Protein 2XHA (pdb70)

Sequence (386 aa):
PEEVVLDATSPSERLILSPKAKLHVNNGKDVNKGDLIAEEEPPIYARRSGVIVDVKNVRKIVVETIDRKYTKTYYIPESAGIEEPGLRVGTKVKQGLPLSKNEEYICELDGKIVEIERMMKKVVVQTPDGEQDVVYYIPLDVFDRDRRIKKGKEVKQGEMMLAEARKFFAKVSGRVEVVDYSTRKEIRRIYKTKRRKLFPPEEVVVLDATSSPSERLLILSPKAKKLHVNNGKDVNKGDLIAEEPPIYARRSGVIVDVKNVRKIVVETIDRKYTKTYYIPESAGIEPGLRVGTKVKQGLPLSKNEEYICELDGKIVEIERMKKVVVQTPDGEQDVYYIPLDVFDRDRIKKGKEVKQGEMMLAEARKFFAKVSGRVEVVDDYSTRKEIRIYKTKRRKKLFP

Organism: Thermotoga maritima (strain ATCC 43589 / DSM 3109 / JCM 10099 / NBRC 100826 / MSB8) (NCBI:txid243274)

Solvent-accessible surface area: 21962 Å² total; per-residue (Å²): 106,120,66,37,50,77,157,102,38,84,41,56,11,48,26,22,4,37,40,129,2,130,34,64,14,94,101,44,89,85,6,96,146,46,59,61,0,0,47,34,44,34,39,116,3,91,57,49,8,46,1,52,38,34,75,77,3,22,39,0,13,0,8,20,120,86,114,149,136,53,83,31,24,26,0,30,52,108,8,21,22,108,139,55,22,148,86,28,24,158,15,132,118,46,100,50,8,4,183,80,112,130,67,69,3,84,20,79,6,72,1,20,25,30,46,141,15,35,38,0,15,0,18,8,90,58,6,70,20,11,16,25,31,0,11,81,107,28,36,66,186,110,164,6,87,120,42,95,120,6,125,139,45,60,81,6,6,108,30,29,114,24,106,4,133,31,40,12,35,4,62,34,28,97,93,105,46,40,35,0,0,11,1,35,100,37,108,137,127,154,138,178,168,88,87,42,39,58,91,154,102,41,74,23,55,27,44,19,27,5,29,48,132,3,127,45,81,10,116,99,44,86,80,4,97,150,48,56,56,0,0,26,30,50,31,44,113,3,89,57,43,4,47,2,54,43,37,75,76,2,30,37,0,4,0,3,24,133,94,61,134,130,34,89,29,22,21,0,21,47,104,8,17,33,41,116,55,25,169,64,21,29,150,1,115,126,45,67,45,0,0,121,83,96,126,57,62,0,95,16,73,4,60,0,5,25,37,38,130,14,43,29,0,9,0,18,8,98,55,6,71,19,10,24,24,31,0,14,86,96,19,31,69,182,108,91,2,102,135,53,40,99,0,116,131,43,39,72,2,4,110,30,41,104,23,102,4,140,28,49,10,31,2,51,18,36,91,71,115,38,22,36,2,1,12,0,29,103,37,125,168,112,156,108,172,173

Foldseek 3Di:
DQWAFDPPFDFPAKAWFFLQKDAPDAAFDWDAFFAWGIKAAFDFDQAWFFWADKFKWKWWKWAAPVRPDIDIDTGGCVQAADPPADFFAFDDFQPARGPVRPHTHHHGGTTHDIAIWIWIWGAHPVGDIDIDTGGPQFADDVQRDGGHIHHRGDGRTGMGIDGHNHTATWDWDRDPGIIMITGTHIGGDDDDD/DQKAFDPPFDFPAKDKFFPQKDADDDFFDWDAFFAFGIKAAFDFAAAWFFWADKFKWKWWKFAAPVRPDIDIDTGGVVQAADDPADAFDWDAAQPQGGDVRPRTDHHTGGTHDIAMWMWIWGAHPVGDIDIDTGGPVFADDVQRDGGHTHHGGDGRGHMGIDGHNHTATWGWDDDPGIIMITGTHIDGDDDDD

Structure (mmCIF, N/CA/C/O backbone):
data_2XHA
#
_entry.id   2XHA
#
_cell.length_a   136.350
_cell.length_b   42.264
_cell.length_c   88.360
_cell.angle_alpha   90.00
_cell.angle_beta   106.56
_cell.angle_gamma   90.00
#
_symmetry.space_group_name_H-M   'C 1 2 1'
#
loop_
_entity.id
_entity.type
_entity.pdbx_description
1 polymer 'TRANSCRIPTION ANTITERMINATION PROTEIN NUSG'
2 non-polymer 'ACETATE ION'
3 water water
#
loop_
_atom_site.group_PDB
_atom_site.id
_atom_site.type_symbol
_atom_site.label_atom_id
_atom_site.label_alt_id
_atom_site.label_comp_id
_atom_site.label_asym_id
_atom_site.label_entity_id
_atom_site.label_seq_id
_atom_site.pdbx_PDB_ins_code
_atom_site.Cartn_x
_atom_site.Cartn_y
_atom_site.Cartn_z
_atom_site.occupancy
_atom_site.B_iso_or_equiv
_atom_site.auth_seq_id
_atom_site.auth_comp_id
_atom_site.auth_asym_id
_atom_site.auth_atom_id
_atom_site.pdbx_PDB_model_num
ATOM 1 N N . PRO A 1 1 ? -55.585 21.058 -59.812 1.00 108.35 42 PRO A N 1
ATOM 2 C CA . PRO A 1 1 ? -54.496 21.894 -59.295 1.00 103.14 42 PRO A CA 1
ATOM 3 C C . PRO A 1 1 ? -53.425 22.088 -60.357 1.00 91.87 42 PRO A C 1
ATOM 4 O O . PRO A 1 1 ? -52.275 22.394 -60.026 1.00 99.31 42 PRO A O 1
ATOM 8 N N . GLU A 1 2 ? -53.811 21.897 -61.616 1.00 68.43 43 GLU A N 1
ATOM 9 C CA . GLU A 1 2 ? -52.892 21.953 -62.752 1.00 55.29 43 GLU A CA 1
ATOM 10 C C . GLU A 1 2 ? -51.952 20.754 -62.828 1.00 41.91 43 GLU A C 1
ATOM 11 O O . GLU A 1 2 ? -51.746 20.206 -63.909 1.00 35.89 43 GLU A O 1
ATOM 17 N N . GLU A 1 3 ? -51.382 20.347 -61.692 1.00 24.46 44 GLU A N 1
ATOM 18 C CA . GLU A 1 3 ? -50.584 19.125 -61.660 1.00 34.16 44 GLU A CA 1
ATOM 19 C C . GLU A 1 3 ? -51.263 18.147 -60.718 1.00 33.16 44 GLU A C 1
ATOM 20 O O . GLU A 1 3 ? -51.849 18.557 -59.721 1.00 35.57 44 GLU A O 1
ATOM 26 N N . VAL A 1 4 ? -51.221 16.859 -61.052 1.00 25.92 45 VAL A N 1
ATOM 27 C CA . VAL A 1 4 ? -51.888 15.862 -60.226 1.00 30.20 45 VAL A CA 1
ATOM 28 C C . VAL A 1 4 ? -50.949 14.692 -59.985 1.00 29.19 45 VAL A C 1
ATOM 29 O O . VAL A 1 4 ? -49.957 14.529 -60.698 1.00 27.65 45 VAL A O 1
ATOM 33 N N . VAL A 1 5 ? -51.265 13.878 -58.980 1.00 27.20 46 VAL A N 1
ATOM 34 C CA . VAL A 1 5 ? -50.527 12.643 -58.739 1.00 23.75 46 VAL A CA 1
ATOM 35 C C . VAL A 1 5 ? -51.436 11.493 -59.162 1.00 26.05 46 VAL A C 1
ATOM 36 O O . VAL A 1 5 ? -52.582 11.431 -58.733 1.00 26.86 46 VAL A O 1
ATOM 40 N N . LEU A 1 6 ? -50.935 10.596 -60.005 1.00 24.06 47 LEU A N 1
ATOM 41 C CA . LEU A 1 6 ? -51.714 9.433 -60.430 1.00 28.70 47 LEU A CA 1
ATOM 42 C C . LEU A 1 6 ? -51.749 8.420 -59.294 1.00 27.53 47 LEU A C 1
ATOM 43 O O . LEU A 1 6 ? -50.763 8.234 -58.595 1.00 25.77 47 LEU A O 1
ATOM 48 N N . ASP A 1 7 ? -52.892 7.781 -59.110 1.00 24.82 48 ASP A N 1
ATOM 49 C CA . ASP A 1 7 ? -53.026 6.759 -58.090 1.00 35.48 48 ASP A CA 1
ATOM 50 C C . ASP A 1 7 ? -52.040 5.604 -58.279 1.00 39.91 48 ASP A C 1
ATOM 51 O O . ASP A 1 7 ? -51.741 4.887 -57.328 1.00 43.40 48 ASP A O 1
ATOM 56 N N . ALA A 1 8 ? -51.532 5.426 -59.495 1.00 36.69 49 ALA A N 1
ATOM 57 C CA . ALA A 1 8 ? -50.545 4.374 -59.764 1.00 43.11 49 ALA A CA 1
ATOM 58 C C . ALA A 1 8 ? -49.102 4.764 -59.413 1.00 42.52 49 ALA A C 1
ATOM 59 O O . ALA A 1 8 ? -48.210 3.918 -59.404 1.00 46.18 49 ALA A O 1
ATOM 61 N N . THR A 1 9 ? -48.873 6.039 -59.137 1.00 36.30 50 THR A N 1
ATOM 62 C CA . THR A 1 9 ? -47.516 6.532 -58.863 1.00 33.74 50 THR A CA 1
ATOM 63 C C . THR A 1 9 ? -47.005 6.106 -57.489 1.00 35.15 50 THR A C 1
ATOM 64 O O . THR A 1 9 ? -47.705 6.262 -56.493 1.00 37.09 50 THR A O 1
ATOM 68 N N . SER A 1 10 ? -45.788 5.562 -57.435 1.00 26.39 51 SER A N 1
ATOM 69 C CA . SER A 1 10 ? -45.178 5.233 -56.155 1.00 32.29 51 SER A CA 1
ATOM 70 C C . SER A 1 10 ? -44.286 6.391 -55.722 1.00 30.67 51 SER A C 1
ATOM 71 O O . SER A 1 10 ? -43.778 7.132 -56.551 1.00 26.08 51 SER A O 1
ATOM 74 N N . PRO A 1 11 ? -44.098 6.554 -54.410 1.00 27.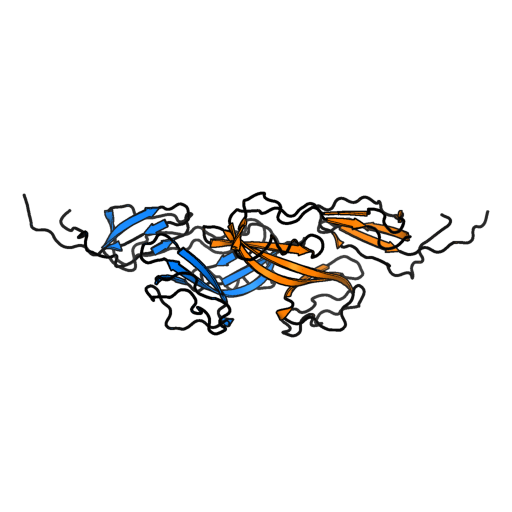93 52 PRO A N 1
ATOM 75 C CA . PRO A 1 11 ? -43.382 7.728 -53.894 1.00 28.12 52 PRO A CA 1
ATOM 76 C C . PRO A 1 11 ? -41.931 7.752 -54.387 1.00 25.12 52 PRO A C 1
ATOM 77 O O . PRO A 1 11 ? -41.322 6.692 -54.459 1.00 28.12 52 PRO A O 1
ATOM 81 N N . SER A 1 12 ? -41.387 8.928 -54.691 1.00 24.05 53 SER A N 1
ATOM 82 C CA . SER A 1 12 ? -39.958 9.068 -54.979 1.00 21.63 53 SER A CA 1
ATOM 83 C C . SER A 1 12 ? -39.105 9.191 -53.697 1.00 25.51 53 SER A C 1
ATOM 84 O O . SER A 1 12 ? -37.892 9.008 -53.717 1.00 22.93 53 SER A O 1
ATOM 87 N N . GLU A 1 13 ? -39.742 9.548 -52.597 1.00 19.87 54 GLU A N 1
ATOM 88 C CA . GLU A 1 13 ? -39.080 9.493 -51.291 1.00 18.02 54 GLU A CA 1
ATOM 89 C C . GLU A 1 13 ? -40.113 9.079 -50.290 1.00 19.14 54 GLU A C 1
ATOM 90 O O . GLU A 1 13 ? -41.254 9.543 -50.324 1.00 18.78 54 GLU A O 1
ATOM 96 N N . ARG A 1 14 ? -39.718 8.181 -49.405 1.00 16.01 55 ARG A N 1
ATOM 97 C CA . ARG A 1 14 ? -40.578 7.790 -48.300 1.00 17.61 55 ARG A CA 1
ATOM 98 C C . ARG A 1 14 ? -39.755 7.921 -47.021 1.00 19.61 55 ARG A C 1
ATOM 99 O O . ARG A 1 14 ? -38.889 7.092 -46.721 1.00 21.50 55 ARG A O 1
ATOM 107 N N . LEU A 1 15 ? -40.004 9.005 -46.296 1.00 15.41 56 LEU A N 1
ATOM 108 C CA . LEU A 1 15 ? -39.183 9.312 -45.127 1.00 17.17 56 LEU A CA 1
ATOM 109 C C . LEU A 1 15 ? -39.872 8.789 -43.872 1.00 22.01 56 LEU A C 1
ATOM 110 O O . LEU A 1 15 ? -41.027 9.128 -43.628 1.00 19.97 56 LEU A O 1
ATOM 115 N N . ILE A 1 16 ? -39.172 7.959 -43.098 1.00 17.11 57 ILE A N 1
ATOM 116 C CA . ILE A 1 16 ? -39.723 7.367 -41.867 1.00 15.11 57 ILE A CA 1
ATOM 117 C C . ILE A 1 16 ? -39.201 8.133 -40.660 1.00 20.53 57 ILE A C 1
ATOM 118 O O . ILE A 1 16 ? -38.003 8.365 -40.563 1.00 24.46 57 ILE A O 1
ATOM 123 N N . LEU A 1 17 ? -40.089 8.526 -39.752 1.00 13.89 58 LEU A N 1
ATOM 124 C CA . LEU A 1 17 ? -39.704 9.448 -38.686 1.00 16.51 58 LEU A CA 1
ATOM 125 C C . LEU A 1 17 ? -40.256 8.991 -37.351 1.00 18.82 58 LEU A C 1
ATOM 126 O O . LEU A 1 17 ? -41.230 8.247 -37.298 1.00 18.12 58 LEU A O 1
ATOM 131 N N . SER A 1 18 ? -39.647 9.488 -36.283 1.00 21.88 59 SER A N 1
ATOM 132 C CA . SER A 1 18 ? -40.117 9.209 -34.938 1.00 30.03 59 SER A CA 1
ATOM 133 C C . SER A 1 18 ? -41.489 9.848 -34.755 1.00 25.73 59 SER A C 1
ATOM 134 O O . SER A 1 18 ? -41.789 10.879 -35.371 1.00 25.21 59 SER A O 1
ATOM 137 N N . PRO A 1 19 ? -42.335 9.237 -33.919 1.00 27.87 60 PRO A N 1
ATOM 138 C CA . PRO A 1 19 ? -43.631 9.840 -33.600 1.00 30.22 60 PRO A CA 1
ATOM 139 C C . PRO A 1 19 ? -43.504 11.219 -32.911 1.00 28.17 60 PRO A C 1
ATOM 140 O O . PRO A 1 19 ? -44.494 11.934 -32.821 1.00 29.97 60 PRO A O 1
ATOM 144 N N . LYS A 1 20 ? -42.311 11.593 -32.445 1.00 23.92 61 LYS A N 1
ATOM 145 C CA . LYS A 1 20 ? -42.118 12.918 -31.850 1.00 29.18 61 LYS A CA 1
ATOM 146 C C . LYS A 1 20 ? -41.719 13.977 -32.888 1.00 24.81 61 LYS A C 1
ATOM 147 O O . LYS A 1 20 ? -41.583 15.168 -32.569 1.00 22.10 61 LYS A O 1
ATOM 153 N N . ALA A 1 21 ? -41.540 13.554 -34.133 1.00 23.69 62 ALA A N 1
ATOM 154 C CA . ALA A 1 21 ? -41.052 14.477 -35.148 1.00 17.23 62 ALA A CA 1
ATOM 155 C C . ALA A 1 21 ? -42.032 15.636 -35.403 1.00 21.74 62 ALA A C 1
ATOM 156 O O . ALA A 1 21 ? -43.244 15.467 -35.410 1.00 25.50 62 ALA A O 1
ATOM 158 N N . LYS A 1 22 ? -41.484 16.819 -35.607 1.00 17.17 63 LYS A N 1
ATOM 159 C CA . LYS A 1 22 ? -42.274 17.983 -36.002 1.00 22.26 63 LYS A CA 1
ATOM 160 C C . LYS A 1 22 ? -42.301 18.029 -37.519 1.00 23.89 63 LYS A C 1
ATOM 161 O O . LYS A 1 22 ? -41.238 18.056 -38.155 1.00 23.05 63 LYS A O 1
ATOM 167 N N . LEU A 1 23 ? -43.498 18.010 -38.101 1.00 17.05 64 LEU A N 1
ATOM 168 C CA . LEU A 1 23 ? -43.630 18.044 -39.564 1.00 19.74 64 LEU A CA 1
ATOM 169 C C . LEU A 1 23 ? -43.719 19.484 -40.044 1.00 27.41 64 LEU A C 1
ATOM 170 O O . LEU A 1 23 ? -44.341 20.319 -39.396 1.00 30.38 64 LEU A O 1
ATOM 175 N N . HIS A 1 24 ? -43.066 19.787 -41.157 1.00 22.45 65 HIS A N 1
ATOM 176 C CA . HIS A 1 24 ? -43.101 21.141 -41.694 1.00 20.57 65 HIS A CA 1
ATOM 177 C C . HIS A 1 24 ? -43.876 21.216 -43.004 1.00 24.04 65 HIS A C 1
ATOM 178 O O . HIS A 1 24 ? -43.809 22.219 -43.725 1.00 28.13 65 HIS A O 1
ATOM 185 N N . VAL A 1 25 ? -44.609 20.149 -43.300 1.00 21.70 66 VAL A N 1
ATOM 186 C CA . VAL A 1 25 ? -45.451 20.084 -44.488 1.00 27.41 66 VAL A CA 1
ATOM 187 C C . VAL A 1 25 ? -46.776 19.455 -44.120 1.00 31.70 66 VAL A C 1
ATOM 188 O O . VAL A 1 25 ? -46.898 18.842 -43.068 1.00 33.50 66 VAL A O 1
ATOM 192 N N . ASN A 1 26 ? -47.766 19.595 -44.992 1.00 35.69 67 ASN A N 1
ATOM 193 C CA . ASN A 1 26 ? -49.060 18.960 -44.766 1.00 38.56 67 ASN A CA 1
ATOM 194 C C . ASN A 1 26 ? -49.519 18.231 -46.014 1.00 32.84 67 ASN A C 1
ATOM 195 O O . ASN A 1 26 ? -48.968 18.440 -47.093 1.00 27.12 67 ASN A O 1
ATOM 200 N N . ASN A 1 27 ? -50.526 17.382 -45.862 1.00 30.91 68 ASN A N 1
ATOM 201 C CA . ASN A 1 27 ? -51.101 16.639 -46.982 1.00 31.82 68 ASN A CA 1
ATOM 202 C C . ASN A 1 27 ? -51.392 17.523 -48.186 1.00 34.63 68 ASN A C 1
ATOM 203 O O . ASN A 1 27 ? -52.097 18.525 -48.072 1.00 32.36 68 ASN A O 1
ATOM 208 N N . GLY A 1 28 ? -50.848 17.166 -49.340 1.00 29.71 69 GLY A N 1
ATOM 209 C CA . GLY A 1 28 ? -51.212 17.851 -50.564 1.00 30.65 69 GLY A CA 1
ATOM 210 C C . GLY A 1 28 ? -50.299 19.006 -50.907 1.00 33.56 69 GLY A C 1
ATOM 211 O O . GLY A 1 28 ? -50.424 19.591 -51.978 1.00 38.68 69 GLY A O 1
ATOM 212 N N . LYS A 1 29 ? -49.378 19.341 -50.006 1.00 26.18 70 LYS A N 1
ATOM 213 C CA . LYS A 1 29 ? -48.465 20.450 -50.262 1.00 28.44 70 LYS A CA 1
ATOM 214 C C . LYS A 1 29 ? -47.416 20.066 -51.301 1.00 27.93 70 LYS A C 1
ATOM 215 O O . LYS A 1 29 ? -46.874 18.959 -51.252 1.00 28.35 70 LYS A O 1
ATOM 221 N N . ASP A 1 30 ? -47.132 20.968 -52.237 1.00 23.20 71 ASP A N 1
ATOM 222 C CA . ASP A 1 30 ? -46.016 20.779 -53.169 1.00 29.74 71 ASP A CA 1
ATOM 223 C C . ASP A 1 30 ? -44.734 21.270 -52.522 1.00 27.31 71 ASP A C 1
ATOM 224 O O . ASP A 1 30 ? -44.716 22.340 -51.928 1.00 29.24 71 ASP A O 1
ATOM 229 N N . VAL A 1 31 ? -43.661 20.498 -52.632 1.00 22.99 72 VAL A N 1
ATOM 230 C CA . VAL A 1 31 ? -42.379 20.931 -52.104 1.00 22.38 72 VAL A CA 1
ATOM 231 C C . VAL A 1 31 ? -41.342 20.844 -53.187 1.00 25.59 72 VAL A C 1
ATOM 232 O O . VAL A 1 31 ? -41.502 20.095 -54.167 1.00 23.80 72 VAL A O 1
ATOM 236 N N . ASN A 1 32 ? -40.283 21.620 -52.997 1.00 25.20 73 ASN A N 1
ATOM 237 C CA . ASN A 1 32 ? -39.135 21.602 -53.879 1.00 29.74 73 ASN A CA 1
ATOM 238 C C . ASN A 1 32 ? -37.994 20.848 -53.249 1.00 24.22 73 ASN A C 1
ATOM 239 O O . ASN A 1 32 ? -37.803 20.913 -52.037 1.00 23.04 73 ASN A O 1
ATOM 244 N N . LYS A 1 33 ? -37.242 20.108 -54.062 1.00 20.87 74 LYS A N 1
ATOM 245 C CA . LYS A 1 33 ? -36.026 19.482 -53.575 1.00 21.74 74 LYS A CA 1
ATOM 246 C C . LYS A 1 33 ? -35.239 20.471 -52.699 1.00 25.11 74 LYS A C 1
ATOM 247 O O . LYS A 1 33 ? -35.030 21.614 -53.089 1.00 27.02 74 LYS A O 1
ATOM 253 N N . GLY A 1 34 ? -34.842 20.041 -51.506 1.00 27.58 75 GLY A N 1
ATOM 254 C CA . GLY A 1 34 ? -34.100 20.910 -50.614 1.00 28.33 75 GLY A CA 1
ATOM 255 C C . GLY A 1 34 ? -34.907 21.690 -49.578 1.00 27.86 75 GLY A C 1
ATOM 256 O O . GLY A 1 34 ? -34.310 22.288 -48.686 1.00 24.85 75 GLY A O 1
ATOM 257 N N . ASP A 1 35 ? -36.239 21.685 -49.670 1.00 20.60 76 ASP A N 1
ATOM 258 C CA . ASP A 1 35 ? -37.074 22.371 -48.677 1.00 20.60 76 ASP A CA 1
ATOM 259 C C . ASP A 1 35 ? -37.040 21.615 -47.370 1.00 21.50 76 ASP A C 1
ATOM 260 O O . ASP A 1 35 ? -37.012 20.388 -47.377 1.00 19.54 76 ASP A O 1
ATOM 265 N N . LEU A 1 36 ? -37.072 22.335 -46.252 1.00 16.07 77 LEU A N 1
ATOM 266 C CA . LEU A 1 36 ? -37.227 21.683 -44.954 1.00 19.52 77 LEU A CA 1
ATOM 267 C C . LEU A 1 36 ? -38.587 20.964 -44.904 1.00 18.23 77 LEU A C 1
ATOM 268 O O . LEU A 1 36 ? -39.602 21.577 -45.214 1.00 17.54 77 LEU A O 1
ATOM 273 N N . ILE A 1 37 ? -38.627 19.689 -44.508 1.00 14.02 78 ILE A N 1
ATOM 274 C CA . ILE A 1 37 ? -39.917 19.003 -44.363 1.00 14.03 78 ILE A CA 1
ATOM 275 C C . ILE A 1 37 ? -40.211 18.456 -42.966 1.00 14.05 78 ILE A C 1
ATOM 276 O O . ILE A 1 37 ? -41.373 18.186 -42.640 1.00 17.94 78 ILE A O 1
ATOM 281 N N . ALA A 1 38 ? -39.179 18.278 -42.152 1.00 13.46 79 ALA A N 1
ATOM 282 C CA . ALA A 1 38 ? -39.400 17.738 -40.824 1.00 16.27 79 ALA A CA 1
ATOM 283 C C . ALA A 1 38 ? -38.197 17.987 -39.919 1.00 15.25 79 ALA A C 1
ATOM 284 O O . ALA A 1 38 ? -37.091 18.249 -40.398 1.00 16.63 79 ALA A O 1
ATOM 286 N N . GLU A 1 39 ? -38.428 17.865 -38.616 1.00 17.16 80 GLU A N 1
ATOM 287 C CA . GLU A 1 39 ? -37.356 17.964 -37.635 1.00 20.81 80 GLU A CA 1
ATOM 288 C C . GLU A 1 39 ? -37.615 16.964 -36.517 1.00 18.30 80 GLU A C 1
ATOM 289 O O . GLU A 1 39 ? -38.715 16.927 -35.970 1.00 24.62 80 GLU A O 1
ATOM 295 N N A GLU A 1 40 ? -36.614 16.161 -36.169 0.52 21.00 81 GLU A N 1
ATOM 296 N N B GLU A 1 40 ? -36.620 16.145 -36.187 0.48 20.84 81 GLU A N 1
ATOM 297 C CA A GLU A 1 40 ? -36.719 15.359 -34.947 0.52 19.98 81 GLU A CA 1
ATOM 298 C CA B GLU A 1 40 ? -36.700 15.379 -34.944 0.48 20.18 81 GLU A CA 1
ATOM 299 C C A GLU A 1 40 ? -36.167 16.167 -33.773 0.52 23.57 81 GLU A C 1
ATOM 300 C C B GLU A 1 40 ? -36.306 16.327 -33.819 0.48 23.30 81 GLU A C 1
ATOM 301 O O A GLU A 1 40 ? -35.144 16.839 -33.909 0.52 23.43 81 GLU A O 1
ATOM 302 O O B GLU A 1 40 ? -35.535 17.259 -34.032 0.48 23.28 81 GLU A O 1
ATOM 313 N N . PRO A 1 41 ? -36.843 16.105 -32.616 1.00 27.38 82 PRO A N 1
ATOM 314 C CA . PRO A 1 41 ? -36.441 16.938 -31.480 1.00 30.68 82 PRO A CA 1
ATOM 315 C C . PRO A 1 41 ? -35.058 16.552 -30.941 1.00 19.80 82 PRO A C 1
ATOM 316 O O . PRO A 1 41 ? -34.564 15.443 -31.214 1.00 16.65 82 PRO A O 1
ATOM 320 N N . PRO A 1 42 ? -34.443 17.463 -30.182 1.00 21.97 83 PRO A N 1
ATOM 321 C CA . PRO A 1 42 ? -33.148 17.200 -29.561 1.00 20.85 83 PRO A CA 1
ATOM 322 C C . PRO A 1 42 ? -33.238 15.976 -28.671 1.00 22.72 83 PRO A C 1
ATOM 323 O O . PRO A 1 42 ? -34.318 15.569 -28.245 1.00 18.74 83 PRO A O 1
ATOM 327 N N . ILE A 1 43 ? -32.086 15.384 -28.406 1.00 16.56 84 ILE A N 1
ATOM 328 C CA . ILE A 1 43 ? -31.997 14.246 -27.526 1.00 13.55 84 ILE A CA 1
ATOM 329 C C . ILE A 1 43 ? -31.420 14.740 -26.189 1.00 16.49 84 ILE A C 1
ATOM 330 O O . ILE A 1 43 ? -30.325 15.287 -26.152 1.00 19.90 84 ILE A O 1
ATOM 335 N N . TYR A 1 44 ? -32.182 14.544 -25.121 1.00 17.76 85 TYR A N 1
ATOM 336 C CA . TYR A 1 44 ? -31.789 14.912 -23.763 1.00 18.15 85 TYR A CA 1
ATOM 337 C C . TYR A 1 44 ? -31.516 13.714 -22.839 1.00 20.10 85 TYR A C 1
ATOM 338 O O . TYR A 1 44 ? -32.220 12.707 -22.900 1.00 18.81 85 TYR A O 1
ATOM 347 N N . ALA A 1 45 ? -30.546 13.879 -21.933 1.00 18.11 86 ALA A N 1
ATOM 348 C CA . ALA A 1 45 ? -30.212 12.877 -20.922 1.00 22.04 86 ALA A CA 1
ATOM 349 C C . ALA A 1 45 ? -31.374 12.702 -19.972 1.00 24.18 86 ALA A C 1
ATOM 350 O O . ALA A 1 45 ? -31.839 13.669 -19.372 1.00 24.25 86 ALA A O 1
ATOM 352 N N . ARG A 1 46 ? -31.854 11.474 -19.814 1.00 19.34 87 ARG A N 1
ATOM 353 C CA . ARG A 1 46 ? -32.929 11.260 -18.860 1.00 21.70 87 ARG A CA 1
ATOM 354 C C . ARG A 1 46 ? -32.451 11.299 -17.381 1.00 18.25 87 ARG A C 1
ATOM 355 O O . ARG A 1 46 ? -33.212 11.670 -16.489 1.00 22.51 87 ARG A O 1
ATOM 363 N N . ARG A 1 47 ? -31.207 10.889 -17.153 1.00 19.63 88 ARG A N 1
ATOM 364 C CA . ARG A 1 47 ? -30.629 10.801 -15.808 1.00 24.56 88 ARG A CA 1
ATOM 365 C C . ARG A 1 47 ? -29.167 11.191 -15.849 1.00 21.62 88 ARG A C 1
ATOM 366 O O . ARG A 1 47 ? -28.483 10.968 -16.862 1.00 21.62 88 ARG A O 1
ATOM 374 N N . SER A 1 48 ? -28.668 11.748 -14.745 1.00 17.49 89 SER A N 1
ATOM 375 C CA . SER A 1 48 ? -27.258 12.104 -14.684 1.00 16.92 89 SER A CA 1
ATOM 376 C C . SER A 1 48 ? -26.438 10.834 -14.633 1.00 21.67 89 SER A C 1
ATOM 377 O O . SER A 1 48 ? -26.889 9.833 -14.098 1.00 24.08 89 SER A O 1
ATOM 380 N N . GLY A 1 49 ? -25.217 10.888 -15.148 1.00 23.36 90 GLY A N 1
ATOM 381 C CA . GLY A 1 49 ? -24.335 9.746 -15.081 1.00 21.38 90 GLY A CA 1
ATOM 382 C C . GLY A 1 49 ? -23.089 9.991 -15.896 1.00 24.53 90 GLY A C 1
ATOM 383 O O . GLY A 1 49 ? -22.784 11.126 -16.259 1.00 24.19 90 GLY A O 1
ATOM 384 N N . VAL A 1 50 ? -22.365 8.921 -16.180 1.00 19.04 91 VAL A N 1
ATOM 385 C CA . VAL A 1 50 ? -21.153 9.011 -16.979 1.00 22.27 91 VAL A CA 1
ATOM 386 C C . VAL A 1 50 ? -21.296 8.155 -18.235 1.00 20.81 91 VAL A C 1
ATOM 387 O O . VAL A 1 50 ? -21.848 7.059 -18.184 1.00 18.29 91 VAL A O 1
ATOM 391 N N . ILE A 1 51 ? -20.783 8.643 -19.356 1.00 16.50 92 ILE A N 1
ATOM 392 C CA . ILE A 1 51 ? -20.824 7.851 -20.583 1.00 18.47 92 ILE A CA 1
ATOM 393 C C . ILE A 1 51 ? -19.825 6.710 -20.496 1.00 19.59 92 ILE A C 1
ATOM 394 O O . ILE A 1 51 ? -18.625 6.933 -20.358 1.00 21.55 92 ILE A O 1
ATOM 399 N N . VAL A 1 52 ? -20.322 5.481 -20.581 1.00 18.92 93 VAL A N 1
ATOM 400 C CA . VAL A 1 52 ? -19.460 4.327 -20.440 1.00 22.73 93 VAL A CA 1
ATOM 401 C C . VAL A 1 52 ? -19.221 3.617 -21.765 1.00 22.86 93 VAL A C 1
ATOM 402 O O . VAL A 1 52 ? -18.353 2.766 -21.853 1.00 20.82 93 VAL A O 1
ATOM 406 N N . ASP A 1 53 ? -19.991 3.954 -22.793 1.00 16.49 94 ASP A N 1
ATOM 407 C CA . ASP A 1 53 ? -19.748 3.318 -24.089 1.00 22.30 94 ASP A CA 1
ATOM 408 C C . ASP A 1 53 ? -20.290 4.196 -25.178 1.00 19.43 94 ASP A C 1
ATOM 409 O O . ASP A 1 53 ? -21.347 4.814 -25.023 1.00 19.98 94 ASP A O 1
ATOM 414 N N . VAL A 1 54 ? -19.540 4.255 -26.267 1.00 17.94 95 VAL A N 1
ATOM 415 C CA . VAL A 1 54 ? -20.005 4.898 -27.496 1.00 16.05 95 VAL A CA 1
ATOM 416 C C . VAL A 1 54 ? -19.631 3.940 -28.629 1.00 25.67 95 VAL A C 1
ATOM 417 O O . VAL A 1 54 ? -18.449 3.661 -28.847 1.00 21.32 95 VAL A O 1
ATOM 421 N N . LYS A 1 55 ? -20.638 3.422 -29.330 1.00 19.39 96 LYS A N 1
ATOM 422 C CA . LYS A 1 55 ? -20.407 2.344 -30.283 1.00 21.34 96 LYS A CA 1
ATOM 423 C C . LYS A 1 55 ? -21.076 2.610 -31.622 1.00 18.27 96 LYS A C 1
ATOM 424 O O . LYS A 1 55 ? -22.228 3.037 -31.658 1.00 16.20 96 LYS A O 1
ATOM 430 N N . ASN A 1 56 ? -20.392 2.287 -32.718 1.00 12.55 97 ASN A N 1
ATOM 431 C CA . ASN A 1 56 ? -20.999 2.459 -34.051 1.00 15.34 97 ASN A CA 1
ATOM 432 C C . ASN A 1 56 ? -22.023 1.368 -34.315 1.00 12.91 97 ASN A C 1
ATOM 433 O O . ASN A 1 56 ? -21.688 0.191 -34.251 1.00 17.75 97 ASN A O 1
ATOM 438 N N . VAL A 1 57 ? -23.254 1.756 -34.661 1.00 15.17 98 VAL A N 1
ATOM 439 C CA . VAL A 1 57 ? -24.285 0.776 -34.978 1.00 13.25 98 VAL A CA 1
ATOM 440 C C . VAL A 1 57 ? -25.026 1.208 -36.246 1.00 20.33 98 VAL A C 1
ATOM 441 O O . VAL A 1 57 ? -24.941 2.369 -36.681 1.00 16.84 98 VAL A O 1
ATOM 445 N N . ARG A 1 58 ? -25.733 0.260 -36.848 1.00 11.32 99 ARG A N 1
ATOM 446 C CA . ARG A 1 58 ? -26.576 0.559 -37.989 1.00 11.03 99 ARG A CA 1
ATOM 447 C C . ARG A 1 58 ? -28.004 0.240 -37.596 1.00 16.82 99 ARG A C 1
ATOM 448 O O . ARG A 1 58 ? -28.295 -0.873 -37.177 1.00 17.68 99 ARG A O 1
ATOM 456 N N . LYS A 1 59 ? -28.898 1.205 -37.728 1.00 15.64 100 LYS A N 1
ATOM 457 C CA . LYS A 1 59 ? -30.300 0.918 -37.469 1.00 13.49 100 LYS A CA 1
ATOM 458 C C . LYS A 1 59 ? -30.915 0.469 -38.782 1.00 18.27 100 LYS A C 1
ATOM 459 O O . LYS A 1 59 ? -30.777 1.161 -39.785 1.00 15.54 100 LYS A O 1
ATOM 465 N N . ILE A 1 60 ? -31.547 -0.707 -38.791 1.00 15.65 101 ILE A N 1
ATOM 466 C CA . ILE A 1 60 ? -32.198 -1.198 -40.006 1.00 15.42 101 ILE A CA 1
ATOM 467 C C . ILE A 1 60 ? -33.642 -1.499 -39.685 1.00 19.68 101 ILE A C 1
ATOM 468 O O . ILE A 1 60 ? -33.917 -2.305 -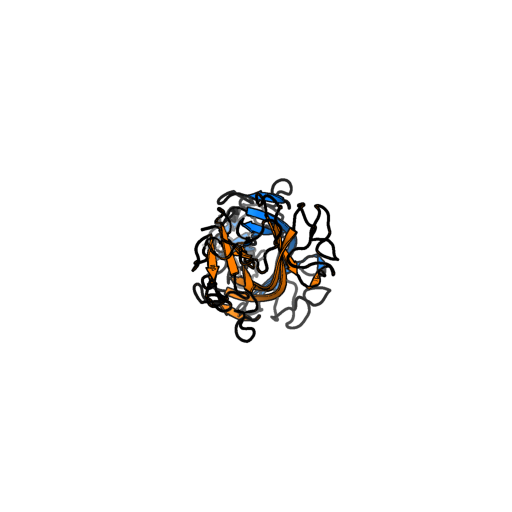38.783 1.00 16.76 101 ILE A O 1
ATOM 473 N N . VAL A 1 61 ? -34.555 -0.881 -40.430 1.00 13.08 102 VAL A N 1
ATOM 474 C CA . VAL A 1 61 ? -35.975 -1.150 -40.287 1.00 12.29 102 VAL A CA 1
ATOM 475 C C . VAL A 1 61 ? -36.489 -1.888 -41.515 1.00 18.89 102 VAL A C 1
ATOM 476 O O . VAL A 1 61 ? -36.304 -1.452 -42.652 1.00 16.09 102 VAL A O 1
ATOM 480 N N . VAL A 1 62 ? -37.161 -2.996 -41.271 1.00 15.88 103 VAL A N 1
ATOM 481 C CA . VAL A 1 62 ? -37.643 -3.835 -42.337 1.00 15.48 103 VAL A CA 1
ATOM 482 C C . VAL A 1 62 ? -39.165 -3.884 -42.222 1.00 18.58 103 VAL A C 1
ATOM 483 O O . VAL A 1 62 ? -39.704 -3.897 -41.113 1.00 19.80 103 VAL A O 1
ATOM 487 N N . GLU A 1 63 ? -39.844 -3.929 -43.363 1.00 18.55 104 GLU A N 1
ATOM 488 C CA . GLU A 1 63 ? -41.307 -3.908 -43.409 1.00 19.54 104 GLU A CA 1
ATOM 489 C C . GLU A 1 63 ? -41.788 -4.947 -44.409 1.00 24.71 104 GLU A C 1
ATOM 490 O O . GLU A 1 63 ? -41.226 -5.055 -45.499 1.00 20.13 104 GLU A O 1
ATOM 496 N N . THR A 1 64 ? -42.823 -5.706 -44.053 1.00 21.75 105 THR A N 1
ATOM 497 C CA . THR A 1 64 ? -43.412 -6.650 -44.991 1.00 25.57 105 THR A CA 1
ATOM 498 C C . THR A 1 64 ? -44.016 -5.913 -46.188 1.00 28.78 105 THR A C 1
ATOM 499 O O . THR A 1 64 ? -44.377 -4.753 -46.087 1.00 26.48 105 THR A O 1
ATOM 503 N N . ILE A 1 65 ? -44.119 -6.588 -47.323 1.00 31.11 106 ILE A N 1
ATOM 504 C CA . ILE A 1 65 ? -44.690 -5.959 -48.517 1.00 37.12 106 ILE A CA 1
ATOM 505 C C . ILE A 1 65 ? -46.106 -5.424 -48.273 1.00 35.88 106 ILE A C 1
ATOM 506 O O . ILE A 1 65 ? -46.462 -4.358 -48.773 1.00 38.35 106 ILE A O 1
ATOM 511 N N . ASP A 1 66 ? -46.904 -6.135 -47.484 1.00 38.69 107 ASP A N 1
ATOM 512 C CA . ASP A 1 66 ? -48.272 -5.676 -47.223 1.00 45.36 107 ASP A CA 1
ATOM 513 C C . ASP A 1 66 ? -48.302 -4.573 -46.172 1.00 44.95 107 ASP A C 1
ATOM 514 O O . ASP A 1 66 ? -49.338 -3.958 -45.929 1.00 40.90 107 ASP A O 1
ATOM 519 N N . ARG A 1 67 ? -47.157 -4.340 -45.544 1.00 37.18 108 ARG A N 1
ATOM 520 C CA . ARG A 1 67 ? -47.003 -3.257 -44.576 1.00 36.90 108 ARG A CA 1
ATOM 521 C C . ARG A 1 67 ? -47.670 -3.525 -43.241 1.00 35.76 108 ARG A C 1
ATOM 522 O O . ARG A 1 67 ? -47.729 -2.652 -42.385 1.00 36.60 108 ARG A O 1
ATOM 530 N N . LYS A 1 68 ? -48.147 -4.742 -43.048 1.00 35.36 109 LYS A N 1
ATOM 531 C CA . LYS A 1 68 ? -48.709 -5.105 -41.755 1.00 39.50 109 LYS A CA 1
ATOM 532 C C . LYS A 1 68 ? -47.675 -5.144 -40.621 1.00 40.36 109 LYS A C 1
ATOM 533 O O . LYS A 1 68 ? -48.000 -4.827 -39.478 1.00 45.05 109 LYS A O 1
ATOM 539 N N . TYR A 1 69 ? -46.440 -5.543 -40.921 1.00 30.10 110 TYR A N 1
ATOM 540 C CA . TYR A 1 69 ? -45.440 -5.711 -39.862 1.00 29.26 110 TYR A CA 1
ATOM 541 C C . TYR A 1 69 ? -44.097 -5.032 -40.151 1.00 28.74 110 TYR A C 1
ATOM 542 O O . TYR A 1 69 ? -43.634 -4.996 -41.295 1.00 25.08 110 TYR A O 1
ATOM 551 N N . THR A 1 70 ? -43.463 -4.511 -39.106 1.00 22.91 111 THR A N 1
ATOM 552 C CA . THR A 1 70 ? -42.108 -3.980 -39.241 1.00 25.18 111 THR A CA 1
ATOM 553 C C . THR A 1 70 ? -41.252 -4.521 -38.106 1.00 23.52 111 THR A C 1
ATOM 554 O O . THR A 1 70 ? -41.762 -4.918 -37.067 1.00 26.33 111 THR A O 1
ATOM 558 N N . LYS A 1 71 ? -39.946 -4.559 -38.321 1.00 16.86 112 LYS A N 1
ATOM 559 C CA . LYS A 1 71 ? -39.009 -4.856 -37.248 1.00 16.45 112 LYS A CA 1
ATOM 560 C C . LYS A 1 71 ? -37.875 -3.856 -37.368 1.00 19.24 112 LYS A C 1
ATOM 561 O O . LYS A 1 71 ? -37.499 -3.462 -38.478 1.00 16.62 112 LYS A O 1
ATOM 567 N N . THR A 1 72 ? -37.333 -3.452 -36.221 1.00 16.38 113 THR A N 1
ATOM 568 C CA . THR A 1 72 ? -36.206 -2.539 -36.161 1.00 14.03 113 THR A CA 1
ATOM 569 C C . THR A 1 72 ? -35.048 -3.198 -35.468 1.00 16.51 113 THR A C 1
ATOM 570 O O . THR A 1 72 ? -35.208 -3.723 -34.349 1.00 19.89 113 THR A O 1
ATOM 574 N N . TYR A 1 73 ? -33.889 -3.185 -36.119 1.00 12.39 114 TYR A N 1
ATOM 575 C CA . TYR A 1 73 ? -32.700 -3.830 -35.597 1.00 19.38 114 TYR A CA 1
ATOM 576 C C . TYR A 1 73 ? -31.617 -2.802 -35.373 1.00 17.17 114 TYR A C 1
ATOM 577 O O . TYR A 1 73 ? -31.402 -1.955 -36.216 1.00 17.19 114 TYR A O 1
ATOM 586 N N . TYR A 1 74 ? -30.907 -2.885 -34.249 1.00 14.47 115 TYR A N 1
ATOM 587 C CA . TYR A 1 74 ? -29.744 -2.031 -34.052 1.00 14.20 115 TYR A CA 1
ATOM 588 C C . TYR A 1 74 ? -28.548 -2.963 -34.073 1.00 23.21 115 TYR A C 1
ATOM 589 O O . TYR A 1 74 ? -28.326 -3.731 -33.136 1.00 29.63 115 TYR A O 1
ATOM 598 N N . ILE A 1 75 ? -27.795 -2.926 -35.159 1.00 14.92 116 ILE A N 1
ATOM 599 C CA . ILE A 1 75 ? -26.702 -3.877 -35.350 1.00 14.24 116 ILE A CA 1
ATOM 600 C C . ILE A 1 75 ? -25.344 -3.188 -35.267 1.00 18.00 116 ILE A C 1
ATOM 601 O O . ILE A 1 75 ? -25.084 -2.247 -36.013 1.00 17.90 116 ILE A O 1
ATOM 606 N N . PRO A 1 76 ? -24.466 -3.671 -34.377 1.00 19.18 117 PRO A N 1
ATOM 607 C CA . PRO A 1 76 ? -23.104 -3.136 -34.238 1.00 20.63 117 PRO A CA 1
ATOM 608 C C . PRO A 1 76 ? -22.379 -3.264 -35.563 1.00 22.08 117 PRO A C 1
ATOM 609 O O . PRO A 1 76 ? -22.495 -4.317 -36.197 1.00 19.21 117 PRO A O 1
ATOM 613 N N . GLU A 1 77 ? -21.669 -2.222 -35.993 1.00 21.50 118 GLU A N 1
ATOM 614 C CA . GLU A 1 77 ? -20.945 -2.281 -37.255 1.00 20.85 118 GLU A CA 1
ATOM 615 C C . GLU A 1 77 ? -19.914 -3.403 -37.196 1.00 23.73 118 GLU A C 1
ATOM 616 O O . GLU A 1 77 ? -19.561 -4.004 -38.222 1.00 25.21 118 GLU A O 1
ATOM 622 N N . SER A 1 78 ? -19.448 -3.710 -35.993 1.00 19.96 119 SER A N 1
ATOM 623 C CA . SER A 1 78 ? -18.452 -4.763 -35.854 1.00 23.68 119 SER A CA 1
ATOM 624 C C . SER A 1 78 ? -18.996 -6.155 -36.220 1.00 24.83 119 SER A C 1
ATOM 625 O O . SER A 1 78 ? -18.210 -7.068 -36.510 1.00 26.50 119 SER A O 1
ATOM 628 N N . ALA A 1 79 ? -20.319 -6.333 -36.226 1.00 19.74 120 ALA A N 1
ATOM 629 C CA . ALA A 1 79 ? -20.889 -7.632 -36.606 1.00 18.85 120 ALA A CA 1
ATOM 630 C C . ALA A 1 79 ? -20.814 -7.839 -38.114 1.00 26.20 120 ALA A C 1
ATOM 631 O O . ALA A 1 79 ? -21.035 -8.954 -38.608 1.00 24.44 120 ALA A O 1
ATOM 633 N N . GLY A 1 80 ? -20.526 -6.763 -38.839 1.00 22.01 121 GLY A N 1
ATOM 634 C CA . GLY A 1 80 ? -20.297 -6.846 -40.273 1.00 22.60 121 GLY A CA 1
ATOM 635 C C . GLY A 1 80 ? -21.569 -6.695 -41.088 1.00 24.46 121 GLY A C 1
ATOM 636 O O . GLY A 1 80 ? -22.374 -7.609 -41.168 1.00 29.24 121 GLY A O 1
ATOM 637 N N . ILE A 1 81 ? -21.750 -5.533 -41.697 1.00 25.82 122 ILE A N 1
ATOM 638 C CA . ILE A 1 81 ? -22.941 -5.275 -42.488 1.00 20.85 122 ILE A CA 1
ATOM 639 C C . ILE A 1 81 ? -22.563 -5.151 -43.966 1.00 22.66 122 ILE A C 1
ATOM 640 O O . ILE A 1 81 ? -21.679 -4.371 -44.310 1.00 22.02 122 ILE A O 1
ATOM 645 N N A GLU A 1 82 ? -23.249 -5.906 -44.823 0.42 21.51 123 GLU A N 1
ATOM 646 N N B GLU A 1 82 ? -23.207 -5.931 -44.831 0.58 21.42 123 GLU A N 1
ATOM 647 C CA A GLU A 1 82 ? -23.030 -5.829 -46.273 0.42 24.22 123 GLU A CA 1
ATOM 648 C CA B GLU A 1 82 ? -22.853 -5.885 -46.256 0.58 23.57 123 GLU A CA 1
ATOM 649 C C A GLU A 1 82 ? -23.155 -4.396 -46.791 0.42 21.94 123 GLU A C 1
ATOM 650 C C B GLU A 1 82 ? -23.147 -4.501 -46.844 0.58 22.32 123 GLU A C 1
ATOM 651 O O A GLU A 1 82 ? -24.119 -3.696 -46.467 0.42 20.61 123 GLU A O 1
ATOM 652 O O B GLU A 1 82 ? -24.220 -3.931 -46.607 0.58 22.23 123 GLU A O 1
ATOM 663 N N . PRO A 1 83 ? -22.190 -3.955 -47.613 1.00 21.81 124 PRO A N 1
ATOM 664 C CA . PRO A 1 83 ? -22.320 -2.595 -48.130 1.00 25.68 124 PRO A CA 1
ATOM 665 C C . PRO A 1 83 ? -23.477 -2.502 -49.122 1.00 28.06 124 PRO A C 1
ATOM 666 O O . PRO A 1 83 ? -23.900 -1.408 -49.456 1.00 28.86 124 PRO A O 1
ATOM 670 N N . GLY A 1 84 ? -24.011 -3.638 -49.548 1.00 21.68 125 GLY A N 1
ATOM 671 C CA . GLY A 1 84 ? -25.093 -3.627 -50.521 1.00 18.55 125 GLY A CA 1
ATOM 672 C C . GLY A 1 84 ? -26.480 -3.441 -49.925 1.00 29.36 125 GLY A C 1
ATOM 673 O O . GLY A 1 84 ? -27.460 -3.329 -50.664 1.00 30.89 125 GLY A O 1
ATOM 674 N N . LEU A 1 85 ? -26.591 -3.415 -48.595 1.00 21.44 126 LEU A N 1
ATOM 675 C CA . LEU A 1 85 ? -27.909 -3.210 -47.979 1.00 21.25 126 LEU A CA 1
ATOM 676 C C . LEU A 1 85 ? -28.259 -1.735 -48.104 1.00 18.33 126 LEU A C 1
ATOM 677 O O . LEU A 1 85 ? -27.481 -0.877 -47.682 1.00 16.41 126 LEU A O 1
ATOM 682 N N . ARG A 1 86 ? -29.419 -1.426 -48.674 1.00 14.15 127 ARG A N 1
ATOM 683 C CA . ARG A 1 86 ? -29.842 -0.025 -48.706 1.00 13.75 127 ARG A CA 1
ATOM 684 C C . ARG A 1 86 ? -31.356 0.045 -48.640 1.00 18.46 127 ARG A C 1
ATOM 685 O O . ARG A 1 86 ? -32.027 -0.982 -48.615 1.00 15.62 127 ARG A O 1
ATOM 693 N N . VAL A 1 87 ? -31.904 1.249 -48.634 1.00 14.95 128 VAL A N 1
ATOM 694 C CA . VAL A 1 87 ? -33.354 1.380 -48.728 1.00 16.66 128 VAL A CA 1
ATOM 695 C C . VAL A 1 87 ? -33.884 0.751 -50.014 1.00 21.64 128 VAL A C 1
ATOM 696 O O . VAL A 1 87 ? -33.409 1.061 -51.106 1.00 19.16 128 VAL A O 1
ATOM 700 N N . GLY A 1 88 ? -34.869 -0.134 -49.871 1.00 17.46 129 GLY A N 1
ATOM 701 C CA . GLY A 1 88 ? -35.458 -0.838 -50.985 1.00 16.37 129 GLY A CA 1
ATOM 702 C C . GLY A 1 88 ? -34.942 -2.264 -51.141 1.00 20.75 129 GLY A C 1
ATOM 703 O O . GLY A 1 88 ? -35.505 -3.055 -51.901 1.00 14.78 129 GLY A O 1
ATOM 704 N N . THR A 1 89 ? -33.867 -2.604 -50.439 1.00 14.99 130 THR A N 1
ATOM 705 C CA . THR A 1 89 ? -33.291 -3.950 -50.577 1.00 18.41 130 THR A CA 1
ATOM 706 C C . THR A 1 89 ? -34.299 -4.987 -50.105 1.00 16.13 130 THR A C 1
ATOM 707 O O . THR A 1 89 ? -34.839 -4.865 -48.998 1.00 16.42 130 THR A O 1
ATOM 711 N N . LYS A 1 90 ? -34.512 -6.025 -50.907 1.00 15.70 131 LYS A N 1
ATOM 712 C CA . LYS A 1 90 ? -35.438 -7.093 -50.542 1.00 18.74 131 LYS A CA 1
ATOM 713 C C . LYS A 1 90 ? -34.764 -8.065 -49.571 1.00 20.24 131 LYS A C 1
ATOM 714 O O . LYS A 1 90 ? -33.623 -8.484 -49.795 1.00 20.77 131 LYS A O 1
ATOM 720 N N . VAL A 1 91 ? -35.461 -8.416 -48.494 1.00 15.43 132 VAL A N 1
ATOM 721 C CA . VAL A 1 91 ? -34.879 -9.302 -47.486 1.00 16.90 132 VAL A CA 1
ATOM 722 C C . VAL A 1 91 ? -35.816 -10.480 -47.235 1.00 16.79 132 VAL A C 1
ATOM 723 O O . VAL A 1 91 ? -37.024 -10.384 -47.470 1.00 17.46 132 VAL A O 1
ATOM 727 N N . LYS A 1 92 ? -35.254 -11.580 -46.755 1.00 18.80 133 LYS A N 1
ATOM 728 C CA . LYS A 1 92 ? -36.042 -12.790 -46.520 1.00 18.32 133 LYS A CA 1
ATOM 729 C C . LYS A 1 92 ? -35.902 -13.257 -45.067 1.00 15.43 133 LYS A C 1
ATOM 730 O O . LYS A 1 92 ? -34.852 -13.110 -44.464 1.00 20.27 133 LYS A O 1
ATOM 736 N N . GLN A 1 93 ? -36.969 -13.852 -44.549 1.00 20.93 134 GLN A N 1
ATOM 737 C CA . GLN A 1 93 ? -37.001 -14.334 -43.181 1.00 22.65 134 GLN A CA 1
ATOM 738 C C . GLN A 1 93 ? -35.957 -15.421 -43.014 1.00 20.88 134 GLN A C 1
ATOM 739 O O . GLN A 1 93 ? -35.860 -16.325 -43.844 1.00 19.76 134 GLN A O 1
ATOM 745 N N . GLY A 1 94 ? -35.169 -15.353 -41.952 1.00 20.24 135 GLY A N 1
ATOM 746 C CA . GLY A 1 94 ? -34.252 -16.446 -41.662 1.00 23.96 135 GLY A CA 1
ATOM 747 C C . GLY A 1 94 ? -32.842 -16.275 -42.211 1.00 24.42 135 GLY A C 1
ATOM 748 O O . GLY A 1 94 ? -31.947 -17.067 -41.900 1.00 26.27 135 GLY A O 1
ATOM 749 N N . LEU A 1 95 ? -32.645 -15.244 -43.029 1.00 19.43 136 LEU A N 1
ATOM 750 C CA . LEU A 1 95 ? -31.321 -14.934 -43.556 1.00 22.29 136 LEU A CA 1
ATOM 751 C C . LEU A 1 95 ? -30.616 -13.883 -42.675 1.00 21.13 136 LEU A C 1
ATOM 752 O O . LEU A 1 95 ? -31.269 -13.023 -42.110 1.00 20.95 136 LEU A O 1
ATOM 757 N N . PRO A 1 96 ? -29.275 -13.953 -42.574 1.00 22.95 137 PRO A N 1
ATOM 758 C CA . PRO A 1 96 ? -28.554 -13.058 -41.664 1.00 17.97 137 PRO A CA 1
ATOM 759 C C . PRO A 1 96 ? -28.477 -11.632 -42.188 1.00 20.31 137 PRO A C 1
ATOM 760 O O . PRO A 1 96 ? -28.225 -11.412 -43.373 1.00 21.08 137 PRO A O 1
ATOM 764 N N . LEU A 1 97 ? -28.711 -10.669 -41.307 1.00 19.10 138 LEU A N 1
ATOM 765 C CA . LEU A 1 97 ? -28.435 -9.259 -41.612 1.00 16.51 138 LEU A CA 1
ATOM 766 C C . LEU A 1 97 ? -27.013 -8.854 -41.237 1.00 23.73 138 LEU A C 1
ATOM 767 O O . LEU A 1 97 ? -26.578 -7.746 -41.550 1.00 22.27 138 LEU A O 1
ATOM 772 N N . SER A 1 98 ? -26.290 -9.729 -40.545 1.00 17.36 139 SER A N 1
ATOM 773 C CA . SER A 1 98 ? -24.912 -9.405 -40.175 1.00 20.29 139 SER A CA 1
ATOM 774 C C . SER A 1 98 ? -23.980 -10.510 -40.637 1.00 22.97 139 SER A C 1
ATOM 775 O O . SER A 1 98 ? -24.386 -11.673 -40.697 1.00 24.10 139 SER A O 1
ATOM 778 N N . LYS A 1 99 ? -22.738 -10.153 -40.957 1.00 23.08 140 LYS A N 1
ATOM 779 C CA . LYS A 1 99 ? -21.777 -11.142 -41.438 1.00 27.76 140 LYS A CA 1
ATOM 780 C C . LYS A 1 99 ? -21.618 -12.282 -40.426 1.00 30.29 140 LYS A C 1
ATOM 781 O O . LYS A 1 99 ? -21.542 -13.443 -40.810 1.00 29.79 140 LYS A O 1
ATOM 787 N N . ASN A 1 100 ? -21.573 -11.960 -39.136 1.00 24.94 141 ASN A N 1
ATOM 788 C CA . ASN A 1 100 ? -21.353 -13.006 -38.135 1.00 27.91 141 ASN A CA 1
ATOM 789 C C . ASN A 1 100 ? -22.622 -13.824 -37.825 1.00 32.94 141 ASN A C 1
ATOM 790 O O . ASN A 1 100 ? -22.607 -14.680 -36.944 1.00 30.34 141 ASN A O 1
ATOM 795 N N . GLU A 1 101 ? -23.712 -13.546 -38.549 1.00 25.92 142 GLU A N 1
ATOM 796 C CA . GLU A 1 101 ? -24.982 -14.269 -38.402 1.00 26.14 142 GLU A CA 1
ATOM 797 C C . GLU A 1 101 ? -25.615 -14.215 -37.001 1.00 24.09 142 GLU A C 1
ATOM 798 O O . GLU A 1 101 ? -26.472 -15.024 -36.676 1.00 29.09 142 GLU A O 1
ATOM 804 N N . GLU A 1 102 ? -25.219 -13.244 -36.187 1.00 24.21 143 GLU A N 1
ATOM 805 C CA . GLU A 1 102 ? -25.867 -13.026 -34.893 1.00 23.58 143 GLU A CA 1
ATOM 806 C C . GLU A 1 102 ? -27.211 -12.294 -35.006 1.00 29.09 143 GLU A C 1
ATOM 807 O O . GLU A 1 102 ? -28.066 -12.399 -34.123 1.00 25.82 143 GLU A O 1
ATOM 813 N N . TYR A 1 103 ? -27.383 -11.541 -36.089 1.00 26.16 144 TYR A N 1
ATOM 814 C CA . TYR A 1 103 ? -28.628 -10.831 -36.349 1.00 17.49 144 TYR A CA 1
ATOM 815 C C . TYR A 1 103 ? -29.293 -11.486 -37.528 1.00 25.81 144 TYR A C 1
ATOM 816 O O . TYR A 1 103 ? -28.743 -11.485 -38.631 1.00 24.86 144 TYR A O 1
ATOM 825 N N . ILE A 1 104 ? -30.467 -12.065 -37.284 1.00 18.94 145 ILE A N 1
ATOM 826 C CA . ILE A 1 104 ? -31.228 -12.728 -38.323 1.00 18.21 145 ILE A CA 1
ATOM 827 C C . ILE A 1 104 ? -32.499 -11.955 -38.680 1.00 27.08 145 ILE A C 1
ATOM 828 O O . ILE A 1 104 ? -33.232 -11.500 -37.795 1.00 22.10 145 ILE A O 1
ATOM 833 N N . CYS A 1 105 ? -32.776 -11.827 -39.974 1.00 21.15 146 CYS A N 1
ATOM 834 C CA . CYS A 1 105 ? -33.971 -11.117 -40.402 1.00 20.57 146 CYS A CA 1
ATOM 835 C C . CYS A 1 105 ? -35.216 -11.935 -40.073 1.00 23.23 146 CYS A C 1
ATOM 836 O O . CYS A 1 105 ? -35.256 -13.149 -40.311 1.00 22.46 146 CYS A O 1
ATOM 839 N N . GLU A 1 106 ? -36.236 -11.283 -39.522 1.00 16.99 147 GLU A N 1
ATOM 840 C CA . GLU A 1 106 ? -37.430 -12.018 -39.092 1.00 23.17 147 GLU A CA 1
ATOM 841 C C . GLU A 1 106 ? -38.645 -11.896 -40.002 1.00 25.16 147 GLU A C 1
ATOM 842 O O . GLU A 1 106 ? -39.669 -12.528 -39.744 1.00 27.27 147 GLU A O 1
ATOM 848 N N . LEU A 1 107 ? -38.536 -11.096 -41.056 1.00 22.63 148 LEU A N 1
ATOM 849 C CA . LEU A 1 107 ? -39.654 -10.872 -41.978 1.00 21.68 148 LEU A CA 1
ATOM 850 C C . LEU A 1 107 ? -39.191 -11.006 -43.418 1.00 21.81 148 LEU A C 1
ATOM 851 O O . LEU A 1 107 ? -38.044 -10.694 -43.729 1.00 25.20 148 LEU A O 1
ATOM 856 N N . ASP A 1 108 ? -40.097 -11.437 -44.290 1.00 20.91 149 ASP A N 1
ATOM 857 C CA . ASP A 1 108 ? -39.930 -11.272 -45.724 1.00 27.48 149 ASP A CA 1
ATOM 858 C C . ASP A 1 108 ? -40.417 -9.867 -46.011 1.00 27.80 149 ASP A C 1
ATOM 859 O O . ASP A 1 108 ? -41.511 -9.497 -45.579 1.00 24.48 149 ASP A O 1
ATOM 864 N N . GLY A 1 109 ? -39.622 -9.073 -46.721 1.00 29.60 150 GLY A N 1
ATOM 865 C CA . GLY A 1 109 ? -40.050 -7.716 -47.022 1.00 23.26 150 GLY A CA 1
ATOM 866 C C . GLY A 1 109 ? -38.953 -6.887 -47.640 1.00 22.75 150 GLY A C 1
ATOM 867 O O . GLY A 1 109 ? -38.187 -7.372 -48.482 1.00 17.72 150 GLY A O 1
ATOM 868 N N . LYS A 1 110 ? -38.874 -5.629 -47.211 1.00 14.12 151 LYS A N 1
ATOM 869 C CA . LYS A 1 110 ? -37.878 -4.711 -47.728 1.00 16.42 151 LYS A CA 1
ATOM 870 C C . LYS A 1 110 ? -37.355 -3.805 -46.631 1.00 13.65 151 LYS A C 1
ATOM 871 O O . LYS A 1 110 ? -38.059 -3.499 -45.666 1.00 18.15 151 LYS A O 1
ATOM 877 N N . ILE A 1 111 ? -36.114 -3.378 -46.792 1.00 14.71 152 ILE A N 1
ATOM 878 C CA . ILE A 1 111 ? -35.547 -2.384 -45.891 1.00 13.38 152 ILE A CA 1
ATOM 879 C C . ILE A 1 111 ? -36.169 -1.022 -46.241 1.00 19.69 152 ILE A C 1
ATOM 880 O O . ILE A 1 111 ? -36.155 -0.597 -47.412 1.00 18.13 152 ILE A O 1
ATOM 885 N N . VAL A 1 112 ? -36.735 -0.356 -45.242 1.00 13.45 153 VAL A N 1
ATOM 886 C CA . VAL A 1 112 ? -37.354 0.938 -45.492 1.00 13.01 153 VAL A CA 1
ATOM 887 C C . VAL A 1 112 ? -36.557 2.069 -44.834 1.00 14.16 153 VAL A C 1
ATOM 888 O O . VAL A 1 112 ? -36.793 3.233 -45.117 1.00 18.55 153 VAL A O 1
ATOM 892 N N . GLU A 1 113 ? -35.652 1.712 -43.927 1.00 15.62 154 GLU A N 1
ATOM 893 C CA . GLU A 1 113 ? -34.755 2.690 -43.286 1.00 15.88 154 GLU A CA 1
ATOM 894 C C . GLU A 1 113 ? -33.449 1.996 -42.948 1.00 16.79 154 GLU A C 1
ATOM 895 O O . GLU A 1 113 ? -33.450 0.886 -42.445 1.00 15.35 154 GLU A O 1
ATOM 901 N N . ILE A 1 114 ? -32.331 2.630 -43.244 1.00 12.22 155 ILE A N 1
ATOM 902 C CA . ILE A 1 114 ? -31.054 2.088 -42.777 1.00 14.90 155 ILE A CA 1
ATOM 903 C C . ILE A 1 114 ? -30.116 3.250 -42.535 1.00 13.78 155 ILE A C 1
ATOM 904 O O . ILE A 1 114 ? -29.814 3.994 -43.462 1.00 22.44 155 ILE A O 1
ATOM 909 N N . GLU A 1 115 ? -29.660 3.408 -41.289 1.00 12.82 156 GLU A N 1
ATOM 910 C CA . GLU A 1 115 ? -28.962 4.645 -40.910 1.00 19.65 156 GLU A CA 1
ATOM 911 C C . GLU A 1 115 ? -27.808 4.371 -39.971 1.00 22.20 156 GLU A C 1
ATOM 912 O O . GLU A 1 115 ? -27.935 3.534 -39.082 1.00 12.92 156 GLU A O 1
ATOM 918 N N . ARG A 1 116 ? -26.700 5.089 -40.139 1.00 16.22 157 ARG A N 1
ATOM 919 C CA . ARG A 1 116 ? -25.575 4.951 -39.203 1.00 16.56 157 ARG A CA 1
ATOM 920 C C . ARG A 1 116 ? -25.854 5.750 -37.963 1.00 17.92 157 ARG A C 1
ATOM 921 O O . ARG A 1 116 ? -26.254 6.909 -38.043 1.00 17.75 157 ARG A O 1
ATOM 929 N N A MET A 1 117 ? -25.613 5.147 -36.803 0.84 15.75 158 MET A N 1
ATOM 930 N N B MET A 1 117 ? -25.645 5.146 -36.800 0.16 16.85 158 MET A N 1
ATOM 931 C CA A MET A 1 117 ? -25.858 5.842 -35.537 0.84 17.73 158 MET A CA 1
ATOM 932 C CA B MET A 1 117 ? -25.865 5.860 -35.548 0.16 16.78 158 MET A CA 1
ATOM 933 C C A MET A 1 117 ? -24.754 5.525 -34.553 0.84 17.32 158 MET A C 1
ATOM 934 C C B MET A 1 117 ? -24.873 5.439 -34.475 0.16 15.92 158 MET A C 1
ATOM 935 O O A MET A 1 117 ? -23.954 4.604 -34.787 0.84 12.54 158 MET A O 1
ATOM 936 O O B MET A 1 117 ? -24.238 4.387 -34.580 0.16 14.53 158 MET A O 1
ATOM 945 N N . LYS A 1 118 ? -24.745 6.276 -33.449 1.00 12.87 159 LYS A N 1
ATOM 946 C CA . LYS A 1 118 ? -23.869 5.993 -32.327 1.00 14.43 159 LYS A CA 1
ATOM 947 C C . LYS A 1 118 ? -24.748 5.555 -31.164 1.00 16.93 159 LYS A C 1
ATOM 948 O O . LYS A 1 118 ? -25.668 6.262 -30.758 1.00 19.68 159 LYS A O 1
ATOM 954 N N . LYS A 1 119 ? -24.469 4.373 -30.649 1.00 16.00 160 LYS A N 1
ATOM 955 C CA . LYS A 1 119 ? -25.125 3.895 -29.452 1.00 16.73 160 LYS A CA 1
ATOM 956 C C . LYS A 1 119 ? -24.368 4.491 -28.279 1.00 20.82 160 LYS A C 1
ATOM 957 O O . LYS A 1 119 ? -23.169 4.292 -28.174 1.00 19.94 160 LYS A O 1
ATOM 963 N N . VAL A 1 120 ? -25.060 5.203 -27.395 1.00 14.66 161 VAL A N 1
ATOM 964 C CA . VAL A 1 120 ? -24.401 5.832 -26.258 1.00 16.17 161 VAL A CA 1
ATOM 965 C C . VAL A 1 120 ? -24.991 5.286 -24.970 1.00 17.50 161 VAL A C 1
ATOM 966 O O . VAL A 1 120 ? -26.207 5.284 -24.803 1.00 18.12 161 VAL A O 1
ATOM 970 N N . VAL A 1 121 ? -24.135 4.804 -24.070 1.00 17.19 162 VAL A N 1
ATOM 971 C CA . VAL A 1 121 ? -24.628 4.200 -22.832 1.00 14.30 162 VAL A CA 1
ATOM 972 C C . VAL A 1 121 ? -24.193 5.074 -21.670 1.00 19.66 162 VAL A C 1
ATOM 973 O O . VAL A 1 121 ? -23.001 5.379 -21.513 1.00 18.13 162 VAL A O 1
ATOM 977 N N . VAL A 1 122 ? -25.158 5.501 -20.875 1.00 19.02 163 VAL A N 1
ATOM 978 C CA . VAL A 1 122 ? -24.857 6.308 -19.713 1.00 18.00 163 VAL A CA 1
ATOM 979 C C . VAL A 1 122 ? -25.159 5.483 -18.472 1.00 21.47 163 VAL A C 1
ATOM 980 O O . VAL A 1 122 ? -26.217 4.842 -18.398 1.00 19.06 163 VAL A O 1
ATOM 984 N N . GLN A 1 123 ? -24.227 5.507 -17.518 1.00 16.75 164 GLN A N 1
ATOM 985 C CA . GLN A 1 123 ? -24.349 4.742 -16.280 1.00 15.42 164 GLN A CA 1
ATOM 986 C C . GLN A 1 123 ? -24.470 5.688 -15.114 1.00 18.37 164 GLN A C 1
ATOM 987 O O . GLN A 1 123 ? -23.628 6.576 -14.934 1.00 18.27 164 GLN A O 1
ATOM 993 N N . THR A 1 124 ? -25.534 5.508 -14.340 1.00 17.43 165 THR A N 1
ATOM 994 C CA . THR A 1 124 ? -25.871 6.421 -13.271 1.00 16.05 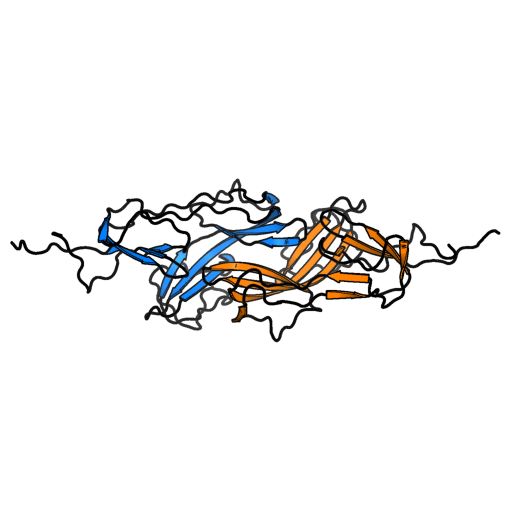165 THR A CA 1
ATOM 995 C C . THR A 1 124 ? -24.986 6.073 -12.074 1.00 21.48 165 THR A C 1
ATOM 996 O O . THR A 1 124 ? -24.403 4.989 -12.014 1.00 20.49 165 THR A O 1
ATOM 1000 N N . PRO A 1 125 ? -24.888 6.994 -11.119 1.00 26.71 166 PRO A N 1
ATOM 1001 C CA . PRO A 1 125 ? -24.010 6.766 -9.963 1.00 28.93 166 PRO A CA 1
ATOM 1002 C C . PRO A 1 125 ? -24.382 5.491 -9.200 1.00 36.85 166 PRO A C 1
ATOM 1003 O O . PRO A 1 125 ? -23.503 4.853 -8.613 1.00 33.51 166 PRO A O 1
ATOM 1007 N N . ASP A 1 126 ? -25.658 5.107 -9.206 1.00 27.62 167 ASP A N 1
ATOM 1008 C CA . ASP A 1 126 ? -26.036 3.888 -8.471 1.00 31.28 167 ASP A CA 1
ATOM 1009 C C . ASP A 1 126 ? -26.076 2.633 -9.351 1.00 32.31 167 ASP A C 1
ATOM 1010 O O . ASP A 1 126 ? -26.628 1.616 -8.973 1.00 30.91 167 ASP A O 1
ATOM 1015 N N . GLY A 1 127 ? -25.495 2.714 -10.540 1.00 21.90 168 GLY A N 1
ATOM 1016 C CA . GLY A 1 127 ? -25.256 1.524 -11.322 1.00 24.03 168 GLY A CA 1
ATOM 1017 C C . GLY A 1 127 ? -26.297 1.171 -12.377 1.00 25.65 168 GLY A C 1
ATOM 1018 O O . GLY A 1 127 ? -26.211 0.106 -12.958 1.00 33.79 168 GLY A O 1
ATOM 1019 N N . GLU A 1 128 ? -27.279 2.036 -12.631 1.00 18.39 169 GLU A N 1
ATOM 1020 C CA . GLU A 1 128 ? -28.232 1.751 -13.725 1.00 20.74 169 GLU A CA 1
ATOM 1021 C C . GLU A 1 128 ? -27.725 2.318 -15.049 1.00 17.39 169 GLU A C 1
ATOM 1022 O O . GLU A 1 128 ? -26.831 3.172 -15.064 1.00 20.01 169 GLU A O 1
ATOM 1028 N N . GLN A 1 129 ? -28.281 1.830 -16.154 1.00 16.58 170 GLN A N 1
ATOM 1029 C CA . GLN A 1 129 ? -27.862 2.298 -17.466 1.00 17.71 170 GLN A CA 1
ATOM 1030 C C . GLN A 1 129 ? -29.045 2.746 -18.313 1.00 22.78 170 GLN A C 1
ATOM 1031 O O . GLN A 1 129 ? -30.131 2.165 -18.244 1.00 23.99 170 GLN A O 1
ATOM 1037 N N . ASP A 1 130 ? -28.817 3.805 -19.086 1.00 15.63 171 ASP A N 1
ATOM 1038 C CA . ASP A 1 130 ? -29.737 4.274 -20.112 1.00 17.25 171 ASP A CA 1
ATOM 1039 C C . ASP A 1 130 ? -29.006 4.163 -21.434 1.00 21.69 171 ASP A C 1
ATOM 1040 O O . ASP A 1 130 ? -27.811 4.392 -21.483 1.00 15.69 171 ASP A O 1
ATOM 1045 N N A VAL A 1 131 ? -29.712 3.795 -22.498 0.32 18.72 172 VAL A N 1
ATOM 1046 N N B VAL A 1 131 ? -29.741 3.832 -22.497 0.68 18.83 172 VAL A N 1
ATOM 1047 C CA A VAL A 1 131 ? -29.089 3.729 -23.817 0.32 16.02 172 VAL A CA 1
ATOM 1048 C CA B VAL A 1 131 ? -29.169 3.691 -23.834 0.68 16.25 172 VAL A CA 1
ATOM 1049 C C A VAL A 1 131 ? -29.763 4.706 -24.778 0.32 15.16 172 VAL A C 1
ATOM 1050 C C B VAL A 1 131 ? -29.782 4.734 -24.771 0.68 14.59 172 VAL A C 1
ATOM 1051 O O A VAL A 1 131 ? -30.993 4.817 -24.815 0.32 16.45 172 VAL A O 1
ATOM 1052 O O B VAL A 1 131 ? -31.008 4.912 -24.785 0.68 17.06 172 VAL A O 1
ATOM 1059 N N . TYR A 1 132 ? -28.940 5.416 -25.538 1.00 15.36 173 TYR A N 1
ATOM 1060 C CA . TYR A 1 132 ? -29.408 6.424 -26.504 1.00 12.91 173 TYR A CA 1
ATOM 1061 C C . TYR A 1 132 ? -28.854 6.028 -27.850 1.00 18.05 173 TYR A C 1
ATOM 1062 O O . TYR A 1 132 ? -27.700 5.578 -27.933 1.00 19.10 173 TYR A O 1
ATOM 1071 N N . TYR A 1 133 ? -29.654 6.194 -28.899 1.00 14.21 174 TYR A N 1
ATOM 1072 C CA . TYR A 1 133 ? -29.145 6.027 -30.252 1.00 11.17 174 TYR A CA 1
ATOM 1073 C C . TYR A 1 133 ? -29.134 7.391 -30.917 1.00 18.63 174 TYR A C 1
ATOM 1074 O O . TYR A 1 133 ? -30.185 8.021 -31.094 1.00 18.49 174 TYR A O 1
ATOM 1083 N N . ILE A 1 134 ? -27.945 7.850 -31.267 1.00 14.96 175 ILE A N 1
ATOM 1084 C CA . ILE A 1 134 ? -27.788 9.184 -31.833 1.00 11.41 175 ILE A CA 1
ATOM 1085 C C . ILE A 1 134 ? -27.410 9.130 -33.319 1.00 10.57 175 ILE A C 1
ATOM 1086 O O . ILE A 1 134 ? -26.339 8.616 -33.674 1.00 15.75 175 ILE A O 1
ATOM 1091 N N . PRO A 1 135 ? -28.265 9.702 -34.182 1.00 14.60 176 PRO A N 1
ATOM 1092 C CA . PRO A 1 135 ? -27.968 9.739 -35.618 1.00 17.04 176 PRO A CA 1
ATOM 1093 C C . PRO A 1 135 ? -26.635 10.442 -35.870 1.00 17.79 176 PRO A C 1
ATOM 1094 O O . PRO A 1 135 ? -26.321 11.439 -35.221 1.00 16.45 176 PRO A O 1
ATOM 1098 N N . LEU A 1 136 ? -25.849 9.930 -36.811 1.00 13.31 177 LEU A N 1
ATOM 1099 C CA . LEU A 1 136 ? -24.544 10.527 -37.068 1.00 15.36 177 LEU A CA 1
ATOM 1100 C C . LEU A 1 136 ? -24.651 12.006 -37.421 1.00 18.51 177 LEU A C 1
ATOM 1101 O O . LEU A 1 136 ? -23.757 12.791 -37.088 1.00 20.44 177 LEU A O 1
ATOM 1106 N N . ASP A 1 137 ? -25.741 12.399 -38.083 1.00 21.37 178 ASP A N 1
ATOM 1107 C CA . ASP A 1 137 ? -25.955 13.810 -38.467 1.00 21.62 178 ASP A CA 1
ATOM 1108 C C . ASP A 1 137 ? -25.911 14.810 -37.300 1.00 25.37 178 ASP A C 1
ATOM 1109 O O . ASP A 1 137 ? -25.584 15.988 -37.484 1.00 20.00 178 ASP A O 1
ATOM 1114 N N . VAL A 1 138 ? -26.256 14.353 -36.103 1.00 18.82 179 VAL A N 1
ATOM 1115 C CA . VAL A 1 138 ? -26.292 15.244 -34.949 1.00 13.82 179 VAL A CA 1
ATOM 1116 C C . VAL A 1 138 ? -25.354 14.768 -33.806 1.00 22.06 179 VAL A C 1
ATOM 1117 O O . VAL A 1 138 ? -25.493 15.182 -32.656 1.00 18.96 179 VAL A O 1
ATOM 1121 N N . PHE A 1 139 ? -24.393 13.920 -34.153 1.00 16.29 180 PHE A N 1
ATOM 1122 C CA . PHE A 1 139 ? -23.405 13.416 -33.200 1.00 16.85 180 PHE A CA 1
ATOM 1123 C C . PHE A 1 139 ? -22.200 14.349 -33.090 1.00 23.24 180 PHE A C 1
ATOM 1124 O O . PHE A 1 139 ? -21.565 14.646 -34.098 1.00 20.19 180 PHE A O 1
ATOM 1132 N N . ASP A 1 140 ? -21.877 14.781 -31.877 1.00 18.64 181 ASP A N 1
ATOM 1133 C CA . ASP A 1 140 ? -20.740 15.671 -31.639 1.00 22.31 181 ASP A CA 1
ATOM 1134 C C . ASP A 1 140 ? -19.680 14.927 -30.832 1.00 21.42 181 ASP A C 1
ATOM 1135 O O . ASP A 1 140 ? -19.840 14.700 -29.619 1.00 18.30 181 ASP A O 1
ATOM 1140 N N . ARG A 1 141 ? -18.598 14.553 -31.499 1.00 14.53 182 ARG A N 1
ATOM 1141 C CA . ARG A 1 141 ? -17.596 13.680 -30.860 1.00 18.60 182 ARG A CA 1
ATOM 1142 C C . ARG A 1 141 ? -16.836 14.356 -29.715 1.00 23.86 182 ARG A C 1
ATOM 1143 O O . ARG A 1 141 ? -16.205 13.684 -28.912 1.00 25.00 182 ARG A O 1
ATOM 1151 N N . ASP A 1 142 ? -16.867 15.679 -29.661 1.00 22.01 183 ASP A N 1
ATOM 1152 C CA . ASP A 1 142 ? -16.241 16.379 -28.540 1.00 29.06 183 ASP A CA 1
ATOM 1153 C C . ASP A 1 142 ? -17.079 16.297 -27.266 1.00 29.71 183 ASP A C 1
ATOM 1154 O O . ASP A 1 142 ? -16.534 16.322 -26.165 1.00 31.99 183 ASP A O 1
ATOM 1159 N N A ARG A 1 143 ? -18.395 16.231 -27.430 0.43 26.16 184 ARG A N 1
ATOM 1160 N N B ARG A 1 143 ? -18.397 16.204 -27.395 0.57 25.24 184 ARG A N 1
ATOM 1161 C CA A ARG A 1 143 ? -19.317 16.186 -26.299 0.43 31.20 184 ARG A CA 1
ATOM 1162 C CA B ARG A 1 143 ? -19.225 16.166 -26.187 0.57 31.04 184 ARG A CA 1
ATOM 1163 C C A ARG A 1 143 ? -19.541 14.755 -25.827 0.43 27.98 184 ARG A C 1
ATOM 1164 C C B ARG A 1 143 ? -19.733 14.778 -25.805 0.57 28.45 184 ARG A C 1
ATOM 1165 O O A ARG A 1 143 ? -19.444 14.440 -24.632 0.43 27.67 184 ARG A O 1
ATOM 1166 O O B ARG A 1 143 ? -20.012 14.510 -24.626 0.57 26.51 184 ARG A O 1
ATOM 1181 N N . ILE A 1 144 ? -19.839 13.893 -26.790 1.00 18.67 185 ILE A N 1
ATOM 1182 C CA . ILE A 1 144 ? -20.309 12.543 -26.523 1.00 17.97 185 ILE A CA 1
ATOM 1183 C C . ILE A 1 144 ? -19.112 11.631 -26.644 1.00 23.95 185 ILE A C 1
ATOM 1184 O O . ILE A 1 144 ? -18.742 11.212 -27.738 1.00 24.22 185 ILE A O 1
ATOM 1189 N N . LYS A 1 145 ? -18.468 11.364 -25.523 1.00 18.08 186 LYS A N 1
ATOM 1190 C CA . LYS A 1 145 ? -17.327 10.462 -25.532 1.00 22.78 186 LYS A CA 1
ATOM 1191 C C . LYS A 1 145 ? -17.209 9.717 -24.190 1.00 23.79 186 LYS A C 1
ATOM 1192 O O . LYS A 1 145 ? -17.642 10.228 -23.142 1.00 21.60 186 LYS A O 1
ATOM 1198 N N . LYS A 1 146 ? -16.647 8.506 -24.228 1.00 21.98 187 LYS A N 1
ATOM 1199 C CA . LYS A 1 146 ? -16.465 7.709 -23.006 1.00 25.39 187 LYS A CA 1
ATOM 1200 C C . LYS A 1 146 ? -15.805 8.531 -21.906 1.00 26.15 187 LYS A C 1
ATOM 1201 O O . LYS A 1 146 ? -14.831 9.237 -22.152 1.00 24.06 187 LYS A O 1
ATOM 1207 N N . GLY A 1 147 ? -16.345 8.433 -20.694 1.00 26.26 188 GLY A N 1
ATOM 1208 C CA . GLY A 1 147 ? -15.774 9.109 -19.539 1.00 30.39 188 GLY A CA 1
ATOM 1209 C C . GLY A 1 147 ? -16.341 10.491 -19.277 1.00 29.15 188 GLY A C 1
ATOM 1210 O O . GLY A 1 147 ? -16.033 11.114 -18.276 1.00 28.35 188 GLY A O 1
ATOM 1211 N N . LYS A 1 148 ? -17.165 10.994 -20.185 1.00 28.15 189 LYS A N 1
ATOM 1212 C CA . LYS A 1 148 ? -17.747 12.318 -19.998 1.00 25.10 189 LYS A CA 1
ATOM 1213 C C . LYS A 1 148 ? -18.971 12.264 -19.101 1.00 24.54 189 LYS A C 1
ATOM 1214 O O . LYS A 1 148 ? -19.782 11.349 -19.194 1.00 24.06 189 LYS A O 1
ATOM 1220 N N . GLU A 1 149 ? -19.107 13.248 -18.219 1.00 21.71 190 GLU A N 1
ATOM 1221 C CA . GLU A 1 149 ? -20.232 13.250 -17.299 1.00 21.68 190 GLU A CA 1
ATOM 1222 C C . GLU A 1 149 ? -21.391 13.953 -17.947 1.00 26.30 190 GLU A C 1
ATOM 1223 O O . GLU A 1 149 ? -21.194 14.957 -18.617 1.00 29.33 190 GLU A O 1
ATOM 1229 N N . VAL A 1 150 ? -22.602 13.441 -17.748 1.00 18.30 191 VAL A N 1
ATOM 1230 C CA . VAL A 1 150 ? -23.765 14.148 -18.250 1.00 21.10 191 VAL A CA 1
ATOM 1231 C C . VAL A 1 150 ? -24.709 14.396 -17.096 1.00 25.24 191 VAL A C 1
ATOM 1232 O O . VAL A 1 150 ? -24.719 13.646 -16.120 1.00 21.85 191 VAL A O 1
ATOM 1236 N N . LYS A 1 151 ? -25.500 15.450 -17.207 1.00 21.05 192 LYS A N 1
ATOM 1237 C CA . LYS A 1 151 ? -26.444 15.779 -16.155 1.00 24.51 192 LYS A CA 1
ATOM 1238 C C . LYS A 1 151 ? -27.841 15.612 -16.688 1.00 27.19 192 LYS A C 1
ATOM 1239 O O . LYS A 1 151 ? -28.095 15.876 -17.870 1.00 23.04 192 LYS A O 1
ATOM 1245 N N . GLN A 1 152 ? -28.746 15.193 -15.811 1.00 23.82 193 GLN A N 1
ATOM 1246 C CA . GLN A 1 152 ? -30.170 15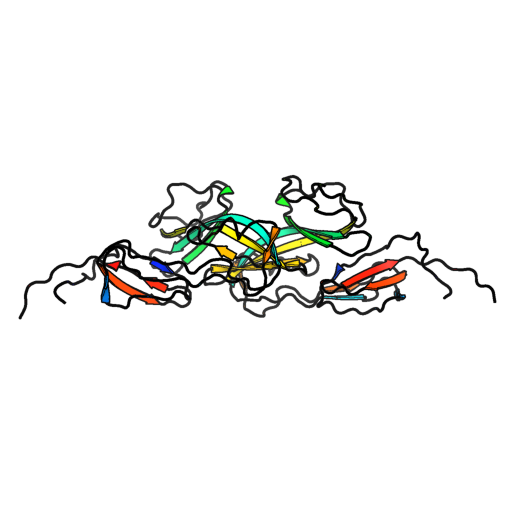.121 -16.142 1.00 26.47 193 GLN A CA 1
ATOM 1247 C C . GLN A 1 152 ? -30.644 16.380 -16.882 1.00 26.87 193 GLN A C 1
ATOM 1248 O O . GLN A 1 152 ? -30.446 17.509 -16.414 1.00 22.65 193 GLN A O 1
ATOM 1254 N N . GLY A 1 153 ? -31.269 16.184 -18.036 1.00 26.90 194 GLY A N 1
ATOM 1255 C CA . GLY A 1 153 ? -31.837 17.280 -18.801 1.00 27.07 194 GLY A CA 1
ATOM 1256 C C . GLY A 1 153 ? -30.887 17.936 -19.799 1.00 27.97 194 GLY A C 1
ATOM 1257 O O . GLY A 1 153 ? -31.296 18.764 -20.574 1.00 25.80 194 GLY A O 1
ATOM 1258 N N . GLU A 1 154 ? -29.618 17.564 -19.769 1.00 25.76 195 GLU A N 1
ATOM 1259 C CA . GLU A 1 154 ? -28.625 18.125 -20.663 1.00 26.13 195 GLU A CA 1
ATOM 1260 C C . GLU A 1 154 ? -28.886 17.633 -22.086 1.00 25.52 195 GLU A C 1
ATOM 1261 O O . GLU A 1 154 ? -29.243 16.481 -22.285 1.00 20.44 195 GLU A O 1
ATOM 1267 N N A MET A 1 155 ? -28.688 18.501 -23.074 0.34 24.27 196 MET A N 1
ATOM 1268 N N B MET A 1 155 ? -28.720 18.515 -23.063 0.66 23.43 196 MET A N 1
ATOM 1269 C CA A MET A 1 155 ? -28.854 18.112 -24.475 0.34 24.20 196 MET A CA 1
ATOM 1270 C CA B MET A 1 155 ? -28.822 18.101 -24.454 0.66 24.45 196 MET A CA 1
ATOM 1271 C C A MET A 1 155 ? -27.665 17.284 -24.980 0.34 22.37 196 MET A C 1
ATOM 1272 C C B MET A 1 155 ? -27.634 17.236 -24.863 0.66 21.64 196 MET A C 1
ATOM 1273 O O A MET A 1 155 ? -26.545 17.788 -25.068 0.34 25.73 196 MET A O 1
ATOM 1274 O O B MET A 1 155 ? -26.484 17.667 -24.778 0.66 26.61 196 MET A O 1
ATOM 1283 N N . LEU A 1 156 ? -27.909 16.015 -25.309 1.00 15.51 197 LEU A N 1
ATOM 1284 C CA . LEU A 1 156 ? -26.868 15.153 -25.851 1.00 14.61 197 LEU A CA 1
ATOM 1285 C C . LEU A 1 156 ? -26.703 15.364 -27.364 1.00 19.20 197 LEU A C 1
ATOM 1286 O O . LEU A 1 156 ? -25.636 15.133 -27.907 1.00 18.88 197 LEU A O 1
ATOM 1291 N N . ALA A 1 157 ? -27.771 15.767 -28.041 1.00 19.88 198 ALA A N 1
ATOM 1292 C CA . ALA A 1 157 ? -27.699 16.030 -29.488 1.00 16.20 198 ALA A CA 1
ATOM 1293 C C . ALA A 1 157 ? -28.783 17.019 -29.884 1.00 19.21 198 ALA A C 1
ATOM 1294 O O . ALA A 1 157 ? -29.895 17.012 -29.326 1.00 17.82 198 ALA A O 1
ATOM 1296 N N . GLU A 1 158 ? -28.463 17.853 -30.864 1.00 19.21 199 GLU A N 1
ATOM 1297 C CA . GLU A 1 158 ? -29.410 18.837 -31.361 1.00 24.07 199 GLU A CA 1
ATOM 1298 C C . GLU A 1 158 ? -30.530 18.167 -32.145 1.00 18.62 199 GLU A C 1
ATOM 1299 O O . GLU A 1 158 ? -30.417 17.014 -32.535 1.00 16.66 199 GLU A O 1
ATOM 1305 N N . ALA A 1 159 ? -31.598 18.918 -32.374 1.00 20.33 200 ALA A N 1
ATOM 1306 C CA . ALA A 1 159 ? -32.682 18.490 -33.249 1.00 26.51 200 ALA A CA 1
ATOM 1307 C C . ALA A 1 159 ? -32.137 18.176 -34.641 1.00 24.06 200 ALA A C 1
ATOM 1308 O O . ALA A 1 159 ? -31.214 18.836 -35.105 1.00 21.96 200 ALA A O 1
ATOM 1310 N N . ARG A 1 160 ? -32.674 17.151 -35.289 1.00 19.38 201 ARG A N 1
ATOM 1311 C CA . ARG A 1 160 ? -32.175 16.767 -36.611 1.00 16.76 201 ARG A CA 1
ATOM 1312 C C . ARG A 1 160 ? -33.153 17.249 -37.678 1.00 18.45 201 ARG A C 1
ATOM 1313 O O . ARG A 1 160 ? -34.339 16.959 -37.608 1.00 18.35 201 ARG A O 1
ATOM 1321 N N . LYS A 1 161 ? -32.642 17.978 -38.662 1.00 13.48 202 LYS A N 1
ATOM 1322 C CA . LYS A 1 161 ? -33.493 18.515 -39.724 1.00 19.06 202 LYS A CA 1
ATOM 1323 C C . LYS A 1 161 ? -33.480 17.608 -40.946 1.00 18.26 202 LYS A C 1
ATOM 1324 O O . LYS A 1 161 ? -32.442 17.042 -41.293 1.00 19.76 202 LYS A O 1
ATOM 1330 N N . PHE A 1 162 ? -34.627 17.511 -41.614 1.00 15.77 203 PHE A N 1
ATOM 1331 C CA . PHE A 1 162 ? -34.744 16.717 -42.829 1.00 15.83 203 PHE A CA 1
ATOM 1332 C C . PHE A 1 162 ? -35.243 17.584 -43.967 1.00 16.61 203 PHE A C 1
ATOM 1333 O O . PHE A 1 162 ? -36.255 18.295 -43.815 1.00 14.90 203 PHE A O 1
ATOM 1341 N N . PHE A 1 163 ? -34.556 17.491 -45.100 1.00 17.37 204 PHE A N 1
ATOM 1342 C CA . PHE A 1 163 ? -34.874 18.283 -46.286 1.00 21.98 204 PHE A CA 1
ATOM 1343 C C . PHE A 1 163 ? -35.290 17.361 -47.436 1.00 21.04 204 PHE A C 1
ATOM 1344 O O . PHE A 1 163 ? -34.730 16.286 -47.587 1.00 21.25 204 PHE A O 1
ATOM 1352 N N . ALA A 1 164 ? -36.256 17.790 -48.241 1.00 17.35 205 ALA A N 1
ATOM 1353 C CA . ALA A 1 164 ? -36.777 16.969 -49.346 1.00 17.61 205 ALA A CA 1
ATOM 1354 C C . ALA A 1 164 ? -35.667 16.552 -50.293 1.00 18.91 205 ALA A C 1
ATOM 1355 O O . ALA A 1 164 ? -34.898 17.383 -50.755 1.00 20.12 205 ALA A O 1
ATOM 1357 N N . LYS A 1 165 ? -35.581 15.265 -50.583 1.00 21.50 206 LYS A N 1
ATOM 1358 C CA . LYS A 1 165 ? -34.569 14.780 -51.524 1.00 21.13 206 LYS A CA 1
ATOM 1359 C C . LYS A 1 165 ? -35.061 14.896 -52.969 1.00 23.96 206 LYS A C 1
ATOM 1360 O O . LYS A 1 165 ? -34.287 14.706 -53.891 1.00 26.04 206 LYS A O 1
ATOM 1366 N N . VAL A 1 166 ? -36.347 15.181 -53.150 1.00 20.68 207 VAL A N 1
ATOM 1367 C CA . VAL A 1 166 ? -36.939 15.312 -54.483 1.00 20.45 207 VAL A CA 1
ATOM 1368 C C . VAL A 1 166 ? -38.061 16.334 -54.448 1.00 24.81 207 VAL A C 1
ATOM 1369 O O . VAL A 1 166 ? -38.592 16.639 -53.380 1.00 24.27 207 VAL A O 1
ATOM 1373 N N . SER A 1 167 ? -38.426 16.859 -55.612 1.00 22.39 208 SER A N 1
ATOM 1374 C CA . SER A 1 167 ? -39.537 17.796 -55.708 1.00 27.35 208 SER A CA 1
ATOM 1375 C C . SER A 1 167 ? -40.815 17.033 -55.985 1.00 27.41 208 SER A C 1
ATOM 1376 O O . SER A 1 167 ? -40.794 16.042 -56.703 1.00 28.96 208 SER A O 1
ATOM 1379 N N . GLY A 1 168 ? -41.934 17.489 -55.439 1.00 19.34 209 GLY A N 1
ATOM 1380 C CA . GLY A 1 168 ? -43.195 16.822 -55.705 1.00 24.71 209 GLY A CA 1
ATOM 1381 C C . GLY A 1 168 ? -44.258 17.145 -54.680 1.00 22.57 209 GLY A C 1
ATOM 1382 O O . GLY A 1 168 ? -44.156 18.137 -53.981 1.00 24.78 209 GLY A O 1
ATOM 1383 N N . ARG A 1 169 ? -45.287 16.314 -54.615 1.00 19.74 210 ARG A N 1
ATOM 1384 C CA . ARG A 1 169 ? -46.422 16.560 -53.737 1.00 19.76 210 ARG A CA 1
ATOM 1385 C C . ARG A 1 169 ? -46.393 15.627 -52.530 1.00 21.89 210 ARG A C 1
ATOM 1386 O O . ARG A 1 169 ? -46.164 14.421 -52.669 1.00 22.18 210 ARG A O 1
ATOM 1394 N N . VAL A 1 170 ? -46.676 16.200 -51.363 1.00 20.15 211 VAL A N 1
ATOM 1395 C CA . VAL A 1 170 ? -46.523 15.530 -50.081 1.00 20.98 211 VAL A CA 1
ATOM 1396 C C . VAL A 1 170 ? -47.747 14.763 -49.603 1.00 24.41 211 VAL A C 1
ATOM 1397 O O . VAL A 1 170 ? -48.860 15.266 -49.652 1.00 28.49 211 VAL A O 1
ATOM 1401 N N . GLU A 1 171 ? -47.515 13.544 -49.126 1.00 23.05 212 GLU A N 1
ATOM 1402 C CA . GLU A 1 171 ? -48.490 12.802 -48.326 1.00 22.56 212 GLU A CA 1
ATOM 1403 C C . GLU A 1 171 ? -47.896 12.595 -46.926 1.00 20.76 212 GLU A C 1
ATOM 1404 O O . GLU A 1 171 ? -46.756 12.165 -46.798 1.00 17.50 212 GLU A O 1
ATOM 1410 N N . VAL A 1 172 ? -48.666 12.878 -45.886 1.00 20.27 213 VAL A N 1
ATOM 1411 C CA . VAL A 1 172 ? -48.188 12.648 -44.526 1.00 22.56 213 VAL A CA 1
ATOM 1412 C C . VAL A 1 172 ? -49.014 11.532 -43.945 1.00 26.94 213 VAL A C 1
ATOM 1413 O O . VAL A 1 172 ? -50.219 11.481 -44.158 1.00 27.57 213 VAL A O 1
ATOM 1417 N N . VAL A 1 173 ? -48.371 10.607 -43.249 1.00 26.82 214 VAL A N 1
ATOM 1418 C CA . VAL A 1 173 ? -49.142 9.573 -42.580 1.00 29.74 214 VAL A CA 1
ATOM 1419 C C . VAL A 1 173 ? -48.671 9.499 -41.146 1.00 29.05 214 VAL A C 1
ATOM 1420 O O . VAL A 1 173 ? -47.479 9.551 -40.881 1.00 29.58 214 VAL A O 1
ATOM 1424 N N . ASP A 1 174 ? -49.613 9.419 -40.214 1.00 31.38 215 ASP A N 1
ATOM 1425 C CA . ASP A 1 174 ? -49.279 9.407 -38.797 1.00 33.33 215 ASP A CA 1
ATOM 1426 C C . ASP A 1 174 ? -49.742 8.102 -38.156 1.00 41.42 215 ASP A C 1
ATOM 1427 O O . ASP A 1 174 ? -50.934 7.859 -38.044 1.00 44.48 215 ASP A O 1
ATOM 1432 N N . TYR A 1 175 ? -48.802 7.254 -37.758 1.00 46.40 216 TYR A N 1
ATOM 1433 C CA . TYR A 1 175 ? -49.148 6.031 -37.041 1.00 48.82 216 TYR A CA 1
ATOM 1434 C C . TYR A 1 175 ? -48.879 6.227 -35.543 1.00 44.82 216 TYR A C 1
ATOM 1435 O O . TYR A 1 175 ? -48.437 7.293 -35.108 1.00 44.02 216 TYR A O 1
ATOM 1444 N N . SER A 1 176 ? -49.142 5.196 -34.755 1.00 46.96 217 SER A N 1
ATOM 1445 C CA . SER A 1 176 ? -48.915 5.283 -33.321 1.00 49.63 217 SER A CA 1
ATOM 1446 C C . SER A 1 176 ? -47.427 5.398 -33.047 1.00 37.92 217 SER A C 1
ATOM 1447 O O . SER A 1 176 ? -46.981 6.165 -32.195 1.00 47.69 217 SER A O 1
ATOM 1450 N N . THR A 1 177 ? -46.662 4.647 -33.816 1.00 25.79 218 THR A N 1
ATOM 1451 C CA . THR A 1 177 ? -45.261 4.387 -33.508 1.00 28.26 218 THR A CA 1
ATOM 1452 C C . THR A 1 177 ? -44.282 5.090 -34.443 1.00 25.81 218 THR A C 1
ATOM 1453 O O . THR A 1 177 ? -43.066 4.941 -34.305 1.00 29.44 218 THR A O 1
ATOM 1457 N N . ARG A 1 178 ? -44.804 5.836 -35.408 1.00 27.62 219 ARG A N 1
ATOM 1458 C CA . ARG A 1 178 ? -43.938 6.567 -36.329 1.00 29.66 219 ARG A CA 1
ATOM 1459 C C . ARG A 1 178 ? -44.775 7.491 -37.213 1.00 24.80 219 ARG A C 1
ATOM 1460 O O . ARG A 1 178 ? -45.998 7.368 -37.266 1.00 28.09 219 ARG A O 1
ATOM 1468 N N . LYS A 1 179 ? -44.093 8.405 -37.895 1.00 20.17 220 LYS A N 1
ATOM 1469 C CA . LYS A 1 179 ? -44.702 9.277 -38.896 1.00 24.77 220 LYS A CA 1
ATOM 1470 C C . LYS A 1 179 ? -43.981 9.035 -40.211 1.00 19.68 220 LYS A C 1
ATOM 1471 O O . LYS A 1 179 ? -42.817 8.655 -40.215 1.00 21.35 220 LYS A O 1
ATOM 1477 N N . GLU A 1 180 ? -44.653 9.253 -41.335 1.00 17.93 221 GLU A N 1
ATOM 1478 C CA . GLU A 1 180 ? -43.948 9.187 -42.612 1.00 19.74 221 GLU A CA 1
ATOM 1479 C C . GLU A 1 180 ? -44.302 10.377 -43.481 1.00 19.63 221 GLU A C 1
ATOM 1480 O O . GLU A 1 180 ? -45.435 10.879 -43.444 1.00 21.00 221 GLU A O 1
ATOM 1486 N N . ILE A 1 181 ? -43.351 10.796 -44.307 1.00 14.82 222 ILE A N 1
ATOM 1487 C CA . ILE A 1 181 ? -43.672 11.730 -45.379 1.00 12.74 222 ILE A CA 1
ATOM 1488 C C . ILE A 1 181 ? -43.333 11.055 -46.693 1.00 18.02 222 ILE A C 1
ATOM 1489 O O . ILE A 1 181 ? -42.229 10.550 -46.860 1.00 17.59 222 ILE A O 1
ATOM 1494 N N A ARG A 1 182 ? -44.280 11.051 -47.624 0.18 16.65 223 ARG A N 1
ATOM 1495 N N B ARG A 1 182 ? -44.283 11.035 -47.615 0.82 15.07 223 ARG A N 1
ATOM 1496 C CA A ARG A 1 182 ? -44.043 10.490 -48.949 0.18 17.65 223 ARG A CA 1
ATOM 1497 C CA B ARG A 1 182 ? -44.015 10.502 -48.945 0.82 17.61 223 ARG A CA 1
ATOM 1498 C C A ARG A 1 182 ? -44.150 11.598 -49.982 0.18 19.45 223 ARG A C 1
ATOM 1499 C C B ARG A 1 182 ? -44.064 11.674 -49.896 0.82 19.62 223 ARG A C 1
ATOM 1500 O O A ARG A 1 182 ? -45.116 12.361 -49.979 0.18 21.44 223 ARG A O 1
ATOM 1501 O O B ARG A 1 182 ? -44.915 12.548 -49.752 0.82 22.88 223 ARG A O 1
ATOM 1516 N N . ILE A 1 183 ? -43.167 11.688 -50.870 1.00 16.06 224 ILE A N 1
ATOM 1517 C CA . ILE A 1 183 ? -43.202 12.714 -51.897 1.00 13.08 224 ILE A CA 1
ATOM 1518 C C . ILE A 1 183 ? -43.415 12.034 -53.247 1.00 18.08 224 ILE A C 1
ATOM 1519 O O . ILE A 1 183 ? -42.694 11.075 -53.575 1.00 18.73 224 ILE A O 1
ATOM 1524 N N . TYR A 1 184 ? -44.417 12.505 -53.993 1.00 18.34 225 TYR A N 1
ATOM 1525 C CA . TYR A 1 184 ? -44.801 11.909 -55.289 1.00 21.53 225 TYR A CA 1
ATOM 1526 C C . TYR A 1 184 ? -44.540 12.851 -56.468 1.00 21.79 225 TYR A C 1
ATOM 1527 O O . TYR A 1 184 ? -44.825 14.037 -56.378 1.00 22.66 225 TYR A O 1
ATOM 1536 N N . LYS A 1 185 ? -44.029 12.323 -57.579 1.00 22.76 226 LYS A N 1
ATOM 1537 C CA . LYS A 1 185 ? -43.921 13.108 -58.814 1.00 21.64 226 LYS A CA 1
ATOM 1538 C C . LYS A 1 185 ? -45.334 13.387 -59.340 1.00 23.82 226 LYS A C 1
ATOM 1539 O O . LYS A 1 185 ? -46.214 12.542 -59.234 1.00 23.69 226 LYS A O 1
ATOM 1545 N N . THR A 1 186 ? -45.538 14.563 -59.914 1.00 18.76 227 THR A N 1
ATOM 1546 C CA . THR A 1 186 ? -46.851 14.963 -60.431 1.00 24.32 227 THR A CA 1
ATOM 1547 C C . THR A 1 186 ? -46.839 15.020 -61.954 1.00 31.02 227 THR A C 1
ATOM 1548 O O . THR A 1 186 ? -45.774 15.097 -62.565 1.00 25.12 227 THR A O 1
ATOM 1552 N N . LYS A 1 187 ? -48.033 14.997 -62.546 1.00 27.51 228 LYS A N 1
ATOM 1553 C CA . LYS A 1 187 ? -48.220 15.071 -64.006 1.00 27.01 228 LYS A CA 1
ATOM 1554 C C . LYS A 1 187 ? -49.130 16.249 -64.352 1.00 27.62 228 LYS A C 1
ATOM 1555 O O . LYS A 1 187 ? -50.076 16.544 -63.631 1.00 29.78 228 LYS A O 1
ATOM 1561 N N . ARG A 1 188 ? -48.869 16.921 -65.460 1.00 28.88 229 ARG A N 1
ATOM 1562 C CA . ARG A 1 188 ? -49.722 18.039 -65.823 1.00 35.06 229 ARG A CA 1
ATOM 1563 C C . ARG A 1 188 ? -51.059 17.534 -66.352 1.00 30.47 229 ARG A C 1
ATOM 1564 O O . ARG A 1 188 ? -51.107 16.611 -67.176 1.00 34.08 229 ARG A O 1
ATOM 1572 N N . ARG A 1 189 ? -52.151 18.140 -65.905 1.00 29.47 230 ARG A N 1
ATOM 1573 C CA . ARG A 1 189 ? -53.438 17.712 -66.437 1.00 32.49 230 ARG A CA 1
ATOM 1574 C C . ARG A 1 189 ? -53.911 18.643 -67.544 1.00 36.16 230 ARG A C 1
ATOM 1575 O O . ARG A 1 189 ? -53.446 19.777 -67.660 1.00 33.40 230 ARG A O 1
ATOM 1583 N N . LYS A 1 190 ? -54.823 18.138 -68.369 1.00 29.66 231 LYS A N 1
ATOM 1584 C CA . LYS A 1 190 ? -55.299 18.869 -69.524 1.00 38.72 231 LYS A CA 1
ATOM 1585 C C . LYS A 1 190 ? -56.122 20.066 -69.095 1.00 46.78 231 LYS A C 1
ATOM 1586 O O . LYS A 1 190 ? -56.949 19.968 -68.180 1.00 43.25 231 LYS A O 1
ATOM 1592 N N . LEU A 1 191 ? -55.866 21.194 -69.756 1.00 58.27 232 LEU A N 1
ATOM 1593 C CA . LEU A 1 191 ? -56.586 22.434 -69.504 1.00 76.72 232 LEU A CA 1
ATOM 1594 C C . LEU A 1 191 ? -58.091 22.238 -69.694 1.00 82.31 232 LEU A C 1
ATOM 1595 O O . LEU A 1 191 ? -58.591 22.197 -70.823 1.00 74.33 232 LEU A O 1
ATOM 1600 N N . PHE A 1 192 ? -58.807 22.115 -68.581 1.00 88.83 233 PHE A N 1
ATOM 1601 C CA . PHE A 1 192 ? -60.244 21.888 -68.628 1.00 92.56 233 PHE A CA 1
ATOM 1602 C C . PHE A 1 192 ? -61.041 22.940 -67.872 1.00 106.05 233 PHE A C 1
ATOM 1603 O O . PHE A 1 192 ? -60.961 23.028 -66.643 1.00 104.30 233 PHE A O 1
ATOM 1611 N N . PRO A 1 193 ? -61.807 23.750 -68.620 1.00 116.79 234 PRO A N 1
ATOM 1612 C CA . PRO A 1 193 ? -62.703 24.779 -68.090 1.00 124.07 234 PRO A CA 1
ATOM 1613 C C . PRO A 1 193 ? -64.098 24.219 -67.827 1.00 131.76 234 PRO A C 1
ATOM 1614 O O . PRO A 1 193 ? -65.044 24.598 -68.520 1.00 137.34 234 PRO A O 1
ATOM 1618 N N . PRO B 1 1 ? -18.862 -4.952 24.711 1.00 70.12 42 PRO B N 1
ATOM 1619 C CA . PRO B 1 1 ? -19.525 -6.155 25.229 1.00 64.46 42 PRO B CA 1
ATOM 1620 C C . PRO B 1 1 ? -18.560 -7.333 25.349 1.00 51.76 42 PRO B C 1
ATOM 1621 O O . PRO B 1 1 ? -17.347 -7.157 25.207 1.00 47.66 42 PRO B O 1
ATOM 1625 N N . GLU B 1 2 ? -19.104 -8.522 25.590 1.00 45.56 43 GLU B N 1
ATOM 1626 C CA . GLU B 1 2 ? -18.300 -9.721 25.792 1.00 46.52 43 GLU B CA 1
ATOM 1627 C C . GLU B 1 2 ? -17.551 -10.157 24.536 1.00 41.09 43 GLU B C 1
ATOM 1628 O O . GLU B 1 2 ? -16.486 -10.767 24.624 1.00 42.31 43 GLU B O 1
ATOM 1634 N N . GLU B 1 3 ? -18.120 -9.865 23.371 1.00 31.77 44 GLU B N 1
ATOM 1635 C CA . GLU B 1 3 ? -17.482 -10.193 22.102 1.00 30.40 44 GLU B CA 1
ATOM 1636 C C . GLU B 1 3 ? -17.118 -8.896 21.397 1.00 25.33 44 GLU B C 1
ATOM 1637 O O . GLU B 1 3 ? -17.848 -7.911 21.507 1.00 34.84 44 GLU B O 1
ATOM 1643 N N . VAL B 1 4 ? -16.003 -8.904 20.672 1.00 22.03 45 VAL B N 1
ATOM 1644 C CA . VAL B 1 4 ? -15.541 -7.728 19.937 1.00 30.98 45 VAL B CA 1
ATOM 1645 C C . VAL B 1 4 ? -14.960 -8.118 18.579 1.00 28.75 45 VAL B C 1
ATOM 1646 O O . VAL B 1 4 ? -14.621 -9.275 18.348 1.00 31.79 45 VAL B O 1
ATOM 1650 N N A VAL B 1 5 ? -14.840 -7.147 17.682 0.0000 27.54 46 VAL B N 1
ATOM 1651 N N B VAL B 1 5 ? -14.855 -7.140 17.681 1.00 24.53 46 VAL B N 1
ATOM 1652 C CA A VAL B 1 5 ? -14.198 -7.393 16.397 0.0000 27.56 46 VAL B CA 1
ATOM 1653 C CA B VAL B 1 5 ? -14.190 -7.360 16.411 1.00 29.53 46 VAL B CA 1
ATOM 1654 C C A VAL B 1 5 ? -12.832 -6.719 16.353 0.0000 29.20 46 VAL B C 1
ATOM 1655 C C B VAL B 1 5 ? -12.808 -6.750 16.511 1.00 29.86 46 VAL B C 1
ATOM 1656 O O A VAL B 1 5 ? -12.725 -5.505 16.517 0.0000 30.19 46 VAL B O 1
ATOM 1657 O O B VAL B 1 5 ? -12.667 -5.605 16.943 1.00 31.83 46 VAL B O 1
ATOM 1664 N N . LEU B 1 6 ? -11.788 -7.512 16.141 1.00 26.55 47 LEU B N 1
ATOM 1665 C CA . LEU B 1 6 ? -10.438 -6.978 16.105 1.00 27.50 47 LEU B CA 1
ATOM 1666 C C . LEU B 1 6 ? -10.262 -6.112 14.864 1.00 34.82 47 LEU B C 1
ATOM 1667 O O . LEU B 1 6 ? -10.835 -6.397 13.817 1.00 31.59 47 LEU B O 1
ATOM 1672 N N . ASP B 1 7 ? -9.466 -5.056 14.991 1.00 31.93 48 ASP B N 1
ATOM 1673 C CA . ASP B 1 7 ? -9.187 -4.155 13.877 1.00 38.17 48 ASP B CA 1
ATOM 1674 C C . ASP B 1 7 ? -8.609 -4.934 12.708 1.00 38.27 48 ASP B C 1
ATOM 1675 O O . ASP B 1 7 ? -8.863 -4.624 11.545 1.00 40.45 48 ASP B O 1
ATOM 1680 N N . ALA B 1 8 ? -7.832 -5.956 13.033 1.00 33.73 49 ALA B N 1
ATOM 1681 C CA . ALA B 1 8 ? -7.140 -6.752 12.032 1.00 42.83 49 ALA B CA 1
ATOM 1682 C C . ALA B 1 8 ? -8.051 -7.691 11.231 1.00 38.83 49 ALA B C 1
ATOM 1683 O O . ALA B 1 8 ? -7.635 -8.240 10.218 1.00 39.38 49 ALA B O 1
ATOM 1685 N N . THR B 1 9 ? -9.286 -7.870 11.676 1.00 37.16 50 THR B N 1
ATOM 1686 C CA . THR B 1 9 ? -10.192 -8.826 11.035 1.00 31.27 50 THR B CA 1
ATOM 1687 C C . THR B 1 9 ? -10.810 -8.310 9.721 1.00 35.29 50 THR B C 1
ATOM 1688 O O . THR B 1 9 ? -11.346 -7.197 9.667 1.00 32.10 50 THR B O 1
ATOM 1692 N N A SER B 1 10 ? -10.719 -9.111 8.663 0.48 33.58 51 SER B N 1
ATOM 169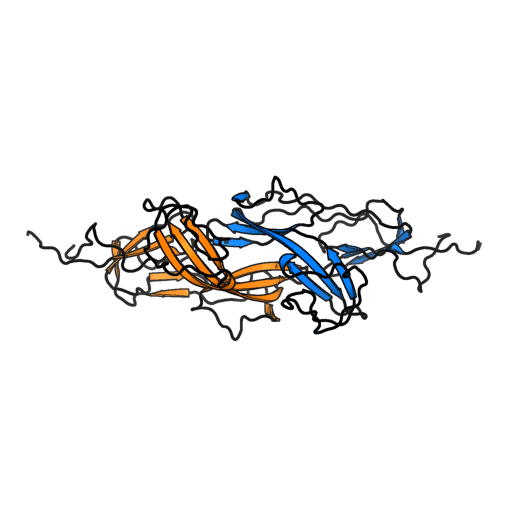3 N N B SER B 1 10 ? -10.711 -9.116 8.665 0.52 33.57 51 SER B N 1
ATOM 1694 C CA A SER B 1 10 ? -11.369 -8.770 7.400 0.48 32.26 51 SER B CA 1
ATOM 1695 C CA B SER B 1 10 ? -11.382 -8.814 7.402 0.52 32.22 51 SER B CA 1
ATOM 1696 C C A SER B 1 10 ? -12.817 -9.252 7.419 0.48 31.35 51 SER B C 1
ATOM 1697 C C B SER B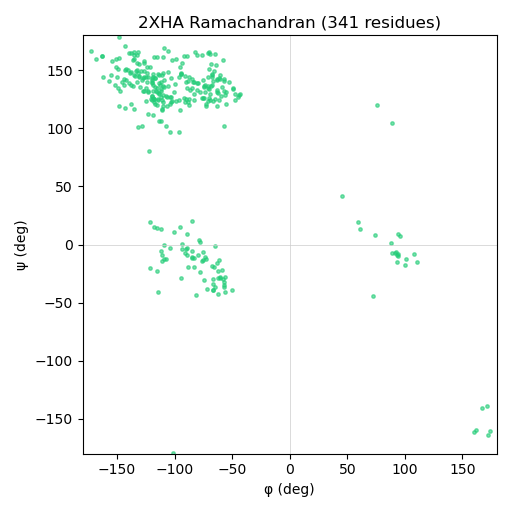 1 10 ? -12.850 -9.205 7.494 0.52 31.17 51 SER B C 1
ATOM 1698 O O A SER B 1 10 ? -13.126 -10.249 8.067 0.48 33.11 51 SER B O 1
ATOM 1699 O O B SER B 1 10 ? -13.207 -10.095 8.262 0.52 33.27 51 SER B O 1
ATOM 1704 N N . PRO B 1 11 ? -13.710 -8.553 6.698 1.00 32.41 52 PRO B N 1
ATOM 1705 C CA . PRO B 1 11 ? -15.131 -8.927 6.706 1.00 31.51 52 PRO B CA 1
ATOM 1706 C C . PRO B 1 11 ? -15.307 -10.352 6.177 1.00 30.83 52 PRO B C 1
ATOM 1707 O O . PRO B 1 11 ? -14.591 -10.735 5.265 1.00 29.37 52 PRO B O 1
ATOM 1711 N N . SER B 1 12 ? -16.260 -11.108 6.712 1.00 28.30 53 SER B N 1
ATOM 1712 C CA . SER B 1 12 ? -16.575 -12.417 6.155 1.00 29.27 53 SER B CA 1
ATOM 1713 C C . SER B 1 12 ? -17.630 -12.343 5.051 1.00 34.43 53 SER B C 1
ATOM 1714 O O . SER B 1 12 ? -17.784 -13.285 4.286 1.00 35.38 53 SER B O 1
ATOM 1717 N N . GLU B 1 13 ? -18.380 -11.243 5.010 1.00 29.33 54 GLU B N 1
ATOM 1718 C CA . GLU B 1 13 ? -19.338 -10.978 3.944 1.00 34.06 54 GLU B CA 1
ATOM 1719 C C . GLU B 1 13 ? -19.380 -9.471 3.685 1.00 30.57 54 GLU B C 1
ATOM 1720 O O . GLU B 1 13 ? -19.290 -8.672 4.620 1.00 27.25 54 GLU B O 1
ATOM 1726 N N . ARG B 1 14 ? -19.469 -9.086 2.416 1.00 24.59 55 ARG B N 1
ATOM 1727 C CA . ARG B 1 14 ? -19.734 -7.700 2.049 1.00 30.15 55 ARG B CA 1
ATOM 1728 C C . ARG B 1 14 ? -20.951 -7.656 1.138 1.00 27.95 55 ARG B C 1
ATOM 1729 O O . ARG B 1 14 ? -21.075 -8.458 0.207 1.00 27.39 55 ARG B O 1
ATOM 1737 N N A LEU B 1 15 ? -21.836 -6.696 1.380 0.25 24.72 56 LEU B N 1
ATOM 1738 N N B LEU B 1 15 ? -21.848 -6.719 1.423 0.75 24.65 56 LEU B N 1
ATOM 1739 C CA A LEU B 1 15 ? -23.026 -6.531 0.556 0.25 23.93 56 LEU B CA 1
ATOM 1740 C CA B LEU B 1 15 ? -23.021 -6.476 0.600 0.75 22.93 56 LEU B CA 1
ATOM 1741 C C A LEU B 1 15 ? -23.193 -5.072 0.151 0.25 24.92 56 LEU B C 1
ATOM 1742 C C B LEU B 1 15 ? -22.991 -5.028 0.163 0.75 26.68 56 LEU B C 1
ATOM 1743 O O A LEU B 1 15 ? -23.442 -4.215 0.999 0.25 25.10 56 LEU B O 1
ATOM 1744 O O B LEU B 1 15 ? -22.901 -4.132 1.002 0.75 25.07 56 LEU B O 1
ATOM 1753 N N . ILE B 1 16 ? -23.048 -4.789 -1.143 1.00 21.33 57 ILE B N 1
ATOM 1754 C CA . ILE B 1 16 ? -23.163 -3.422 -1.650 1.00 27.92 57 ILE B CA 1
ATOM 1755 C C . ILE B 1 16 ? -24.550 -3.292 -2.266 1.00 31.74 57 ILE B C 1
ATOM 1756 O O . ILE B 1 16 ? -24.859 -3.960 -3.249 1.00 31.14 57 ILE B O 1
ATOM 1761 N N . LEU B 1 17 ? -25.386 -2.452 -1.669 1.00 24.32 58 LEU B N 1
ATOM 1762 C CA . LEU B 1 17 ? -26.809 -2.375 -2.030 1.00 24.67 58 LEU B CA 1
ATOM 1763 C C . LEU B 1 17 ? -27.149 -1.006 -2.624 1.00 25.70 58 LEU B C 1
ATOM 1764 O O . LEU B 1 17 ? -26.411 -0.047 -2.440 1.00 25.38 58 LEU B O 1
ATOM 1769 N N . SER B 1 18 ? -28.274 -0.927 -3.333 1.00 26.06 59 SER B N 1
ATOM 1770 C CA . SER B 1 18 ? -28.732 0.336 -3.895 1.00 21.93 59 SER B CA 1
ATOM 1771 C C . SER B 1 18 ? -29.347 1.227 -2.829 1.00 23.63 59 SER B C 1
ATOM 1772 O O . SER B 1 18 ? -29.718 0.756 -1.747 1.00 22.53 59 SER B O 1
ATOM 1775 N N . PRO B 1 19 ? -29.486 2.525 -3.141 1.00 25.50 60 PRO B N 1
ATOM 1776 C CA . PRO B 1 19 ? -30.058 3.476 -2.181 1.00 24.78 60 PRO B CA 1
ATOM 1777 C C . PRO B 1 19 ? -31.508 3.152 -1.836 1.00 21.98 60 PRO B C 1
ATOM 1778 O O . PRO B 1 19 ? -32.030 3.646 -0.829 1.00 27.86 60 PRO B O 1
ATOM 1782 N N . LYS B 1 20 ? -32.147 2.310 -2.642 1.00 23.44 61 LYS B N 1
ATOM 1783 C CA . LYS B 1 20 ? -33.536 1.948 -2.395 1.00 23.39 61 LYS B CA 1
ATOM 1784 C C . LYS B 1 20 ? -33.645 0.729 -1.501 1.00 30.14 61 LYS B C 1
ATOM 1785 O O . LYS B 1 20 ? -34.746 0.337 -1.119 1.00 24.62 61 LYS B O 1
ATOM 1791 N N . ALA B 1 21 ? -32.510 0.131 -1.154 1.00 27.08 62 ALA B N 1
ATOM 1792 C CA . ALA B 1 21 ? -32.555 -1.089 -0.362 1.00 31.20 62 ALA B CA 1
ATOM 1793 C C . ALA B 1 21 ? -33.103 -0.836 1.050 1.00 28.99 62 ALA B C 1
ATOM 1794 O O . ALA B 1 21 ? -32.829 0.199 1.661 1.00 25.18 62 ALA B O 1
ATOM 1796 N N A LYS B 1 22 ? -33.873 -1.796 1.553 0.46 21.54 63 LYS B N 1
ATOM 1797 N N B LYS B 1 22 ? -33.906 -1.772 1.543 0.54 20.98 63 LYS B N 1
ATOM 1798 C CA A LYS B 1 22 ? -34.401 -1.750 2.912 0.46 26.00 63 LYS B CA 1
ATOM 1799 C CA B LYS B 1 22 ? -34.378 -1.719 2.920 0.54 25.36 63 LYS B CA 1
ATOM 1800 C C A LYS B 1 22 ? -33.488 -2.555 3.836 0.46 27.62 63 LYS B C 1
ATOM 1801 C C B LYS B 1 22 ? -33.429 -2.524 3.794 0.54 27.60 63 LYS B C 1
ATOM 1802 O O A LYS B 1 22 ? -33.267 -3.745 3.602 0.46 26.70 63 LYS B O 1
ATOM 1803 O O B LYS B 1 22 ? -33.124 -3.676 3.485 0.54 26.52 63 LYS B O 1
ATOM 1814 N N . LEU B 1 23 ? -32.955 -1.911 4.878 1.00 26.16 64 LEU B N 1
ATOM 1815 C CA . LEU B 1 23 ? -32.036 -2.576 5.804 1.00 24.66 64 LEU B CA 1
ATOM 1816 C C . LEU B 1 23 ? -32.764 -3.116 7.033 1.00 26.62 64 LEU B C 1
ATOM 1817 O O . LEU B 1 23 ? -33.660 -2.467 7.570 1.00 28.54 64 LEU B O 1
ATOM 1822 N N . HIS B 1 24 ? -32.368 -4.295 7.492 1.00 25.36 65 HIS B N 1
ATOM 1823 C CA . HIS B 1 24 ? -33.007 -4.861 8.667 1.00 25.37 65 HIS B CA 1
ATOM 1824 C C . HIS B 1 24 ? -32.035 -4.996 9.831 1.00 31.02 65 HIS B C 1
ATOM 1825 O O . HIS B 1 24 ? -32.331 -5.688 10.808 1.00 31.57 65 HIS B O 1
ATOM 1832 N N . VAL B 1 25 ? -30.883 -4.340 9.716 1.00 26.20 66 VAL B N 1
ATOM 1833 C CA . VAL B 1 25 ? -29.879 -4.313 10.781 1.00 27.98 66 VAL B CA 1
ATOM 1834 C C . VAL B 1 25 ? -29.300 -2.911 10.890 1.00 24.69 66 VAL B C 1
ATOM 1835 O O . VAL B 1 25 ? -29.217 -2.196 9.887 1.00 27.74 66 VAL B O 1
ATOM 1839 N N . ASN B 1 26 ? -28.927 -2.521 12.111 1.00 22.34 67 ASN B N 1
ATOM 1840 C CA . ASN B 1 26 ? -28.260 -1.248 12.365 1.00 29.82 67 ASN B CA 1
ATOM 1841 C C . ASN B 1 26 ? -26.770 -1.460 12.567 1.00 31.48 67 ASN B C 1
ATOM 1842 O O . ASN B 1 26 ? -26.321 -2.551 12.908 1.00 26.42 67 ASN B O 1
ATOM 1847 N N . ASN B 1 27 ? -26.004 -0.397 12.369 1.00 25.41 68 ASN B N 1
ATOM 1848 C CA . ASN B 1 27 ? -24.569 -0.447 12.560 1.00 27.60 68 ASN B CA 1
ATOM 1849 C C . ASN B 1 27 ? -24.193 -0.936 13.963 1.00 28.97 68 ASN B C 1
ATOM 1850 O O . ASN B 1 27 ? -24.739 -0.462 14.966 1.00 25.89 68 ASN B O 1
ATOM 1855 N N . GLY B 1 28 ? -23.271 -1.892 14.024 1.00 24.20 69 GLY B N 1
ATOM 1856 C CA . GLY B 1 28 ? -22.736 -2.369 15.296 1.00 26.91 69 GLY B CA 1
ATOM 1857 C C . GLY B 1 28 ? -23.503 -3.496 15.970 1.00 29.44 69 GLY B C 1
ATOM 1858 O O . GLY B 1 28 ? -23.140 -3.947 17.064 1.00 30.73 69 GLY B O 1
ATOM 1859 N N . LYS B 1 29 ? -24.564 -3.972 15.335 1.00 26.05 70 LYS B N 1
ATOM 1860 C CA . LYS B 1 29 ? -25.384 -4.994 15.975 1.00 35.58 70 LYS B CA 1
ATOM 1861 C C . LYS B 1 29 ? -24.951 -6.399 15.553 1.00 36.34 70 LYS B C 1
ATOM 1862 O O . LYS B 1 29 ? -24.349 -6.592 14.489 1.00 26.49 70 LYS B O 1
ATOM 1868 N N . ASP B 1 30 ? -25.267 -7.371 16.399 1.00 33.48 71 ASP B N 1
ATOM 1869 C CA . ASP B 1 30 ? -24.947 -8.766 16.135 1.00 32.14 71 ASP B CA 1
ATOM 1870 C C . ASP B 1 30 ? -26.029 -9.410 15.279 1.00 31.96 71 ASP B C 1
ATOM 1871 O O . ASP B 1 30 ? -27.227 -9.109 15.426 1.00 30.34 71 ASP B O 1
ATOM 1876 N N . VAL B 1 31 ? -25.609 -10.283 14.373 1.00 27.16 72 VAL B N 1
ATOM 1877 C CA . VAL B 1 31 ? -26.554 -11.090 13.612 1.00 30.86 72 VAL B CA 1
ATOM 1878 C C . VAL B 1 31 ? -26.139 -12.548 13.636 1.00 29.37 72 VAL B C 1
ATOM 1879 O O . VAL B 1 31 ? -24.962 -12.867 13.807 1.00 25.86 72 VAL B O 1
ATOM 1883 N N . ASN B 1 32 ? -27.116 -13.425 13.454 1.00 29.75 73 ASN B N 1
ATOM 1884 C CA . ASN B 1 32 ? -26.843 -14.843 13.321 1.00 32.65 73 ASN B CA 1
ATOM 1885 C C . ASN B 1 32 ? -27.008 -15.289 11.878 1.00 31.64 73 ASN B C 1
ATOM 1886 O O . ASN B 1 32 ? -27.819 -14.738 11.123 1.00 28.14 73 ASN B O 1
ATOM 1891 N N . LYS B 1 33 ? -26.229 -16.285 11.493 1.00 32.86 74 LYS B N 1
ATOM 1892 C CA . LYS B 1 33 ? -26.390 -16.916 10.197 1.00 34.25 74 LYS B CA 1
ATOM 1893 C C . LYS B 1 33 ? -27.878 -17.169 9.891 1.00 31.73 74 LYS B C 1
ATOM 1894 O O . LYS B 1 33 ? -28.604 -17.739 10.710 1.00 30.53 74 LYS B O 1
ATOM 1900 N N . GLY B 1 34 ? -28.323 -16.732 8.719 1.00 27.91 75 GLY B N 1
ATOM 1901 C CA . GLY B 1 34 ? -29.698 -16.911 8.297 1.00 31.58 75 GLY B CA 1
ATOM 1902 C C . GLY B 1 34 ? -30.642 -15.759 8.607 1.00 28.49 75 GLY B C 1
ATOM 1903 O O . GLY B 1 34 ? -31.779 -15.770 8.148 1.00 33.21 75 GLY B O 1
ATOM 1904 N N . ASP B 1 35 ? -30.190 -14.785 9.391 1.00 28.27 76 ASP B N 1
ATOM 1905 C CA . ASP B 1 35 ? -31.015 -13.616 9.693 1.00 30.68 76 ASP B CA 1
ATOM 1906 C C . ASP B 1 35 ? -31.216 -12.815 8.401 1.00 29.58 76 ASP B C 1
ATOM 1907 O O . ASP B 1 35 ? -30.306 -12.679 7.585 1.00 30.85 76 ASP B O 1
ATOM 1912 N N . LEU B 1 36 ? -32.416 -12.297 8.223 1.00 24.82 77 LEU B N 1
ATOM 1913 C CA . LEU B 1 36 ? -32.687 -11.378 7.135 1.00 25.66 77 LEU B CA 1
ATOM 1914 C C . LEU B 1 36 ? -31.949 -10.081 7.453 1.00 24.96 77 LEU B C 1
ATOM 1915 O O . LEU B 1 36 ? -32.117 -9.529 8.534 1.00 30.03 77 LEU B O 1
ATOM 1920 N N . ILE B 1 37 ? -31.103 -9.613 6.545 1.00 21.60 78 ILE B N 1
ATOM 1921 C CA . ILE B 1 37 ? -30.363 -8.380 6.814 1.00 20.38 78 ILE B CA 1
ATOM 1922 C C . ILE B 1 37 ? -30.718 -7.224 5.872 1.00 28.14 78 ILE B C 1
ATOM 1923 O O . ILE B 1 37 ? -30.539 -6.055 6.215 1.00 20.67 78 ILE B O 1
ATOM 1928 N N . ALA B 1 38 ? -31.244 -7.546 4.699 1.00 21.98 79 ALA B N 1
ATOM 1929 C CA . ALA B 1 38 ? -31.581 -6.503 3.743 1.00 20.16 79 ALA B CA 1
ATOM 1930 C C . ALA B 1 38 ? -32.525 -7.042 2.699 1.00 24.67 79 ALA B C 1
ATOM 1931 O O . ALA B 1 38 ? -32.642 -8.258 2.543 1.00 23.93 79 ALA B O 1
ATOM 1933 N N . GLU B 1 39 ? -33.198 -6.136 1.987 1.00 21.65 80 GLU B N 1
ATOM 1934 C CA . GLU B 1 39 ? -34.061 -6.505 0.866 1.00 23.71 80 GLU B CA 1
ATOM 1935 C C . GLU B 1 39 ? -34.019 -5.391 -0.195 1.00 26.35 80 GLU B C 1
ATOM 1936 O O . GLU B 1 39 ? -34.127 -4.209 0.149 1.00 27.35 80 GLU B O 1
ATOM 1942 N N . GLU B 1 40 ? -33.827 -5.767 -1.460 1.00 25.28 81 GLU B N 1
ATOM 1943 C CA . GLU B 1 40 ? -33.967 -4.836 -2.592 1.00 24.92 81 GLU B CA 1
ATOM 1944 C C . GLU B 1 40 ? -35.395 -4.951 -3.143 1.00 24.75 81 GLU B C 1
ATOM 1945 O O . GLU B 1 40 ? -35.981 -6.035 -3.119 1.00 27.09 81 GLU B O 1
ATOM 1951 N N . PRO B 1 41 ? -35.951 -3.841 -3.648 1.00 24.63 82 PRO B N 1
ATOM 1952 C CA . PRO B 1 41 ? -37.303 -3.867 -4.219 1.00 22.54 82 PRO B CA 1
ATOM 1953 C C . PRO B 1 41 ? -37.319 -4.645 -5.522 1.00 19.71 82 PRO B C 1
ATOM 1954 O O . PRO B 1 41 ? -36.254 -4.914 -6.106 1.00 18.58 82 PRO B O 1
ATOM 1958 N N . PRO B 1 42 ? -38.520 -5.005 -5.992 1.00 20.22 83 PRO B N 1
ATOM 1959 C CA . PRO B 1 42 ? -38.582 -5.727 -7.263 1.00 18.12 83 PRO B CA 1
ATOM 1960 C C . PRO B 1 42 ? -38.091 -4.842 -8.401 1.00 22.13 83 PRO B C 1
ATOM 1961 O O . PRO B 1 42 ? -38.008 -3.623 -8.264 1.00 23.64 83 PRO B O 1
ATOM 1965 N N . ILE B 1 43 ? -37.785 -5.459 -9.532 1.00 23.91 84 ILE B N 1
ATOM 1966 C CA . ILE B 1 43 ? -37.436 -4.717 -10.737 1.00 17.70 84 ILE B CA 1
ATOM 1967 C C . ILE B 1 43 ? -38.695 -4.675 -11.601 1.00 22.48 84 ILE B C 1
ATOM 1968 O O . ILE B 1 43 ? -39.290 -5.721 -11.902 1.00 24.19 84 ILE B O 1
ATOM 1973 N N . TYR B 1 44 ? -39.127 -3.468 -11.947 1.00 21.37 85 TYR B N 1
ATOM 1974 C CA . TYR B 1 44 ? -40.331 -3.266 -12.756 1.00 21.92 85 TYR B CA 1
ATOM 1975 C C . TYR B 1 44 ? -39.985 -2.768 -14.162 1.00 21.02 85 TYR B C 1
ATOM 1976 O O . TYR B 1 44 ? -39.020 -2.025 -14.335 1.00 19.05 85 TYR B O 1
ATOM 1985 N N . ALA B 1 45 ? -40.782 -3.149 -15.162 1.00 19.67 86 ALA B N 1
ATOM 1986 C CA . ALA B 1 45 ? -40.563 -2.641 -16.510 1.00 19.33 86 ALA B CA 1
ATOM 1987 C C . ALA B 1 45 ? -40.937 -1.166 -16.569 1.00 21.03 86 ALA B C 1
ATOM 1988 O O . ALA B 1 45 ? -42.032 -0.764 -16.185 1.00 21.27 86 ALA B O 1
ATOM 1990 N N . ARG B 1 46 ? -40.005 -0.356 -17.039 1.00 16.29 87 ARG B N 1
ATOM 1991 C CA . ARG B 1 46 ? -40.232 1.075 -17.144 1.00 22.50 87 ARG B CA 1
ATOM 1992 C C . ARG B 1 46 ? -41.211 1.418 -18.272 1.00 22.40 87 ARG B C 1
ATOM 1993 O O . ARG B 1 46 ? -42.047 2.314 -18.141 1.00 22.53 87 ARG B O 1
ATOM 2001 N N . ARG B 1 47 ? -41.091 0.694 -19.377 1.00 20.21 88 ARG B N 1
ATOM 2002 C CA . ARG B 1 47 ? -41.905 0.944 -20.574 1.00 24.07 88 ARG B CA 1
ATOM 2003 C C . ARG B 1 47 ? -42.325 -0.374 -21.209 1.00 22.94 88 ARG B C 1
ATOM 2004 O O . ARG B 1 47 ? -41.594 -1.370 -21.126 1.00 19.75 88 ARG B O 1
ATOM 2012 N N . SER B 1 48 ? -43.482 -0.371 -21.868 1.00 20.54 89 SER B N 1
ATOM 2013 C CA . SER B 1 48 ? -43.928 -1.530 -22.616 1.00 27.06 89 SER B CA 1
ATOM 2014 C C . SER B 1 48 ? -43.026 -1.781 -23.825 1.00 21.15 89 SER B C 1
ATOM 2015 O O . SER B 1 48 ? -42.516 -0.854 -24.421 1.00 21.31 89 SER B O 1
ATOM 2018 N N . GLY B 1 49 ? -42.823 -3.040 -24.173 1.00 20.09 90 GLY B N 1
ATOM 2019 C CA . GLY B 1 49 ? -42.020 -3.361 -25.334 1.00 27.55 90 GLY B CA 1
ATOM 2020 C C . GLY B 1 49 ? -41.801 -4.853 -25.442 1.00 23.96 90 GLY B C 1
ATOM 2021 O O . GLY B 1 49 ? -42.540 -5.625 -24.845 1.00 26.16 90 GLY B O 1
ATOM 2022 N N . VAL B 1 50 ? -40.785 -5.269 -26.193 1.00 21.26 91 VAL B N 1
ATOM 2023 C CA . VAL B 1 50 ? -40.484 -6.697 -26.293 1.00 18.84 91 VAL B CA 1
ATOM 2024 C C . VAL B 1 50 ? -39.025 -6.935 -25.912 1.00 19.25 91 VAL B C 1
ATOM 2025 O O . VAL B 1 50 ? -38.164 -6.100 -26.192 1.00 18.59 91 VAL B O 1
ATOM 2029 N N . ILE B 1 51 ? -38.754 -8.059 -25.259 1.00 19.42 92 ILE B N 1
ATOM 2030 C CA . ILE B 1 51 ? -37.382 -8.404 -24.896 1.00 24.78 92 ILE B CA 1
ATOM 2031 C C . ILE B 1 51 ? -36.650 -8.809 -26.169 1.00 21.50 92 ILE B C 1
ATOM 2032 O O . ILE B 1 51 ? -37.054 -9.740 -26.840 1.00 19.81 92 ILE B O 1
ATOM 2037 N N . VAL B 1 52 ? -35.578 -8.108 -26.500 1.00 19.56 93 VAL B N 1
ATOM 2038 C CA . VAL B 1 52 ? -34.843 -8.392 -27.722 1.00 21.50 93 VAL B CA 1
ATOM 2039 C C . VAL B 1 52 ? -33.469 -8.957 -27.432 1.00 24.56 93 VAL B C 1
ATOM 2040 O O . VAL B 1 52 ? -32.739 -9.334 -28.342 1.00 21.76 93 VAL B O 1
ATOM 2044 N N . ASP B 1 53 ? -33.087 -9.009 -26.167 1.00 21.33 94 ASP B N 1
ATOM 2045 C CA . ASP B 1 53 ? -31.821 -9.655 -25.863 1.00 21.41 94 ASP B CA 1
ATOM 2046 C C . ASP B 1 53 ? -31.737 -10.013 -24.399 1.00 23.32 94 ASP B C 1
ATOM 2047 O O . ASP B 1 53 ? -32.271 -9.294 -23.571 1.00 18.68 94 ASP B O 1
ATOM 2052 N N . VAL B 1 54 ? -31.102 -11.148 -24.102 1.00 21.71 95 VAL B N 1
ATOM 2053 C CA . VAL B 1 54 ? -30.789 -11.563 -22.723 1.00 24.46 95 VAL B CA 1
ATOM 2054 C C . VAL B 1 54 ? -29.360 -12.121 -22.741 1.00 28.23 95 VAL B C 1
ATOM 2055 O O . VAL B 1 54 ? -29.086 -13.083 -23.456 1.00 26.74 95 VAL B O 1
ATOM 2059 N N . LYS B 1 55 ? -28.453 -11.531 -21.965 1.00 19.27 96 LYS B N 1
ATOM 2060 C CA . LYS B 1 55 ? -27.030 -11.860 -22.064 1.00 27.47 96 LYS B CA 1
ATOM 2061 C C . LYS B 1 55 ? -26.421 -12.068 -20.675 1.00 25.21 96 LYS B C 1
ATOM 2062 O O . LYS B 1 55 ? -26.808 -11.381 -19.733 1.00 24.48 96 LYS B O 1
ATOM 2068 N N . ASN B 1 56 ? -25.474 -12.999 -20.542 1.00 20.44 97 ASN B N 1
ATOM 2069 C CA . ASN B 1 56 ? -24.749 -13.143 -19.278 1.00 19.58 97 ASN B CA 1
ATOM 2070 C C . ASN B 1 56 ? -23.670 -12.078 -19.118 1.00 23.57 97 ASN B C 1
ATOM 2071 O O . ASN B 1 56 ? -22.855 -11.849 -20.022 1.00 24.07 97 ASN B O 1
ATOM 2076 N N . VAL B 1 57 ? -23.651 -11.435 -17.957 1.00 22.26 98 VAL B N 1
ATOM 2077 C CA . VAL B 1 57 ? -22.595 -10.490 -17.651 1.00 23.14 98 VAL B CA 1
ATOM 2078 C C . VAL B 1 57 ? -22.112 -10.743 -16.234 1.00 22.19 98 VAL B C 1
ATOM 2079 O O . VAL B 1 57 ? -22.765 -11.444 -15.458 1.00 24.67 98 VAL B O 1
ATOM 2083 N N . ARG B 1 58 ? -20.965 -10.165 -15.912 1.00 19.77 99 ARG B N 1
ATOM 2084 C CA . ARG B 1 58 ? -20.448 -10.236 -14.552 1.00 26.16 99 ARG B CA 1
ATOM 2085 C C . ARG B 1 58 ? -20.377 -8.813 -14.046 1.00 23.46 99 ARG B C 1
ATOM 2086 O O . ARG B 1 58 ? -19.761 -7.962 -14.670 1.00 25.01 99 ARG B O 1
ATOM 2094 N N . LYS B 1 59 ? -21.047 -8.535 -12.941 1.00 20.58 100 LYS B N 1
ATOM 2095 C CA . LYS B 1 59 ? -20.935 -7.227 -12.316 1.00 22.01 100 LYS B CA 1
ATOM 2096 C C . LYS B 1 59 ? -19.760 -7.246 -11.348 1.00 27.20 100 LYS B C 1
ATOM 2097 O O . LYS B 1 59 ? -19.717 -8.064 -10.435 1.00 25.72 100 LYS B O 1
ATOM 2103 N N . ILE B 1 60 ? -18.809 -6.350 -11.547 1.00 24.41 101 ILE B N 1
ATOM 2104 C CA . ILE B 1 60 ? -17.696 -6.230 -10.624 1.00 25.40 101 ILE B CA 1
ATOM 2105 C C . ILE B 1 60 ? -17.646 -4.827 -10.036 1.00 29.84 101 ILE B C 1
ATOM 2106 O O . ILE B 1 60 ? -17.618 -3.848 -10.779 1.00 28.97 101 ILE B O 1
ATOM 2111 N N . VAL B 1 61 ? -17.652 -4.732 -8.707 1.00 28.86 102 VAL B N 1
ATOM 2112 C CA . VAL B 1 61 ? -17.547 -3.439 -8.047 1.00 25.99 102 VAL B CA 1
ATOM 2113 C C . VAL B 1 61 ? -16.185 -3.329 -7.376 1.00 30.41 102 VA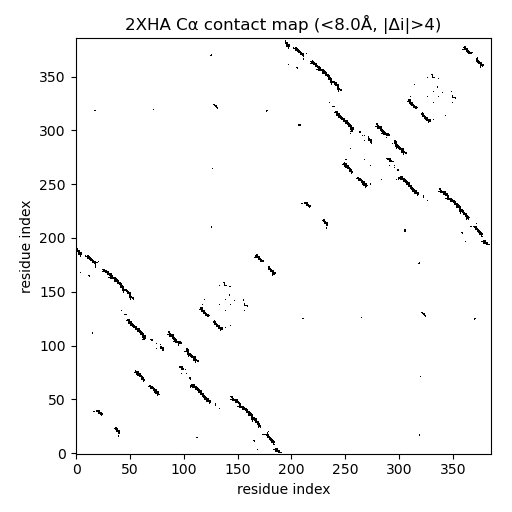L B C 1
ATOM 2114 O O . VAL B 1 61 ? -15.721 -4.263 -6.712 1.00 31.07 102 VAL B O 1
ATOM 2118 N N . VAL B 1 62 ? -15.553 -2.175 -7.553 1.00 31.17 103 VAL B N 1
ATOM 2119 C CA . VAL B 1 62 ? -14.249 -1.883 -6.975 1.00 26.13 103 VAL B CA 1
ATOM 2120 C C . VAL B 1 62 ? -14.364 -0.672 -6.051 1.00 34.03 103 VAL B C 1
ATOM 2121 O O . VAL B 1 62 ? -15.075 0.283 -6.361 1.00 29.35 103 VAL B O 1
ATOM 2125 N N . GLU B 1 63 ? -13.683 -0.717 -4.909 1.00 33.20 104 GLU B N 1
ATOM 2126 C CA . GLU B 1 63 ? -13.806 0.347 -3.920 1.00 37.50 104 GLU B CA 1
ATOM 2127 C C . GLU B 1 63 ? -12.453 0.698 -3.353 1.00 35.01 104 GLU B C 1
ATOM 2128 O O . GLU B 1 63 ? -11.641 -0.189 -3.072 1.00 36.51 104 GLU B O 1
ATOM 2134 N N . THR B 1 64 ? -12.206 1.993 -3.201 1.00 32.39 105 THR B N 1
ATOM 2135 C CA . THR B 1 64 ? -10.990 2.457 -2.568 1.00 39.54 105 THR B CA 1
ATOM 2136 C C . THR B 1 64 ? -11.043 2.089 -1.092 1.00 42.54 105 THR B C 1
ATOM 2137 O O . THR B 1 64 ? -12.120 1.910 -0.516 1.00 38.88 105 THR B O 1
ATOM 2141 N N . ILE B 1 65 ? -9.875 1.962 -0.489 1.00 43.82 106 ILE B N 1
ATOM 2142 C CA . ILE B 1 65 ? -9.793 1.485 0.879 1.00 50.68 106 ILE B CA 1
ATOM 2143 C C . ILE B 1 65 ? -10.449 2.477 1.837 1.00 53.15 106 ILE B C 1
ATOM 2144 O O . ILE B 1 65 ? -11.112 2.080 2.795 1.00 54.72 106 ILE B O 1
ATOM 2149 N N . ASP B 1 66 ? -10.289 3.764 1.551 1.00 50.24 107 ASP B N 1
ATOM 2150 C CA . ASP B 1 66 ? -10.898 4.812 2.362 1.00 53.32 107 ASP B CA 1
ATOM 2151 C C . ASP B 1 66 ? -12.387 4.956 2.044 1.00 55.54 107 ASP B C 1
ATOM 2152 O O . ASP B 1 66 ? -13.069 5.824 2.586 1.00 55.83 107 ASP B O 1
ATOM 2157 N N . ARG B 1 67 ? -12.873 4.104 1.145 1.00 52.29 108 ARG B N 1
ATOM 2158 C CA . ARG B 1 67 ? -14.292 4.037 0.793 1.00 47.22 108 ARG B CA 1
ATOM 2159 C C . ARG B 1 67 ? -14.873 5.314 0.200 1.00 47.60 108 ARG B C 1
ATOM 2160 O O . ARG B 1 67 ? -16.093 5.438 0.066 1.00 53.32 108 ARG B O 1
ATOM 2168 N N . LYS B 1 68 ? -14.012 6.247 -0.188 1.00 44.22 109 LYS B N 1
ATOM 2169 C CA . LYS B 1 68 ? -14.481 7.460 -0.859 1.00 44.33 109 LYS B CA 1
ATOM 2170 C C . LYS B 1 68 ? -15.078 7.207 -2.252 1.00 47.96 109 LYS B C 1
ATOM 2171 O O . LYS B 1 68 ? -16.062 7.847 -2.630 1.00 49.26 109 LYS B O 1
ATOM 2177 N N . TYR B 1 69 ? -14.482 6.296 -3.020 1.00 45.05 110 TYR B N 1
ATOM 2178 C CA . TYR B 1 69 ? -14.909 6.088 -4.406 1.00 40.15 110 TYR B CA 1
ATOM 2179 C C . TYR B 1 69 ? -15.178 4.628 -4.735 1.00 38.55 110 TYR B C 1
ATOM 2180 O O . TYR B 1 69 ? -14.537 3.737 -4.176 1.00 35.99 110 TYR B O 1
ATOM 2189 N N . THR B 1 70 ? -16.117 4.396 -5.658 1.00 35.52 111 THR B N 1
ATOM 2190 C CA . THR B 1 70 ? -16.364 3.066 -6.207 1.00 39.33 111 THR B CA 1
ATOM 2191 C C . THR B 1 70 ? -16.533 3.145 -7.719 1.00 38.37 111 THR B C 1
ATOM 2192 O O . THR B 1 70 ? -16.834 4.200 -8.272 1.00 41.52 111 THR B O 1
ATOM 2196 N N . LYS B 1 71 ? -16.323 2.024 -8.388 1.00 34.91 112 LYS B N 1
ATOM 2197 C CA . LYS B 1 71 ? -16.700 1.913 -9.792 1.00 31.67 112 LYS B CA 1
ATOM 2198 C C . LYS B 1 71 ? -17.305 0.542 -10.065 1.00 32.34 112 LYS B C 1
ATOM 2199 O O . LYS B 1 71 ? -16.846 -0.477 -9.536 1.00 34.09 112 LYS B O 1
ATOM 2205 N N . THR B 1 72 ? -18.363 0.530 -10.865 1.00 23.38 113 THR B N 1
ATOM 2206 C CA . THR B 1 72 ? -19.083 -0.695 -11.165 1.00 21.89 113 THR B CA 1
ATOM 2207 C C . THR B 1 72 ? -18.902 -1.013 -12.637 1.00 29.66 113 THR B C 1
ATOM 2208 O O . THR B 1 72 ? -19.101 -0.155 -13.497 1.00 32.10 113 THR B O 1
ATOM 2212 N N . TYR B 1 73 ? -18.521 -2.250 -12.929 1.00 26.04 114 TYR B N 1
ATOM 2213 C CA . TYR B 1 73 ? -18.325 -2.683 -14.306 1.00 26.49 114 TYR B CA 1
ATOM 2214 C C . TYR B 1 73 ? -19.273 -3.819 -14.624 1.00 30.00 114 TYR B C 1
ATOM 2215 O O . TYR B 1 73 ? -19.302 -4.820 -13.902 1.00 26.67 114 TYR B O 1
ATOM 2224 N N . TYR B 1 74 ? -20.054 -3.667 -15.695 1.00 26.01 115 TYR B N 1
ATOM 2225 C CA . TYR B 1 74 ? -20.942 -4.730 -16.146 1.00 23.76 115 TYR B CA 1
ATOM 2226 C C . TYR B 1 74 ? -20.280 -5.348 -17.365 1.00 31.65 115 TYR B C 1
ATOM 2227 O O . TYR B 1 74 ? -20.399 -4.828 -18.475 1.00 34.98 115 TYR B O 1
ATOM 2236 N N . ILE B 1 75 ? -19.569 -6.451 -17.151 1.00 28.64 116 ILE B N 1
ATOM 2237 C CA . ILE B 1 75 ? -18.689 -7.012 -18.176 1.00 28.26 116 ILE B CA 1
ATOM 2238 C C . ILE B 1 75 ? -19.369 -8.223 -18.790 1.00 30.63 116 ILE B C 1
ATOM 2239 O O . ILE B 1 75 ? -19.729 -9.143 -18.066 1.00 28.22 116 ILE B O 1
ATOM 2244 N N . PRO B 1 76 ? -19.575 -8.225 -20.120 1.00 28.14 117 PRO B N 1
ATOM 2245 C CA . PRO B 1 76 ? -20.220 -9.429 -20.643 1.00 24.31 117 PRO B CA 1
ATOM 2246 C C . PRO B 1 76 ? -19.285 -10.615 -20.504 1.00 31.33 117 PRO B C 1
ATOM 2247 O O . PRO B 1 76 ? -18.065 -10.463 -20.605 1.00 35.23 117 PRO B O 1
ATOM 2251 N N . GLU B 1 77 ? -19.851 -11.791 -20.273 1.00 29.61 118 GLU B N 1
ATOM 2252 C CA . GLU B 1 77 ? -19.027 -12.976 -20.131 1.00 32.98 118 GLU B CA 1
ATOM 2253 C C . GLU B 1 77 ? -18.269 -13.235 -21.425 1.00 39.42 118 GLU B C 1
ATOM 2254 O O . GLU B 1 77 ? -17.237 -13.888 -21.412 1.00 46.21 118 GLU B O 1
ATOM 2260 N N . SER B 1 78 ? -18.784 -12.714 -22.537 1.00 43.29 119 SER B N 1
ATOM 2261 C CA . SER B 1 78 ? -18.152 -12.915 -23.841 1.00 49.54 119 SER B CA 1
ATOM 2262 C C . SER B 1 78 ? -16.905 -12.059 -24.037 1.00 53.99 119 SER B C 1
ATOM 2263 O O . SER B 1 78 ? -16.211 -12.199 -25.040 1.00 53.95 119 SER B O 1
ATOM 2266 N N . ALA B 1 79 ? -16.629 -11.167 -23.089 1.00 53.78 120 ALA B N 1
ATOM 2267 C CA . ALA B 1 79 ? -15.414 -10.353 -23.133 1.00 53.33 120 ALA B CA 1
ATOM 2268 C C . ALA B 1 79 ? -14.288 -10.997 -22.339 1.00 61.97 120 ALA B C 1
ATOM 2269 O O . ALA B 1 79 ? -13.166 -10.488 -22.316 1.00 70.48 120 ALA B O 1
ATOM 2271 N N . GLY B 1 80 ? -14.592 -12.114 -21.684 1.00 59.56 121 GLY B N 1
ATOM 2272 C CA . GLY B 1 80 ? -13.610 -12.826 -20.885 1.00 59.06 121 GLY B CA 1
ATOM 2273 C C . GLY B 1 80 ? -13.321 -12.158 -19.552 1.00 63.61 121 GLY B C 1
ATOM 2274 O O . GLY B 1 80 ? -12.867 -11.015 -19.505 1.00 68.43 121 GLY B O 1
ATOM 2275 N N . ILE B 1 81 ? -13.578 -12.868 -18.462 1.00 59.38 122 ILE B N 1
ATOM 2276 C CA . ILE B 1 81 ? -13.290 -12.334 -17.136 1.00 67.89 122 ILE B CA 1
ATOM 2277 C C . ILE B 1 81 ? -12.024 -12.955 -16.539 1.00 75.33 122 ILE B C 1
ATOM 2278 O O . ILE B 1 81 ? -11.896 -14.177 -16.465 1.00 78.24 122 ILE B O 1
ATOM 2283 N N . GLU B 1 82 ? -11.098 -12.100 -16.110 1.00 78.59 123 GLU B N 1
ATOM 2284 C CA . GLU B 1 82 ? -9.784 -12.535 -15.628 1.00 84.33 123 GLU B CA 1
ATOM 2285 C C . GLU B 1 82 ? -9.841 -13.467 -14.410 1.00 88.20 123 GLU B C 1
ATOM 2286 O O . GLU B 1 82 ? -10.708 -13.322 -13.545 1.00 88.00 123 GLU B O 1
ATOM 2292 N N . PRO B 1 83 ? -8.899 -14.424 -14.347 1.00 90.93 124 PRO B N 1
ATOM 2293 C CA . PRO B 1 83 ? -8.830 -15.545 -13.396 1.00 89.28 124 PRO B CA 1
ATOM 2294 C C . PRO B 1 83 ? -8.686 -15.212 -11.902 1.00 81.14 124 PRO B C 1
ATOM 2295 O O . PRO B 1 83 ? -9.345 -15.865 -11.094 1.00 81.80 124 PRO B O 1
ATOM 2299 N N . GLY B 1 84 ? -7.847 -14.249 -11.535 1.00 73.54 125 GLY B N 1
ATOM 2300 C CA . GLY B 1 84 ? -7.551 -14.018 -10.127 1.00 75.14 125 GLY B CA 1
ATOM 2301 C C . GLY B 1 84 ? -8.509 -13.120 -9.349 1.00 73.58 125 GLY B C 1
ATOM 2302 O O . GLY B 1 84 ? -8.153 -12.597 -8.291 1.00 75.34 125 GLY B O 1
ATOM 2303 N N . LEU B 1 85 ? -9.729 -12.954 -9.853 1.00 61.99 126 LEU B N 1
ATOM 2304 C CA . LEU B 1 85 ? -10.657 -11.977 -9.291 1.00 55.25 126 LEU B CA 1
ATOM 2305 C C . LEU B 1 85 ? -11.637 -12.572 -8.273 1.00 52.59 126 LEU B C 1
ATOM 2306 O O . LEU B 1 85 ? -12.471 -13.404 -8.619 1.00 55.53 126 LEU B O 1
ATOM 2311 N N . ARG B 1 86 ? -11.537 -12.133 -7.021 1.00 48.32 127 ARG B N 1
ATOM 2312 C CA . ARG B 1 86 ? -12.478 -12.555 -5.982 1.00 48.78 127 ARG B CA 1
ATOM 2313 C C . ARG B 1 86 ? -12.860 -11.384 -5.078 1.00 45.53 127 ARG B C 1
ATOM 2314 O O . ARG B 1 86 ? -12.189 -10.351 -5.065 1.00 42.79 127 ARG B O 1
ATOM 2322 N N . VAL B 1 87 ? -13.925 -11.550 -4.303 1.00 38.66 128 VAL B N 1
ATOM 2323 C CA . VAL B 1 87 ? -14.308 -10.512 -3.365 1.00 41.54 128 VAL B CA 1
ATOM 2324 C C . VAL B 1 87 ? -13.192 -10.370 -2.357 1.00 50.99 128 VAL B C 1
ATOM 2325 O O . VAL B 1 87 ? -12.840 -11.327 -1.665 1.00 53.04 128 VAL B O 1
ATOM 2329 N N . GLY B 1 88 ? -12.611 -9.180 -2.296 1.00 48.18 129 GLY B N 1
ATOM 2330 C CA . GLY B 1 88 ? -11.528 -8.932 -1.371 1.00 47.05 129 GLY B CA 1
ATOM 2331 C C . GLY B 1 88 ? -10.160 -8.789 -2.004 1.00 43.77 129 GLY B C 1
ATOM 2332 O O . GLY B 1 88 ? -9.220 -8.426 -1.309 1.00 43.88 129 GLY B O 1
ATOM 2333 N N . THR B 1 89 ? -10.015 -9.063 -3.302 1.00 44.17 130 THR B N 1
ATOM 2334 C CA . THR B 1 89 ? -8.675 -8.954 -3.890 1.00 47.45 130 THR B CA 1
ATOM 2335 C C . THR B 1 89 ? -8.261 -7.520 -4.219 1.00 47.12 130 THR B C 1
ATOM 2336 O O . THR B 1 89 ? -9.060 -6.707 -4.717 1.00 46.35 130 THR B O 1
ATOM 2340 N N . LYS B 1 90 ? -7.002 -7.222 -3.932 1.00 45.42 131 LYS B N 1
ATOM 2341 C CA . LYS B 1 90 ? -6.447 -5.894 -4.162 1.00 51.41 131 LYS B CA 1
ATOM 2342 C C . LYS B 1 90 ? -6.281 -5.650 -5.652 1.00 52.98 131 LYS B C 1
ATOM 2343 O O . LYS B 1 90 ? -5.839 -6.526 -6.392 1.00 55.32 131 LYS B O 1
ATOM 2349 N N . VAL B 1 91 ? -6.656 -4.456 -6.088 1.00 49.46 132 VAL B N 1
ATOM 2350 C CA . VAL B 1 91 ? -6.662 -4.138 -7.499 1.00 48.77 132 VAL B CA 1
ATOM 2351 C C . VAL B 1 91 ? -5.975 -2.812 -7.695 1.00 52.27 132 VAL B C 1
ATOM 2352 O O . VAL B 1 91 ? -6.034 -1.940 -6.826 1.00 51.09 132 VAL B O 1
ATOM 2356 N N . LYS B 1 92 ? -5.312 -2.660 -8.833 1.00 57.10 133 LYS B N 1
ATOM 2357 C CA . LYS B 1 92 ? -4.573 -1.440 -9.104 1.00 63.58 133 LYS B CA 1
ATOM 2358 C C . LYS B 1 92 ? -5.119 -0.781 -10.347 1.00 62.03 133 LYS B C 1
ATOM 2359 O O . LYS B 1 92 ? -5.517 -1.458 -11.295 1.00 61.76 133 LYS B O 1
ATOM 2365 N N . GLN B 1 93 ? -5.154 0.544 -10.327 1.00 63.67 134 GLN B N 1
ATOM 2366 C CA . GLN B 1 93 ? -5.571 1.319 -11.484 1.00 68.99 134 GLN B CA 1
ATOM 2367 C C . GLN B 1 93 ? -4.727 0.934 -12.700 1.00 64.61 134 GLN B C 1
ATOM 2368 O O . GLN B 1 93 ? -3.502 1.053 -12.676 1.00 65.14 134 GLN B O 1
ATOM 2374 N N . GLY B 1 94 ? -5.392 0.466 -13.753 1.00 60.19 135 GLY B N 1
ATOM 2375 C CA . GLY B 1 94 ? -4.716 -0.020 -14.943 1.00 61.54 135 GLY B CA 1
ATOM 2376 C C . GLY B 1 94 ? -4.838 -1.527 -15.105 1.00 60.23 135 GLY B C 1
ATOM 2377 O O . GLY B 1 94 ? -4.569 -2.079 -16.174 1.00 63.88 135 GLY B O 1
ATOM 2378 N N . LEU B 1 95 ? -5.243 -2.199 -14.036 1.00 55.17 136 LEU B N 1
ATOM 2379 C CA . LEU B 1 95 ? -5.412 -3.642 -14.072 1.00 56.76 136 LEU B CA 1
ATOM 2380 C C . LEU B 1 95 ? -6.566 -4.023 -14.995 1.00 53.49 136 LEU B C 1
ATOM 2381 O O . LEU B 1 95 ? -7.699 -3.547 -14.818 1.00 50.31 136 LEU B O 1
ATOM 2386 N N . PRO B 1 96 ? -6.283 -4.871 -15.996 1.00 53.07 137 PRO B N 1
ATOM 2387 C CA . PRO B 1 96 ? -7.346 -5.328 -16.897 1.00 49.48 137 PRO B CA 1
ATOM 2388 C C . PRO B 1 96 ? -8.311 -6.257 -16.160 1.00 52.42 137 PRO B C 1
ATOM 2389 O O . PRO B 1 96 ? -7.881 -7.209 -15.506 1.00 53.75 137 PRO B O 1
ATOM 2393 N N . LEU B 1 97 ? -9.603 -5.974 -16.263 1.00 52.15 138 LEU B N 1
ATOM 2394 C CA . LEU B 1 97 ? -10.618 -6.817 -15.650 1.00 52.56 138 LEU B CA 1
ATOM 2395 C C . LEU B 1 97 ? -11.152 -7.832 -16.657 1.00 54.18 138 LEU B C 1
ATOM 2396 O O . LEU B 1 97 ? -11.571 -8.926 -16.283 1.00 58.26 138 LEU B O 1
ATOM 2401 N N . SER B 1 98 ? -11.128 -7.466 -17.935 1.00 48.21 139 SER B N 1
ATOM 2402 C CA . SER B 1 98 ? -11.579 -8.363 -19.003 1.00 52.00 139 SER B CA 1
ATOM 2403 C C . SER B 1 98 ? -10.421 -8.674 -19.939 1.00 61.51 139 SER B C 1
ATOM 2404 O O . SER B 1 98 ? -9.434 -7.946 -19.964 1.00 63.80 139 SER B O 1
ATOM 2407 N N . LYS B 1 99 ? -10.550 -9.747 -20.714 1.00 71.37 140 LYS B N 1
ATOM 2408 C CA . LYS B 1 99 ? -9.469 -10.190 -21.597 1.00 74.44 140 LYS B CA 1
ATOM 2409 C C . LYS B 1 99 ? -9.414 -9.406 -22.903 1.00 73.72 140 LYS B C 1
ATOM 2410 O O . LYS B 1 99 ? -8.336 -9.024 -23.351 1.00 78.71 140 LYS B O 1
ATOM 2416 N N . ASN B 1 100 ? -10.569 -9.156 -23.514 1.00 71.16 141 ASN B N 1
ATOM 2417 C CA . ASN B 1 100 ? -10.611 -8.284 -24.684 1.00 71.97 141 ASN B CA 1
ATOM 2418 C C . ASN B 1 100 ? -10.208 -6.871 -24.255 1.00 76.72 141 ASN B C 1
ATOM 2419 O O . ASN B 1 100 ? -10.162 -5.936 -25.066 1.00 74.43 141 ASN B O 1
ATOM 2424 N N . GLU B 1 101 ? -9.937 -6.749 -22.955 1.00 78.31 142 GLU B N 1
ATOM 2425 C CA . GLU B 1 101 ? -9.423 -5.538 -22.318 1.00 79.17 142 GLU B CA 1
ATOM 2426 C C . GLU B 1 101 ? -10.121 -4.241 -22.739 1.00 76.75 142 GLU B C 1
ATOM 2427 O O . GLU B 1 101 ? -9.483 -3.212 -22.955 1.00 78.76 142 GLU B O 1
ATOM 2433 N N . GLU B 1 102 ? -11.443 -4.309 -22.842 1.00 73.74 143 GLU B N 1
ATOM 2434 C CA . GLU B 1 102 ? -12.273 -3.130 -23.034 1.00 67.45 143 GLU B CA 1
ATOM 2435 C C . GLU B 1 102 ? -12.726 -2.665 -21.658 1.00 63.75 143 GLU B C 1
ATOM 2436 O O . GLU B 1 102 ? -13.463 -1.681 -21.519 1.00 59.06 143 GLU B O 1
ATOM 2442 N N . TYR B 1 103 ? -12.277 -3.393 -20.641 1.00 57.00 144 TYR B N 1
ATOM 2443 C CA . TYR B 1 103 ? -12.674 -3.125 -19.268 1.00 48.15 144 TYR B CA 1
ATOM 2444 C C . TYR B 1 103 ? -11.439 -3.093 -18.380 1.00 45.64 144 TYR B C 1
ATOM 2445 O O . TYR B 1 103 ? -10.888 -4.136 -18.014 1.00 49.27 144 TYR B O 1
ATOM 2454 N N . ILE B 1 104 ? -10.990 -1.885 -18.056 1.00 48.03 145 ILE B N 1
ATOM 2455 C CA . ILE B 1 104 ? -9.796 -1.713 -17.232 1.00 45.00 145 ILE B CA 1
ATOM 2456 C C . ILE B 1 104 ? -10.111 -1.064 -15.878 1.00 46.47 145 ILE B C 1
ATOM 2457 O O . ILE B 1 104 ? -10.794 -0.042 -15.804 1.00 48.36 145 ILE B O 1
ATOM 2462 N N . CYS B 1 105 ? -9.611 -1.663 -14.804 1.00 49.04 146 CYS B N 1
ATOM 2463 C CA . CYS B 1 105 ? -9.886 -1.145 -13.467 1.00 42.00 146 CYS B CA 1
ATOM 2464 C C . CYS B 1 105 ? -9.335 0.274 -13.298 1.00 46.76 146 CYS B C 1
ATOM 2465 O O . CYS B 1 105 ? -8.150 0.514 -13.491 1.00 46.71 146 CYS B O 1
ATOM 2468 N N . GLU B 1 106 ? -10.201 1.210 -12.927 1.00 48.45 147 GLU B N 1
ATOM 2469 C CA . GLU B 1 106 ? -9.823 2.617 -12.897 1.00 51.95 147 GLU B CA 1
ATOM 2470 C C . GLU B 1 106 ? -9.476 3.176 -11.516 1.00 53.19 147 GLU B C 1
ATOM 2471 O O . GLU B 1 106 ? -9.316 4.384 -11.358 1.00 56.21 147 GLU B O 1
ATOM 2477 N N . LEU B 1 107 ? -9.334 2.313 -10.520 1.00 48.84 148 LEU B N 1
ATOM 2478 C CA . LEU B 1 107 ? -8.858 2.792 -9.223 1.00 54.41 148 LEU B CA 1
ATOM 2479 C C . LEU B 1 107 ? -8.086 1.752 -8.410 1.00 50.34 148 LEU B C 1
ATOM 2480 O O . LEU B 1 107 ? -8.183 0.546 -8.650 1.00 50.40 148 LEU B O 1
ATOM 2485 N N . ASP B 1 108 ? -7.292 2.240 -7.466 1.00 47.26 149 ASP B N 1
ATOM 2486 C CA . ASP B 1 108 ? -6.604 1.367 -6.531 1.00 56.60 149 ASP B CA 1
ATOM 2487 C C . ASP B 1 108 ? -7.538 1.099 -5.363 1.00 53.68 149 ASP B C 1
ATOM 2488 O O . ASP B 1 108 ? -8.153 2.020 -4.819 1.00 50.11 149 ASP B O 1
ATOM 2493 N N . GLY B 1 109 ? -7.653 -0.164 -4.983 1.00 51.15 150 GLY B N 1
ATOM 2494 C CA . GLY B 1 109 ? -8.565 -0.534 -3.923 1.00 50.25 150 GLY B CA 1
ATOM 2495 C C . GLY B 1 109 ? -8.747 -2.031 -3.883 1.00 49.52 150 GLY B C 1
ATOM 2496 O O . GLY B 1 109 ? -7.785 -2.777 -4.070 1.00 48.41 150 GLY B O 1
ATOM 2497 N N . LYS B 1 110 ? -9.980 -2.464 -3.636 1.00 41.59 151 LYS B N 1
ATOM 2498 C CA . LYS B 1 110 ? -10.308 -3.878 -3.567 1.00 36.15 151 LYS B CA 1
ATOM 2499 C C . LYS B 1 110 ? -11.619 -4.142 -4.281 1.00 33.27 151 LYS B C 1
ATOM 2500 O O . LYS B 1 110 ? -12.511 -3.296 -4.304 1.00 33.60 151 LYS B O 1
ATOM 2506 N N . ILE B 1 111 ? -11.740 -5.332 -4.855 1.00 31.08 152 ILE B N 1
ATOM 2507 C CA . ILE B 1 111 ? -13.018 -5.787 -5.381 1.00 28.28 152 ILE B CA 1
ATOM 2508 C C . ILE B 1 111 ? -13.938 -6.093 -4.213 1.00 35.56 152 ILE B C 1
ATOM 2509 O O . ILE B 1 111 ? -13.597 -6.892 -3.340 1.00 36.06 152 ILE B O 1
ATOM 2514 N N . VAL B 1 112 ? -15.099 -5.452 -4.181 1.00 26.67 153 VAL B N 1
ATOM 2515 C CA . VAL B 1 112 ? -16.017 -5.652 -3.071 1.00 28.39 153 VAL B CA 1
ATOM 2516 C C . VAL B 1 112 ? -17.267 -6.431 -3.465 1.00 31.90 153 VAL B C 1
ATOM 2517 O O . VAL B 1 112 ? -18.028 -6.866 -2.602 1.00 33.58 153 VAL B O 1
ATOM 2521 N N . GLU B 1 113 ? -17.477 -6.598 -4.767 1.00 28.84 154 GLU B N 1
ATOM 2522 C CA . GLU B 1 113 ? -18.558 -7.438 -5.277 1.00 30.05 154 GLU B CA 1
ATOM 2523 C C . GLU B 1 113 ? -18.172 -7.995 -6.643 1.00 29.83 154 GLU B C 1
ATOM 2524 O O . GLU B 1 113 ? -17.610 -7.295 -7.491 1.00 28.80 154 GLU B O 1
ATOM 2530 N N . ILE B 1 114 ? -18.453 -9.270 -6.846 1.00 27.52 155 ILE B N 1
ATOM 2531 C CA . ILE B 1 114 ? -18.379 -9.822 -8.184 1.00 31.26 155 ILE B CA 1
ATOM 2532 C C . ILE B 1 114 ? -19.514 -10.833 -8.317 1.00 32.31 155 ILE B C 1
ATOM 2533 O O . ILE B 1 114 ? -19.584 -11.810 -7.581 1.00 34.13 155 ILE B O 1
ATOM 2538 N N . GLU B 1 115 ? -20.430 -10.570 -9.236 1.00 22.44 156 GLU B N 1
ATOM 2539 C CA . GLU B 1 115 ? -21.646 -11.351 -9.280 1.00 29.26 156 GLU B CA 1
ATOM 2540 C C . GLU B 1 115 ? -22.092 -11.570 -10.720 1.00 24.28 156 GLU B C 1
ATOM 2541 O O . GLU B 1 115 ? -22.003 -10.666 -11.546 1.00 24.20 156 GLU B O 1
ATOM 2547 N N . ARG B 1 116 ? -22.609 -12.758 -11.003 1.00 26.34 157 ARG B N 1
ATOM 2548 C CA . ARG B 1 116 ? -23.173 -13.045 -12.318 1.00 27.42 157 ARG B CA 1
ATOM 2549 C C . ARG B 1 116 ? -24.587 -12.482 -12.432 1.00 26.88 157 ARG B C 1
ATOM 2550 O O . ARG B 1 116 ? -25.388 -12.594 -11.497 1.00 24.13 157 ARG B O 1
ATOM 2558 N N . MET B 1 117 ? -24.918 -11.906 -13.586 1.00 20.24 158 MET B N 1
ATOM 2559 C CA . MET B 1 117 ? -26.249 -11.335 -13.747 1.00 19.78 158 MET B CA 1
ATOM 2560 C C . MET B 1 117 ? -26.740 -11.561 -15.158 1.00 21.27 158 MET B C 1
ATOM 2561 O O . MET B 1 117 ? -25.980 -11.987 -16.025 1.00 21.56 158 MET B O 1
ATOM 2566 N N . LYS B 1 118 ? -28.012 -11.251 -15.380 1.00 18.10 159 LYS B N 1
ATOM 2567 C CA . LYS B 1 118 ? -28.590 -11.281 -16.719 1.00 21.39 159 LYS B CA 1
ATOM 2568 C C . LYS B 1 118 ? -28.872 -9.848 -17.184 1.00 26.58 159 LYS B C 1
ATOM 2569 O O . LYS B 1 118 ? -29.576 -9.089 -16.505 1.00 19.22 159 LYS B O 1
ATOM 2575 N N . LYS B 1 119 ? -28.293 -9.475 -18.319 1.00 17.53 160 LYS B N 1
ATOM 2576 C CA . LYS B 1 119 ? -28.599 -8.200 -18.954 1.00 16.59 160 LYS B CA 1
ATOM 2577 C C . LYS B 1 119 ? -29.806 -8.408 -19.860 1.00 17.87 160 LYS B C 1
ATOM 2578 O O . LYS B 1 119 ? -29.758 -9.229 -20.765 1.00 20.06 160 LYS B O 1
ATOM 2584 N N . VAL B 1 120 ? -30.882 -7.681 -19.600 1.00 19.27 161 VAL B N 1
ATOM 2585 C CA . VAL B 1 120 ? -32.135 -7.852 -20.342 1.00 13.30 161 VAL B CA 1
ATOM 2586 C C . VAL B 1 120 ? -32.435 -6.548 -21.059 1.00 18.25 161 VAL B C 1
ATOM 2587 O O . VAL B 1 120 ? -32.467 -5.497 -20.424 1.00 17.61 161 VAL B O 1
ATOM 2591 N N . VAL B 1 121 ? -32.622 -6.614 -22.378 1.00 19.50 162 VAL B N 1
ATOM 2592 C CA . VAL B 1 121 ? -32.917 -5.407 -23.165 1.00 17.67 162 VAL B CA 1
ATOM 2593 C C . VAL B 1 121 ? -34.340 -5.471 -23.694 1.00 16.44 162 VAL B C 1
ATOM 2594 O O . VAL B 1 121 ? -34.740 -6.461 -24.318 1.00 18.44 162 VAL B O 1
ATOM 2598 N N . VAL B 1 122 ? -35.107 -4.419 -23.425 1.00 16.23 163 VAL B N 1
ATOM 2599 C CA . VAL B 1 122 ? -36.471 -4.320 -23.876 1.00 14.45 163 VAL B CA 1
ATOM 2600 C C . VAL B 1 122 ? -36.526 -3.199 -24.923 1.00 17.32 163 VAL B C 1
ATOM 2601 O O . VAL B 1 122 ? -36.000 -2.105 -24.704 1.00 19.23 163 VAL B O 1
ATOM 2605 N N . GLN B 1 123 ? -37.152 -3.476 -26.058 1.00 19.17 164 GLN B N 1
ATOM 2606 C CA . GLN B 1 123 ? -37.254 -2.468 -27.116 1.00 15.04 164 GLN B CA 1
ATOM 2607 C C . GLN B 1 123 ? -38.714 -2.093 -27.259 1.00 16.69 164 GLN B C 1
ATOM 2608 O O . GLN B 1 123 ? -39.598 -2.964 -27.362 1.00 16.21 164 GLN B O 1
ATOM 2614 N N . THR B 1 124 ? -38.976 -0.797 -27.248 1.00 15.52 165 THR B N 1
ATOM 2615 C CA . THR B 1 124 ? -40.335 -0.295 -27.265 1.00 18.55 165 THR B CA 1
ATOM 2616 C C . THR B 1 124 ? -40.826 -0.295 -28.713 1.00 23.78 165 THR B C 1
ATOM 2617 O O . THR B 1 124 ? -40.031 -0.427 -29.638 1.00 23.63 165 THR B O 1
ATOM 2621 N N . PRO B 1 125 ? -42.141 -0.141 -28.907 1.00 19.04 166 PRO B N 1
ATOM 2622 C CA . PRO B 1 125 ? -42.686 -0.155 -30.274 1.00 24.55 166 PRO B CA 1
ATOM 2623 C C . PRO B 1 125 ? -42.128 0.966 -31.165 1.00 23.03 166 PRO B C 1
ATOM 2624 O O . PRO B 1 125 ? -42.043 0.786 -32.373 1.00 25.70 166 PRO B O 1
ATOM 2628 N N . ASP B 1 126 ? -41.748 2.102 -30.581 1.00 24.83 167 ASP B N 1
ATOM 2629 C CA . ASP B 1 126 ? -41.128 3.174 -31.361 1.00 27.74 167 ASP B CA 1
ATOM 2630 C C . ASP B 1 126 ? -39.603 3.066 -31.464 1.00 30.49 167 ASP B C 1
ATOM 2631 O O . ASP B 1 126 ? -38.954 3.971 -31.964 1.00 28.26 167 ASP B O 1
ATOM 2636 N N . GLY B 1 127 ? -39.022 1.960 -31.017 1.00 22.23 168 GLY B N 1
ATOM 2637 C CA . GLY B 1 127 ? -37.618 1.736 -31.299 1.00 19.12 168 GLY B CA 1
ATOM 2638 C C . GLY B 1 127 ? -36.616 2.179 -30.228 1.00 24.64 168 GLY B C 1
ATOM 2639 O O . GLY B 1 127 ? -35.413 2.176 -30.479 1.00 25.97 168 GLY B O 1
ATOM 2640 N N . GLU B 1 128 ? -37.086 2.557 -29.044 1.00 18.82 169 GLU B N 1
ATOM 2641 C CA . GLU B 1 128 ? -36.152 2.899 -27.956 1.00 21.31 169 GLU B CA 1
ATOM 2642 C C . GLU B 1 128 ? -35.860 1.654 -27.114 1.00 18.37 169 GLU B C 1
ATOM 2643 O O . GLU B 1 128 ? -36.609 0.683 -27.179 1.00 17.04 169 GLU B O 1
ATOM 2649 N N . GLN B 1 129 ? -34.784 1.690 -26.331 1.00 13.53 170 GLN B N 1
ATOM 2650 C CA . GLN B 1 129 ? -34.400 0.533 -25.536 1.00 15.84 170 GLN B CA 1
ATOM 2651 C C . GLN B 1 129 ? -34.224 0.894 -24.085 1.00 19.95 170 GLN B C 1
ATOM 2652 O O . GLN B 1 129 ? -33.764 1.997 -23.756 1.00 19.20 170 GLN B O 1
ATOM 2658 N N . ASP B 1 130 ? -34.605 -0.048 -23.234 1.00 17.34 171 ASP B N 1
ATOM 2659 C CA . ASP B 1 130 ? -34.332 0.011 -21.813 1.00 16.44 171 ASP B CA 1
ATOM 2660 C C . ASP B 1 130 ? -33.468 -1.201 -21.483 1.00 20.34 171 ASP B C 1
ATOM 2661 O O . ASP B 1 130 ? -33.624 -2.273 -22.086 1.00 17.86 171 ASP B O 1
ATOM 2666 N N . VAL B 1 131 ? -32.564 -1.041 -20.524 1.00 19.34 172 VAL B N 1
ATOM 2667 C CA . VAL B 1 131 ? -31.664 -2.119 -20.151 1.00 13.94 172 VAL B CA 1
ATOM 2668 C C . VAL B 1 131 ? -31.772 -2.410 -18.657 1.00 14.90 172 VAL B C 1
ATOM 2669 O O . VAL B 1 131 ? -31.767 -1.480 -17.844 1.00 14.43 172 VAL B O 1
ATOM 2673 N N . TYR B 1 132 ? -31.849 -3.692 -18.320 1.00 14.88 173 TYR B N 1
ATOM 2674 C CA . TYR B 1 132 ? -32.003 -4.132 -16.933 1.00 13.81 173 TYR B CA 1
ATOM 2675 C C . TYR B 1 132 ? -30.940 -5.155 -16.610 1.00 21.67 173 TYR B C 1
ATOM 2676 O O . TYR B 1 132 ? -30.645 -6.017 -17.439 1.00 19.55 173 TYR B O 1
ATOM 2685 N N . TYR B 1 133 ? -30.401 -5.096 -15.387 1.00 14.23 174 TYR B N 1
ATOM 2686 C CA . TYR B 1 133 ? -29.462 -6.104 -14.948 1.00 18.67 174 TYR B CA 1
ATOM 2687 C C . TYR B 1 133 ? -30.132 -6.834 -13.794 1.00 22.31 174 TYR B C 1
ATOM 2688 O O . TYR B 1 133 ? -30.475 -6.225 -12.781 1.00 17.86 174 TYR B O 1
ATOM 2697 N N . ILE B 1 134 ? -30.321 -8.132 -13.967 1.00 18.18 175 ILE B N 1
ATOM 2698 C CA . ILE B 1 134 ? -31.115 -8.927 -13.048 1.00 15.11 175 ILE B CA 1
ATOM 2699 C C . ILE B 1 134 ? -30.235 -9.986 -12.404 1.00 21.19 175 ILE B C 1
ATOM 2700 O O . ILE B 1 134 ? -29.642 -10.790 -13.113 1.00 19.64 175 ILE B O 1
ATOM 2705 N N . PRO B 1 135 ? -30.134 -9.976 -11.059 1.00 18.96 176 PRO B N 1
ATOM 2706 C CA . PRO B 1 135 ? -29.334 -10.986 -10.353 1.00 20.29 176 PRO B CA 1
ATOM 2707 C C . PRO B 1 135 ? -29.867 -12.384 -10.622 1.00 20.44 176 PRO B C 1
ATOM 2708 O O . PRO B 1 135 ? -31.076 -12.566 -10.666 1.00 20.29 176 PRO B O 1
ATOM 2712 N N . LEU B 1 136 ? -28.983 -13.366 -10.761 1.00 26.05 177 LEU B N 1
ATOM 2713 C CA . LEU B 1 136 ? -29.410 -14.744 -11.011 1.00 30.03 177 LEU B CA 1
ATOM 2714 C C . LEU B 1 136 ? -30.469 -15.266 -10.056 1.00 27.63 177 LEU B C 1
ATOM 2715 O O . LEU B 1 136 ? -31.374 -15.979 -10.473 1.00 26.63 177 LEU B O 1
ATOM 2720 N N . ASP B 1 137 ? -30.368 -14.932 -8.774 1.00 29.52 178 ASP B N 1
ATOM 2721 C CA . ASP B 1 137 ? -31.270 -15.552 -7.801 1.00 34.20 178 ASP B CA 1
ATOM 2722 C C . ASP B 1 137 ? -32.719 -15.046 -7.858 1.00 30.87 178 ASP B C 1
ATOM 2723 O O . ASP B 1 137 ? -33.600 -15.627 -7.231 1.00 31.35 178 ASP B O 1
ATOM 2728 N N . VAL B 1 138 ? -32.972 -13.974 -8.600 1.00 21.96 179 VAL B N 1
ATOM 2729 C CA . VAL B 1 138 ? -34.352 -13.580 -8.866 1.00 19.17 179 VAL B CA 1
ATOM 2730 C C . VAL B 1 138 ? -34.686 -13.635 -10.373 1.00 26.13 179 VAL B C 1
ATOM 2731 O O . VAL B 1 138 ? -35.709 -13.108 -10.804 1.00 24.81 179 VAL B O 1
ATOM 2735 N N . PHE B 1 139 ? -33.840 -14.308 -11.153 1.00 23.46 180 PHE B N 1
ATOM 2736 C CA . PHE B 1 139 ? -34.064 -14.425 -12.606 1.00 23.96 180 PHE B CA 1
ATOM 2737 C C . PHE B 1 139 ? -34.857 -15.674 -12.961 1.00 29.01 180 PHE B C 1
ATOM 2738 O O . PHE B 1 139 ? -34.467 -16.771 -12.579 1.00 23.81 180 PHE B O 1
ATOM 2746 N N . ASP B 1 140 ? -35.961 -15.505 -13.690 1.00 26.93 181 ASP B N 1
ATOM 2747 C CA . ASP B 1 140 ? -36.786 -16.634 -14.150 1.00 30.91 181 ASP B CA 1
ATOM 2748 C C . ASP B 1 140 ? -36.580 -16.819 -15.655 1.00 30.36 181 ASP B C 1
ATOM 2749 O O . ASP B 1 140 ? -37.149 -16.070 -16.452 1.00 23.81 181 ASP B O 1
ATOM 2754 N N . ARG B 1 141 ? -35.770 -17.805 -16.045 1.00 25.19 182 ARG B N 1
ATOM 2755 C CA . ARG B 1 141 ? -35.318 -17.905 -17.440 1.00 29.44 182 ARG B CA 1
ATOM 2756 C C . ARG B 1 141 ? -36.422 -18.445 -18.340 1.00 31.71 182 ARG B C 1
ATOM 2757 O O . ARG B 1 141 ? -36.328 -18.367 -19.560 1.00 31.75 182 ARG B O 1
ATOM 2765 N N . ASP B 1 142 ? -37.461 -18.996 -17.726 1.00 35.32 183 ASP B N 1
ATOM 2766 C CA . ASP B 1 142 ? -38.603 -19.511 -18.470 1.00 38.26 183 ASP B CA 1
ATOM 2767 C C . ASP B 1 142 ? -39.621 -18.415 -18.780 1.00 42.22 183 ASP B C 1
ATOM 2768 O O . ASP B 1 142 ? -40.515 -18.620 -19.594 1.00 51.01 183 ASP B O 1
ATOM 2773 N N . ARG B 1 143 ? -39.471 -17.249 -18.152 1.00 33.16 184 ARG B N 1
ATOM 2774 C CA . ARG B 1 143 ? -40.384 -16.124 -18.384 1.00 33.04 184 ARG B CA 1
ATOM 2775 C C . ARG B 1 143 ? -39.672 -14.936 -19.051 1.00 27.80 184 ARG B C 1
ATOM 2776 O O . ARG B 1 143 ? -40.213 -14.273 -19.949 1.00 30.43 184 ARG B O 1
ATOM 2784 N N . ILE B 1 144 ? -38.453 -14.673 -18.605 1.00 21.59 185 ILE B N 1
ATOM 2785 C CA . ILE B 1 144 ? -37.680 -13.546 -19.107 1.00 24.27 185 ILE B CA 1
ATOM 2786 C C . ILE B 1 144 ? -36.758 -14.077 -20.202 1.00 25.72 185 ILE B C 1
ATOM 2787 O O . ILE B 1 144 ? -35.683 -14.627 -19.932 1.00 25.74 185 ILE B O 1
ATOM 2792 N N . LYS B 1 145 ? -37.202 -13.936 -21.444 1.00 25.75 186 LYS B N 1
ATOM 2793 C CA . LYS B 1 145 ? -36.462 -14.479 -22.570 1.00 26.64 186 LYS B CA 1
ATOM 2794 C C . LYS B 1 145 ? -36.790 -13.688 -23.826 1.00 20.57 186 LYS B C 1
ATOM 2795 O O . LYS B 1 145 ? -37.827 -13.012 -23.899 1.00 20.29 186 LYS B O 1
ATOM 2801 N N . LYS B 1 146 ? -35.905 -13.749 -24.812 1.00 26.47 187 LYS B N 1
ATOM 2802 C CA . LYS B 1 146 ? -36.141 -13.029 -26.065 1.00 31.81 187 LYS B CA 1
ATOM 2803 C C . LYS B 1 146 ? -37.541 -13.315 -26.575 1.00 32.88 187 LYS B C 1
ATOM 2804 O O . LYS B 1 146 ? -37.972 -14.461 -26.600 1.00 26.81 187 LYS B O 1
ATOM 2810 N N . GLY B 1 147 ? -38.253 -12.273 -26.987 1.00 33.56 188 GLY B N 1
ATOM 2811 C CA . GLY B 1 147 ? -39.563 -12.453 -27.593 1.00 24.14 188 GLY B CA 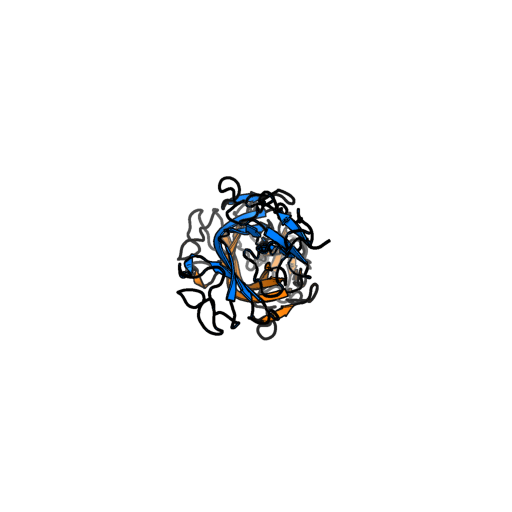1
ATOM 2812 C C . GLY B 1 147 ? -40.728 -12.205 -26.652 1.00 24.29 188 GLY B C 1
ATOM 2813 O O . GLY B 1 147 ? -41.840 -12.002 -27.108 1.00 28.39 188 GLY B O 1
ATOM 2814 N N . LYS B 1 148 ? -40.494 -12.218 -25.341 1.00 24.08 189 LYS B N 1
ATOM 2815 C CA . LYS B 1 148 ? -41.584 -11.938 -24.406 1.00 19.50 189 LYS B CA 1
ATOM 2816 C C . LYS B 1 148 ? -42.014 -10.486 -24.537 1.00 26.26 189 LYS B C 1
ATOM 2817 O O . LYS B 1 148 ? -41.178 -9.594 -24.634 1.00 26.56 189 LYS B O 1
ATOM 2823 N N . GLU B 1 149 ? -43.321 -10.265 -24.536 1.00 23.10 190 GLU B N 1
ATOM 2824 C CA . GLU B 1 149 ? -43.883 -8.917 -24.499 1.00 25.55 190 GLU B CA 1
ATOM 2825 C C . GLU B 1 149 ? -43.930 -8.494 -23.034 1.00 25.54 190 GLU B C 1
ATOM 2826 O O . GLU B 1 149 ? -44.298 -9.274 -22.152 1.00 25.96 190 GLU B O 1
ATOM 2832 N N . VAL B 1 150 ? -43.596 -7.244 -22.799 1.00 21.85 191 VAL B N 1
ATOM 2833 C CA . VAL B 1 150 ? -43.498 -6.712 -21.464 1.00 23.11 191 VAL B CA 1
ATOM 2834 C C . VAL B 1 150 ? -44.422 -5.522 -21.416 1.00 22.51 191 VAL B C 1
ATOM 2835 O O . VAL B 1 150 ? -44.493 -4.757 -22.373 1.00 23.09 191 VAL B O 1
ATOM 2839 N N . LYS B 1 151 ? -45.132 -5.360 -20.314 1.00 24.40 192 LYS B N 1
ATOM 2840 C CA . LYS B 1 151 ? -46.016 -4.216 -20.150 1.00 26.90 192 LYS B CA 1
ATOM 2841 C C . LYS B 1 151 ? -45.407 -3.288 -19.119 1.00 24.21 192 LYS B C 1
ATOM 2842 O O . LYS B 1 151 ? -44.835 -3.742 -18.123 1.00 22.98 192 LYS B O 1
ATOM 2848 N N . GLN B 1 152 ? -45.522 -1.990 -19.350 1.00 26.80 193 GLN B N 1
ATOM 2849 C CA . GLN B 1 152 ? -45.106 -1.033 -18.337 1.00 29.56 193 GLN B CA 1
ATOM 2850 C C . GLN B 1 152 ? -45.659 -1.419 -16.972 1.00 30.06 193 GLN B C 1
ATOM 2851 O O . GLN B 1 152 ? -46.855 -1.682 -16.823 1.00 28.58 193 GLN B O 1
ATOM 2857 N N . GLY B 1 153 ? -44.780 -1.464 -15.979 1.00 26.18 194 GLY B N 1
ATOM 2858 C CA . GLY B 1 153 ? -45.193 -1.689 -14.606 1.00 23.71 194 GLY B CA 1
ATOM 2859 C C . GLY B 1 153 ? -45.168 -3.142 -14.166 1.00 25.11 194 GLY B C 1
ATOM 2860 O O . GLY B 1 153 ? -45.221 -3.427 -12.977 1.00 31.81 194 GLY B O 1
ATOM 2861 N N . GLU B 1 154 ? -45.084 -4.069 -15.114 1.00 26.75 195 GLU B N 1
ATOM 2862 C CA . GLU B 1 154 ? -45.018 -5.477 -14.741 1.00 27.94 195 GLU B CA 1
ATOM 2863 C C . GLU B 1 154 ? -43.689 -5.775 -14.064 1.00 30.32 195 GLU B C 1
ATOM 2864 O O . GLU B 1 154 ? -42.665 -5.144 -14.354 1.00 26.37 195 GLU B O 1
ATOM 2870 N N A MET B 1 155 ? -43.708 -6.756 -13.173 0.46 27.24 196 MET B N 1
ATOM 2871 N N B MET B 1 155 ? -43.718 -6.714 -13.127 0.54 27.33 196 MET B N 1
ATOM 2872 C CA A MET B 1 155 ? -42.528 -7.132 -12.420 0.46 24.26 196 MET B CA 1
ATOM 2873 C CA B MET B 1 155 ? -42.516 -7.122 -12.429 0.54 23.99 196 MET B CA 1
ATOM 2874 C C A MET B 1 155 ? -41.620 -8.031 -13.243 0.46 25.77 196 MET B C 1
ATOM 2875 C C B MET B 1 155 ? -41.663 -7.966 -13.351 0.54 25.63 196 MET B C 1
ATOM 2876 O O A MET B 1 155 ? -42.001 -9.149 -13.585 0.46 26.72 196 MET B O 1
ATOM 2877 O O B MET B 1 155 ? -42.125 -8.976 -13.872 0.54 28.66 196 MET B O 1
ATOM 2886 N N . LEU B 1 156 ? -40.419 -7.552 -13.553 1.00 18.60 197 LEU B N 1
ATOM 2887 C CA . LEU B 1 156 ? -39.452 -8.353 -14.312 1.00 23.41 197 LEU B CA 1
ATOM 2888 C C . LEU B 1 156 ? -38.679 -9.300 -13.394 1.00 22.85 197 LEU B C 1
ATOM 2889 O O . LEU B 1 156 ? -38.204 -10.366 -13.813 1.00 24.78 197 LEU B O 1
ATOM 2894 N N . ALA B 1 157 ? -38.521 -8.880 -12.144 1.00 17.50 198 ALA B N 1
ATOM 2895 C CA . ALA B 1 157 ? -37.948 -9.750 -11.113 1.00 17.68 198 ALA B CA 1
ATOM 2896 C C . ALA B 1 157 ? -38.527 -9.371 -9.759 1.00 22.58 198 ALA B C 1
ATOM 2897 O O . ALA B 1 157 ? -38.780 -8.204 -9.496 1.00 24.46 198 ALA B O 1
ATOM 2899 N N . GLU B 1 158 ? -38.735 -10.370 -8.909 1.00 18.59 199 GLU B N 1
ATOM 2900 C CA . GLU B 1 158 ? -39.247 -10.143 -7.555 1.00 23.23 199 GLU B CA 1
ATOM 2901 C C . GLU B 1 158 ? -38.238 -9.441 -6.638 1.00 24.51 199 GLU B C 1
ATOM 2902 O O . GLU B 1 158 ? -37.032 -9.393 -6.925 1.00 20.44 199 GLU B O 1
ATOM 2908 N N . ALA B 1 159 ? -38.740 -8.905 -5.525 1.00 23.36 200 ALA B N 1
ATOM 2909 C CA . ALA B 1 159 ? -37.865 -8.358 -4.476 1.00 23.17 200 ALA B CA 1
ATOM 2910 C C . ALA B 1 159 ? -36.827 -9.388 -4.055 1.00 28.05 200 ALA B C 1
ATOM 2911 O O . ALA B 1 159 ? -37.112 -10.577 -3.961 1.00 28.77 200 ALA B O 1
ATOM 2913 N N . ARG B 1 160 ? -35.608 -8.931 -3.832 1.00 23.69 201 ARG B N 1
ATOM 2914 C CA . ARG B 1 160 ? -34.522 -9.836 -3.490 1.00 20.52 201 ARG B CA 1
ATOM 2915 C C . ARG B 1 160 ? -34.159 -9.716 -2.018 1.00 26.42 201 ARG B C 1
ATOM 2916 O O . ARG B 1 160 ? -33.746 -8.645 -1.567 1.00 26.65 201 ARG B O 1
ATOM 2924 N N . LYS B 1 161 ? -34.286 -10.807 -1.271 1.00 22.18 202 LYS B N 1
ATOM 2925 C CA . LYS B 1 161 ? -33.910 -10.784 0.148 1.00 24.44 202 LYS B CA 1
ATOM 2926 C C . LYS B 1 161 ? -32.479 -11.260 0.356 1.00 26.46 202 LYS B C 1
ATOM 2927 O O . LYS B 1 161 ? -32.008 -12.134 -0.359 1.00 28.79 202 LYS B O 1
ATOM 2933 N N . PHE B 1 162 ? -31.796 -10.698 1.352 1.00 22.76 203 PHE B N 1
ATOM 2934 C CA . PHE B 1 162 ? -30.421 -11.096 1.674 1.00 23.47 203 PHE B CA 1
ATOM 2935 C C . PHE B 1 162 ? -30.366 -11.628 3.100 1.00 29.59 203 PHE B C 1
ATOM 2936 O O . PHE B 1 162 ? -30.763 -10.930 4.033 1.00 30.00 203 PHE B O 1
ATOM 2944 N N . PHE B 1 163 ? -29.869 -12.847 3.267 1.00 23.19 204 PHE B N 1
ATOM 2945 C CA . PHE B 1 163 ? -29.760 -13.435 4.586 1.00 26.58 204 PHE B CA 1
ATOM 2946 C C . PHE B 1 163 ? -28.298 -13.573 4.968 1.00 28.61 204 PHE B C 1
ATOM 2947 O O . PHE B 1 163 ? -27.482 -13.941 4.127 1.00 32.84 204 PHE B O 1
ATOM 2955 N N . ALA B 1 164 ? -27.968 -13.291 6.231 1.00 25.92 205 ALA B N 1
ATOM 2956 C CA . ALA B 1 164 ? -26.589 -13.342 6.678 1.00 29.03 205 ALA B CA 1
ATOM 2957 C C . ALA B 1 164 ? -26.020 -14.728 6.418 1.00 35.39 205 ALA B C 1
ATOM 2958 O O . ALA B 1 164 ? -26.648 -15.733 6.737 1.00 38.15 205 ALA B O 1
ATOM 2960 N N . LYS B 1 165 ? -24.836 -14.773 5.825 1.00 34.74 206 LYS B N 1
ATOM 2961 C CA . LYS B 1 165 ? -24.212 -16.037 5.463 1.00 39.00 206 LYS B CA 1
ATOM 2962 C C . LYS B 1 165 ? -23.335 -16.505 6.607 1.00 36.28 206 LYS B C 1
ATOM 2963 O O . LYS B 1 165 ? -22.831 -17.627 6.597 1.00 39.44 206 LYS B O 1
ATOM 2969 N N . VAL B 1 166 ? -23.194 -15.640 7.610 1.00 35.47 207 VAL B N 1
ATOM 2970 C CA . VAL B 1 166 ? -22.312 -15.864 8.742 1.00 38.18 207 VAL B CA 1
ATOM 2971 C C . VAL B 1 166 ? -22.858 -15.161 9.987 1.00 35.34 207 VAL B C 1
ATOM 2972 O O . VAL B 1 166 ? -23.571 -14.160 9.870 1.00 35.41 207 VAL B O 1
ATOM 2976 N N . SER B 1 167 ? -22.543 -15.681 11.172 1.00 29.58 208 SER B N 1
ATOM 2977 C CA . SER B 1 167 ? -22.880 -14.999 12.425 1.00 31.86 208 SER B CA 1
ATOM 2978 C C . SER B 1 167 ? -21.752 -14.035 12.791 1.00 35.85 208 SER B C 1
ATOM 2979 O O . SER B 1 167 ? -20.577 -14.325 12.567 1.00 33.77 208 SER B O 1
ATOM 2982 N N . GLY B 1 168 ? -22.108 -12.890 13.358 1.00 33.03 209 GLY B N 1
ATOM 2983 C CA . GLY B 1 168 ? -21.104 -11.886 13.658 1.00 30.56 209 GLY B CA 1
ATOM 2984 C C . GLY B 1 168 ? -21.687 -10.510 13.886 1.00 36.29 209 GLY B C 1
ATOM 2985 O O . GLY B 1 168 ? -22.865 -10.367 14.206 1.00 39.06 209 GLY B O 1
ATOM 2986 N N . ARG B 1 169 ? -20.839 -9.498 13.740 1.00 26.15 210 ARG B N 1
ATOM 2987 C CA . ARG B 1 169 ? -21.219 -8.137 14.036 1.00 30.75 210 ARG B CA 1
ATOM 2988 C C . ARG B 1 169 ? -21.174 -7.379 12.724 1.00 27.66 210 ARG B C 1
ATOM 2989 O O . ARG B 1 169 ? -20.220 -7.519 11.947 1.00 24.98 210 ARG B O 1
ATOM 2997 N N . VAL B 1 170 ? -22.207 -6.589 12.477 1.00 26.95 211 VAL B N 1
ATOM 2998 C CA . VAL B 1 170 ? -22.335 -5.886 11.203 1.00 20.84 211 VAL B CA 1
ATOM 2999 C C . VAL B 1 170 ? -21.884 -4.428 11.283 1.00 24.48 211 VAL B C 1
ATOM 3000 O O . VAL B 1 170 ? -22.168 -3.712 12.259 1.00 25.62 211 VAL B O 1
ATOM 3004 N N . GLU B 1 171 ? -21.175 -3.996 10.252 1.00 24.65 212 GLU B N 1
ATOM 3005 C CA . GLU B 1 171 ? -20.937 -2.585 10.026 1.00 21.75 212 GLU B CA 1
ATOM 3006 C C . GLU B 1 171 ? -21.890 -2.162 8.911 1.00 23.79 212 GLU B C 1
ATOM 3007 O O . GLU B 1 171 ? -21.891 -2.760 7.848 1.00 25.16 212 GLU B O 1
ATOM 3013 N N . VAL B 1 172 ? -22.723 -1.159 9.158 1.00 20.28 213 VAL B N 1
ATOM 3014 C CA . VAL B 1 172 ? -23.580 -0.675 8.089 1.00 18.94 213 VAL B CA 1
ATOM 3015 C C . VAL B 1 172 ? -23.362 0.811 7.846 1.00 27.90 213 VAL B C 1
ATOM 3016 O O . VAL B 1 172 ? -23.299 1.595 8.786 1.00 30.07 213 VAL B O 1
ATOM 3020 N N . VAL B 1 173 ? -23.198 1.182 6.577 1.00 29.64 214 VAL B N 1
ATOM 3021 C CA . VAL B 1 173 ? -22.894 2.565 6.246 1.00 27.21 214 VAL B CA 1
ATOM 3022 C C . VAL B 1 173 ? -23.684 2.980 5.014 1.00 30.40 214 VAL B C 1
ATOM 3023 O O . VAL B 1 173 ? -23.717 2.263 4.010 1.00 30.39 214 VAL B O 1
ATOM 3027 N N A ASP B 1 174 ? -24.334 4.136 5.102 0.60 31.41 215 ASP B N 1
ATOM 3028 N N B ASP B 1 174 ? -24.335 4.136 5.101 0.40 31.93 215 ASP B N 1
ATOM 3029 C CA A ASP B 1 174 ? -25.095 4.672 3.978 0.60 35.42 215 ASP B CA 1
ATOM 3030 C CA B ASP B 1 174 ? -25.095 4.673 3.979 0.40 35.43 215 ASP B CA 1
ATOM 3031 C C . ASP B 1 174 ? -24.311 5.785 3.298 1.00 36.88 215 ASP B C 1
ATOM 3032 O O . ASP B 1 174 ? -23.932 6.766 3.934 1.00 34.33 215 ASP B O 1
ATOM 3037 N N . TYR B 1 175 ? -24.067 5.624 2.007 1.00 35.81 216 TYR B N 1
ATOM 3038 C CA . TYR B 1 175 ? -23.440 6.668 1.212 1.00 35.92 216 TYR B CA 1
ATOM 3039 C C . TYR B 1 175 ? -24.540 7.196 0.291 1.00 40.86 216 TYR B C 1
ATOM 3040 O O . TYR B 1 175 ? -25.615 6.617 0.224 1.00 39.70 216 TYR B O 1
ATOM 3049 N N . SER B 1 176 ? -24.316 8.304 -0.393 1.00 44.54 217 SER B N 1
ATOM 3050 C CA . SER B 1 176 ? -25.418 8.867 -1.163 1.00 48.39 217 SER B CA 1
ATOM 3051 C C . SER B 1 176 ? -25.873 7.892 -2.255 1.00 41.18 217 SER B C 1
ATOM 3052 O O . SER B 1 176 ? -27.047 7.836 -2.612 1.00 50.93 217 SER B O 1
ATOM 3055 N N . THR B 1 177 ? -24.933 7.083 -2.726 1.00 25.28 218 THR B N 1
ATOM 3056 C CA . THR B 1 177 ? -25.056 6.352 -3.969 1.00 33.90 218 THR B CA 1
ATOM 3057 C C . THR B 1 177 ? -25.199 4.851 -3.752 1.00 25.54 218 THR B C 1
ATOM 3058 O O . THR B 1 177 ? -25.503 4.107 -4.683 1.00 25.39 218 THR B O 1
ATOM 3062 N N . ARG B 1 178 ? -25.010 4.416 -2.509 1.00 24.58 219 ARG B N 1
ATOM 3063 C CA . ARG B 1 178 ? -25.043 2.990 -2.197 1.00 23.65 219 ARG B CA 1
ATOM 3064 C C . ARG B 1 178 ? -25.100 2.798 -0.671 1.00 17.63 219 ARG B C 1
ATOM 3065 O O . ARG B 1 178 ? -24.785 3.714 0.081 1.00 26.25 219 ARG B O 1
ATOM 3073 N N . LYS B 1 179 ? -25.542 1.616 -0.241 1.00 26.52 220 LYS B N 1
ATOM 3074 C CA . LYS B 1 179 ? -25.537 1.222 1.166 1.00 28.14 220 LYS B CA 1
ATOM 3075 C C . LYS B 1 179 ? -24.658 -0.015 1.272 1.00 20.31 220 LYS B C 1
ATOM 3076 O O . LYS B 1 179 ? -24.685 -0.873 0.382 1.00 27.29 220 LYS B O 1
ATOM 3082 N N . GLU B 1 180 ? -23.848 -0.090 2.321 1.00 23.64 221 GLU B N 1
ATOM 3083 C CA . GLU B 1 180 ? -22.903 -1.191 2.439 1.00 28.87 221 GLU B CA 1
ATOM 3084 C C . GLU B 1 180 ? -23.049 -1.887 3.788 1.00 28.39 221 GLU B C 1
ATOM 3085 O O . GLU B 1 180 ? -23.139 -1.243 4.829 1.00 28.26 221 GLU B O 1
ATOM 3091 N N . ILE B 1 181 ? -23.110 -3.213 3.742 1.00 24.27 222 ILE B N 1
ATOM 3092 C CA . ILE B 1 181 ? -23.103 -4.020 4.944 1.00 23.24 222 ILE B CA 1
ATOM 3093 C C . ILE B 1 181 ? -21.873 -4.943 4.951 1.00 24.29 222 ILE B C 1
ATOM 3094 O O . ILE B 1 181 ? -21.582 -5.603 3.951 1.00 26.90 222 ILE B O 1
ATOM 3099 N N . ARG B 1 182 ? -21.149 -4.977 6.072 1.00 22.15 223 ARG B N 1
ATOM 3100 C CA . ARG B 1 182 ? -20.033 -5.901 6.238 1.00 25.20 223 ARG B CA 1
ATOM 3101 C C . ARG B 1 182 ? -20.245 -6.695 7.520 1.00 26.41 223 ARG B C 1
ATOM 3102 O O . ARG B 1 182 ? -20.532 -6.108 8.559 1.00 33.34 223 ARG B O 1
ATOM 3110 N N . ILE B 1 183 ? -20.096 -8.018 7.450 1.00 21.38 224 ILE B N 1
ATOM 3111 C CA . ILE B 1 183 ? -20.220 -8.841 8.643 1.00 19.42 224 ILE B CA 1
ATOM 3112 C C . ILE B 1 183 ? -18.836 -9.322 9.078 1.00 25.62 224 ILE B C 1
ATOM 3113 O O . ILE B 1 183 ? -18.101 -9.892 8.275 1.00 26.00 224 ILE B O 1
ATOM 3118 N N . TYR B 1 184 ? -18.492 -9.093 10.347 1.00 23.41 225 TYR B N 1
ATOM 3119 C CA . TYR B 1 184 ? -17.194 -9.483 10.873 1.00 21.86 225 TYR B CA 1
ATOM 3120 C C . TYR B 1 184 ? -17.358 -10.511 11.987 1.00 27.75 225 TYR B C 1
ATOM 3121 O O . TYR B 1 184 ? -18.203 -10.335 12.878 1.00 23.35 225 TYR B O 1
ATOM 3130 N N . LYS B 1 185 ? -16.535 -11.556 11.949 1.00 28.19 226 LYS B N 1
ATOM 3131 C CA . LYS B 1 185 ? -16.442 -12.499 13.057 1.00 28.36 226 LYS B CA 1
ATOM 3132 C C . LYS B 1 185 ? -15.960 -11.771 14.308 1.00 31.63 226 LYS B C 1
ATOM 3133 O O . LYS B 1 185 ? -15.104 -10.879 14.232 1.00 29.03 226 LYS B O 1
ATOM 3139 N N . THR B 1 186 ? -16.502 -12.165 15.456 1.00 29.06 227 THR B N 1
ATOM 3140 C CA . THR B 1 186 ? -16.114 -11.578 16.729 1.00 31.92 227 THR B CA 1
ATOM 3141 C C . THR B 1 186 ? -15.234 -12.544 17.525 1.00 36.27 227 THR B C 1
ATOM 3142 O O . THR B 1 186 ? -15.139 -13.730 17.192 1.00 32.93 227 THR B O 1
ATOM 3146 N N . LYS B 1 187 ? -14.587 -12.026 18.567 1.00 32.14 228 LYS B N 1
ATOM 3147 C CA . LYS B 1 187 ? -13.778 -12.842 19.477 1.00 31.80 228 LYS B CA 1
ATOM 3148 C C . LYS B 1 187 ? -14.155 -12.513 20.911 1.00 29.71 228 LYS B C 1
ATOM 3149 O O . LYS B 1 187 ? -14.428 -11.353 21.226 1.00 32.17 228 LYS B O 1
ATOM 3155 N N . ARG B 1 188 ? -14.140 -13.519 21.793 1.00 30.39 229 ARG B N 1
ATOM 3156 C CA . ARG B 1 188 ? -14.493 -13.303 23.192 1.00 33.35 229 ARG B CA 1
ATOM 3157 C C . ARG B 1 188 ? -13.393 -12.498 23.852 1.00 33.18 229 ARG B C 1
ATOM 3158 O O . ARG B 1 188 ? -12.214 -12.814 23.696 1.00 33.40 229 ARG B O 1
ATOM 3166 N N . ARG B 1 189 ? -13.760 -11.470 24.605 1.00 31.56 230 ARG B N 1
ATOM 3167 C CA . ARG B 1 189 ? -12.739 -10.694 25.296 1.00 38.66 230 ARG B CA 1
ATOM 3168 C C . ARG B 1 189 ? -12.696 -11.067 26.764 1.00 35.01 230 ARG B C 1
ATOM 3169 O O . ARG B 1 189 ? -13.671 -11.566 27.316 1.00 33.50 230 ARG B O 1
ATOM 3177 N N A LYS B 1 190 ? -11.544 -10.842 27.381 0.72 35.37 231 LYS B N 1
ATOM 3178 N N B LYS B 1 190 ? -11.550 -10.839 27.394 0.28 35.73 231 LYS B N 1
ATOM 3179 C CA A LYS B 1 190 ? -11.384 -11.006 28.820 0.72 36.81 231 LYS B CA 1
ATOM 3180 C CA B LYS B 1 190 ? -11.419 -11.046 28.831 0.28 37.43 231 LYS B CA 1
ATOM 3181 C C A LYS B 1 190 ? -11.984 -9.771 29.481 0.72 40.85 231 LYS B C 1
ATOM 3182 C C B LYS B 1 190 ? -11.906 -9.787 29.538 0.28 40.15 231 LYS B C 1
ATOM 3183 O O A LYS B 1 190 ? -11.789 -8.654 28.998 0.72 40.65 231 LYS B O 1
ATOM 3184 O O B LYS B 1 190 ? -11.553 -8.673 29.151 0.28 41.02 231 LYS B O 1
ATOM 3195 N N . LEU B 1 191 ? -12.734 -9.966 30.560 1.00 40.79 232 LEU B N 1
ATOM 3196 C CA . LEU B 1 191 ? -13.293 -8.838 31.293 1.00 49.09 232 LEU B CA 1
ATOM 3197 C C . LEU B 1 191 ? -12.568 -8.637 32.617 1.00 50.66 232 LEU B C 1
ATOM 3198 O O . LEU B 1 191 ? -12.096 -9.594 33.226 1.00 50.97 232 LEU B O 1
ATOM 3203 N N . PHE B 1 192 ? -12.480 -7.384 33.049 1.00 54.08 233 PHE B N 1
ATOM 3204 C CA . PHE B 1 192 ? -11.803 -7.044 34.293 1.00 56.14 233 PHE B CA 1
ATOM 3205 C C . PHE B 1 192 ? -12.750 -6.326 35.245 1.00 65.28 233 PHE B C 1
ATOM 3206 O O . PHE B 1 192 ? -12.716 -5.096 35.360 1.00 67.73 233 PHE B O 1
ATOM 3214 N N . PRO B 1 193 ? -13.586 -7.102 35.944 1.00 67.11 234 PRO B N 1
ATOM 3215 C CA . PRO B 1 193 ? -14.583 -6.592 36.890 1.00 73.99 234 PRO B CA 1
ATOM 3216 C C . PRO B 1 193 ? -14.044 -5.455 37.756 1.00 75.71 234 PRO B C 1
ATOM 3217 O O . PRO B 1 193 ? -12.994 -5.609 38.382 1.00 78.22 234 PRO B O 1
#

B-factor: mean 34.34, std 17.12, range [10.57, 137.34]

Nearest PDB structures (foldseek):
  2xha-assembly2_B  TM=9.504E-01  e=1.167E-31  Thermotoga maritima
  2xhc-assembly1_A  TM=9.523E-01  e=7.344E-28  Thermotoga maritima
  8gzg-assembly1_Z  TM=1.802E-01  e=3.427E-02  Synechocystis sp. PCC 6803
  6noz-assembly1_A  TM=2.915E-01  e=2.187E+00  Porcine epidemic diarrhea virus
  7mc9-assembly2_C  TM=2.850E-01  e=4.303E+00  Porcine epidemic diarrhea virus

Radius of gyration: 27.14 Å; Cα contacts (8 Å, |Δi|>4): 969; chains: 2; bounding box: 58×44×106 Å

Secondary structure (DSSP, 8-state):
--EE--TTPPPSEEEEE-TTPEES--TT-EE-TT-EEEEEPPEE-SS-EEEEEEEEEEEEEEE-TTSS-EEEEEEEGGG---TT--TT-EE-TTSBSSTTS-SB--SSEEEEEEEEEEEEEEE-TTS-EEEEEEEGGG--TTTS-TT-EE-TT-EEEPPEEEE-SS-EEEEEEE-SS-EEEEEE--EEPP---/--EE--TTPPPSEEEEE-TTPEE---TT-EE-TT-EEEEEPPEE-SS-EEEEEEEEEEEEEEE-TTSS-EEEEEEEGGG-B-TT--TT-EE-TT-BSBSS---B--SSEEEEEEEEEEEEEEE-TTS-EEEEEEEGGG--TTTSSTT-EE-TT-EEE--EEEE-SS-EEEEEEE-SS-EEEEEE--EEPP---

InterPro domains:
  IPR001062 Transcription antitermination protein, NusG [MF_00948] (2-352)
  IPR001062 Transcription antitermination protein, NusG [PR00338] (228-240)
  IPR001062 Transcription antitermination protein, NusG [PR00338] (310-325)
  IPR001062 Transcription antitermination protein, NusG [PR00338] (328-344)
  IPR001062 Transcription antitermination protein, NusG [TIGR00922] (5-352)
  IPR005824 KOW [PF00467] (301-335)
  IPR005824 KOW [SM00739] (298-325)
  IPR006645 NusG-like, N-terminal [PF02357] (3-46)
  IPR006645 NusG-like, N-terminal [SM00738] (2-281)
  IPR008991 Translation protein SH3-like domain superfamily [SSF50104] (274-352)
  IPR014722 Large ribosomal subunit protein uL2, domain 2 [G3DSA:2.30.30.30] (297-352)
  IPR015869 Transcription antitermination protein, NusG, bacteria, conserved site [PS01014] (335-344)
  IPR036735 NusG, N-terminal domain superfamily [G3DSA:3.30.70.940] (1-113)
  IPR036735 NusG, N-terminal domain superfamily [G3DSA:3.30.70.940] (183-284)
  IPR036735 NusG, N-terminal domain superfamily [SSF82679] (2-49)
  IPR036735 NusG, N-terminal domain superfamily [SSF82679] (220-281)
  IPR040473 NusG, additional domain [PF18298] (79-187)
  IPR043425 NusG-like [PTHR30265] (2-353)